Protein AF-A0A7J7JS89-F1 (afdb_monomer_lite)

pLDDT: mean 78.23, std 17.03, range [25.25, 97.0]

Radius of gyration: 42.62 Å; chains: 1; bounding box: 63×102×136 Å

Secondary structure (DSSP, 8-state):
-TTHHHHHHHHHHSHHHHHHHHHHHHHHHHHHHHHH-TTT-HHHHHHHHHHHHHHHHHHHGGGGGGSTTTHHHHHHHHHHHHHHHHHHHHHHHHHHHHHHHHHHHH-TT----HHHHHHHHHHHHHHHTT---GGG--SSHHHHHHHHHHIIIIIIIHHHHHHHHHHHHHHHHHHHHHHHHHHHHHHHHHHHTS-S-TTHHHHHHHHHHH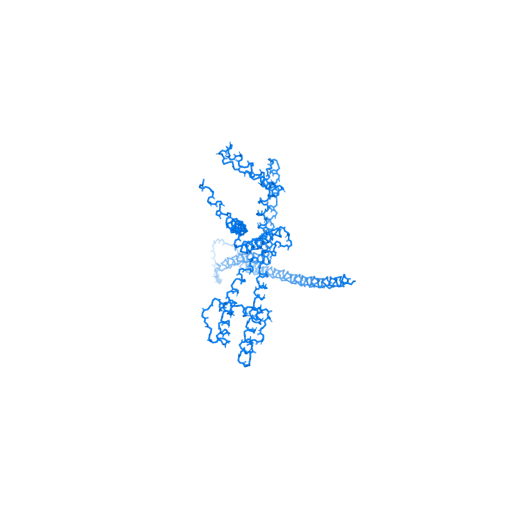HHHHH--S------TTSPPPPHHHHHHHHHHHHHHHHHHHHHHHHHHHHSHHHHHHHHHHHHHHHHHHHHHHHHHHHTS---------------------THHHHHHHHHHHHHHHHHHHHHHHHHHHHHHHHHHHHHHHHHHHHHHHHHHHHHHHHHHHHHHHH--

InterPro domains:
  IPR050927 Transient receptor potential cation channel M [PTHR13800] (7-322)
  IPR056336 Calcium channel YVC1-like, C-terminal transmembrane domain [PF23317] (10-177)

Structure (mmCIF, N/CA/C/O backbone):
data_AF-A0A7J7JS89-F1
#
_entry.id   AF-A0A7J7JS89-F1
#
loop_
_atom_site.group_PDB
_atom_site.id
_atom_site.type_symbol
_atom_site.label_atom_id
_atom_site.label_alt_id
_atom_site.label_comp_id
_atom_site.label_asym_id
_atom_site.label_entity_id
_atom_site.label_seq_id
_atom_site.pdbx_PDB_ins_code
_atom_site.Cartn_x
_atom_site.Cartn_y
_atom_site.Cartn_z
_atom_site.occupancy
_atom_site.B_iso_or_equiv
_atom_site.auth_seq_id
_atom_site.auth_comp_id
_atom_site.auth_asym_id
_atom_site.auth_atom_id
_atom_site.pdbx_PDB_model_num
ATOM 1 N N . MET A 1 1 ? 12.826 29.014 15.409 1.00 50.41 1 MET A N 1
ATOM 2 C CA . MET A 1 1 ? 13.464 27.956 14.585 1.00 50.41 1 MET A CA 1
ATOM 3 C C . MET A 1 1 ? 13.633 26.604 15.300 1.00 50.41 1 MET A C 1
ATOM 5 O O . MET A 1 1 ? 13.311 25.598 14.686 1.00 50.41 1 MET A O 1
ATOM 9 N N . ARG A 1 2 ? 14.044 26.532 16.582 1.00 52.84 2 ARG A N 1
ATOM 10 C CA . ARG A 1 2 ? 14.291 25.249 17.296 1.00 52.84 2 ARG A CA 1
ATOM 11 C C . ARG A 1 2 ? 13.072 24.320 17.502 1.00 52.84 2 ARG A C 1
ATOM 13 O O . ARG A 1 2 ? 13.260 23.129 17.685 1.00 52.84 2 ARG A O 1
ATOM 20 N N . LEU A 1 3 ? 11.838 24.828 17.410 1.00 60.22 3 LEU A N 1
ATOM 21 C CA . LEU A 1 3 ? 10.602 24.031 17.540 1.00 60.22 3 LEU A CA 1
ATOM 22 C C . LEU A 1 3 ? 10.056 23.483 16.207 1.00 60.22 3 LEU A C 1
ATOM 24 O O . LEU A 1 3 ? 9.160 22.642 16.220 1.00 60.22 3 LEU A O 1
ATOM 28 N N . LEU A 1 4 ? 10.562 23.951 15.056 1.00 68.56 4 LEU A N 1
ATOM 29 C CA . LEU A 1 4 ? 10.078 23.491 13.746 1.00 68.56 4 LEU A CA 1
ATOM 30 C C . LEU A 1 4 ? 10.710 22.165 13.321 1.00 68.56 4 LEU A C 1
ATOM 32 O O . LEU A 1 4 ? 10.023 21.351 12.719 1.00 68.56 4 LEU A O 1
ATOM 36 N N . GLY A 1 5 ? 11.976 21.922 13.672 1.00 76.62 5 GLY A N 1
ATOM 37 C CA . GLY A 1 5 ? 12.680 20.673 13.362 1.00 76.62 5 GLY A CA 1
ATOM 38 C C . GLY A 1 5 ? 11.900 19.406 13.749 1.00 76.62 5 GLY A C 1
ATOM 39 O O . GLY A 1 5 ? 11.610 18.600 12.865 1.00 76.62 5 GLY A O 1
ATOM 40 N N . PRO A 1 6 ? 11.478 19.237 15.019 1.00 82.31 6 PRO A N 1
ATOM 41 C CA . PRO A 1 6 ? 10.714 18.054 15.421 1.00 82.31 6 PRO A CA 1
ATOM 42 C C . PRO A 1 6 ? 9.339 17.969 14.740 1.00 82.31 6 PRO A C 1
ATOM 44 O O . PRO A 1 6 ? 8.897 16.877 14.396 1.00 82.31 6 PRO A O 1
ATOM 47 N N . LYS A 1 7 ? 8.679 19.104 14.468 1.00 81.56 7 LYS A N 1
ATOM 48 C CA . LYS A 1 7 ? 7.391 19.126 13.750 1.00 81.56 7 LYS A CA 1
ATOM 49 C C . LYS A 1 7 ? 7.533 18.697 12.286 1.00 81.56 7 LYS A C 1
ATOM 51 O O . LYS A 1 7 ? 6.724 17.908 11.811 1.00 81.56 7 LYS A O 1
ATOM 56 N N . ILE A 1 8 ? 8.569 19.173 11.593 1.00 81.50 8 ILE A N 1
ATOM 57 C CA . ILE A 1 8 ? 8.871 18.799 10.203 1.00 81.50 8 ILE A CA 1
ATOM 58 C C . ILE A 1 8 ? 9.277 17.326 10.125 1.00 81.50 8 ILE A C 1
ATOM 60 O O . ILE A 1 8 ? 8.815 16.616 9.238 1.00 81.50 8 ILE A O 1
ATOM 64 N N . SER A 1 9 ? 10.086 16.849 11.074 1.00 84.38 9 SER A N 1
ATOM 65 C CA . SER A 1 9 ? 10.460 15.432 11.163 1.00 84.38 9 SER A CA 1
ATOM 66 C C . SER A 1 9 ? 9.229 14.533 11.323 1.00 84.3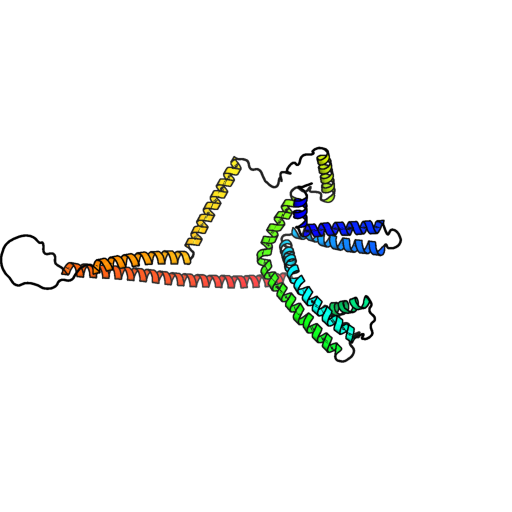8 9 SER A C 1
ATOM 68 O O . SER A 1 9 ? 9.064 13.564 10.582 1.00 84.38 9 SER A O 1
ATOM 70 N N . ASN A 1 10 ? 8.305 14.904 12.217 1.00 84.25 10 ASN A N 1
ATOM 71 C CA . ASN A 1 10 ? 7.048 14.178 12.391 1.00 84.25 10 ASN A CA 1
ATOM 72 C C . ASN A 1 10 ? 6.179 14.224 11.126 1.00 84.25 10 ASN A C 1
ATOM 74 O O . ASN A 1 10 ? 5.625 13.200 10.737 1.00 84.25 10 ASN A O 1
ATOM 78 N N . TRP A 1 11 ? 6.101 15.376 10.453 1.00 83.50 11 TRP A N 1
ATOM 79 C CA . TRP A 1 11 ? 5.361 15.517 9.197 1.00 83.50 11 TRP A CA 1
ATOM 80 C C . TRP A 1 11 ? 5.935 14.630 8.082 1.00 83.50 11 TRP A C 1
ATOM 82 O O . TRP A 1 11 ? 5.181 13.935 7.404 1.00 83.50 11 TRP A O 1
ATOM 92 N N . LEU A 1 12 ? 7.265 14.581 7.942 1.00 83.38 12 LEU A N 1
ATOM 93 C CA . LEU A 1 12 ? 7.963 13.746 6.957 1.00 83.38 12 LEU A CA 1
ATOM 94 C C . LEU A 1 12 ? 7.880 12.247 7.255 1.00 83.38 12 LEU A C 1
ATOM 96 O O . LEU A 1 12 ? 8.216 11.439 6.391 1.00 83.38 12 LEU A O 1
ATOM 100 N N . ARG A 1 13 ? 7.469 11.845 8.461 1.00 84.25 13 ARG A N 1
ATOM 101 C CA . ARG A 1 13 ? 7.319 10.429 8.812 1.00 84.25 13 ARG A CA 1
ATOM 102 C C . ARG A 1 13 ? 6.106 9.797 8.128 1.00 84.25 13 ARG A C 1
ATOM 104 O O . ARG A 1 13 ? 6.144 8.605 7.825 1.00 84.25 13 ARG A O 1
ATOM 111 N N . GLU A 1 14 ? 5.078 10.592 7.847 1.00 84.25 14 GLU A N 1
ATOM 112 C CA . GLU A 1 14 ? 3.857 10.130 7.195 1.00 84.25 14 GLU A CA 1
ATOM 113 C C . GLU A 1 14 ? 4.112 9.778 5.724 1.00 84.25 14 GLU A C 1
ATOM 115 O O . GLU A 1 14 ? 4.776 10.516 4.992 1.00 84.25 14 GLU A O 1
ATOM 120 N N . THR A 1 15 ? 3.593 8.634 5.270 1.00 83.25 15 THR A N 1
ATOM 121 C CA . THR A 1 15 ? 3.925 8.117 3.925 1.00 83.25 15 THR A CA 1
ATOM 122 C C . THR A 1 15 ? 3.335 9.011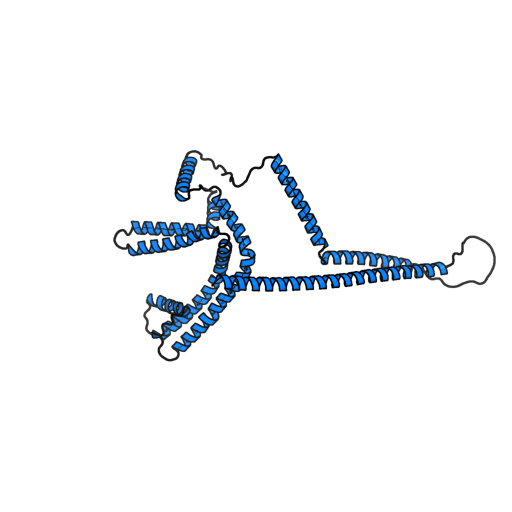 2.836 1.00 83.25 15 THR A C 1
ATOM 124 O O . THR A 1 15 ? 4.002 9.320 1.851 1.00 83.25 15 THR A O 1
ATOM 127 N N . TRP A 1 16 ? 2.109 9.488 3.049 1.00 84.75 16 TRP A N 1
ATOM 128 C CA . TRP A 1 16 ? 1.402 10.352 2.108 1.00 84.75 16 TRP A CA 1
ATOM 129 C C . TRP A 1 16 ? 2.046 11.732 1.959 1.00 84.75 16 TRP A C 1
ATOM 131 O O . TRP A 1 16 ? 2.121 12.247 0.848 1.00 84.75 16 TRP A O 1
ATOM 141 N N . ASN A 1 17 ? 2.616 12.275 3.037 1.00 87.81 17 ASN A N 1
ATOM 142 C CA . ASN A 1 17 ? 3.324 13.556 3.001 1.00 87.81 17 ASN A CA 1
ATOM 143 C C . ASN A 1 17 ? 4.614 13.485 2.169 1.00 87.81 17 ASN A C 1
ATOM 145 O O . ASN A 1 17 ? 4.995 14.458 1.518 1.00 87.81 17 ASN A O 1
ATOM 149 N N . LYS A 1 18 ? 5.279 12.322 2.137 1.00 89.06 18 LYS A N 1
ATOM 150 C CA . LYS A 1 18 ? 6.428 12.097 1.244 1.00 89.06 18 LYS A CA 1
ATOM 151 C C . LYS A 1 18 ? 6.004 12.097 -0.225 1.00 89.06 18 LYS A C 1
ATOM 153 O O . LYS A 1 18 ? 6.702 12.684 -1.048 1.00 89.06 18 LYS A O 1
ATOM 158 N N . VAL A 1 19 ? 4.868 11.471 -0.545 1.00 88.62 19 VAL A N 1
ATOM 159 C CA . VAL A 1 19 ? 4.297 11.468 -1.906 1.00 88.62 19 VAL A CA 1
ATOM 160 C C . VAL A 1 19 ? 3.892 12.883 -2.324 1.00 88.62 19 VAL A C 1
ATOM 162 O O . VAL A 1 19 ? 4.169 13.282 -3.452 1.00 88.62 19 VAL A O 1
ATOM 165 N N . ASP A 1 20 ? 3.335 13.676 -1.406 1.00 89.88 20 ASP A N 1
ATOM 166 C CA . ASP A 1 20 ? 3.023 15.089 -1.651 1.00 89.88 20 ASP A CA 1
ATOM 167 C C . ASP A 1 20 ? 4.260 15.905 -1.969 1.00 89.88 20 ASP A C 1
ATOM 169 O O . ASP A 1 20 ? 4.301 16.606 -2.981 1.00 89.88 20 ASP A O 1
ATOM 173 N N . LEU A 1 21 ? 5.290 15.786 -1.130 1.00 90.50 21 LEU A N 1
ATOM 174 C CA . LEU A 1 21 ? 6.550 16.479 -1.342 1.00 90.50 21 LEU A CA 1
ATOM 175 C C . LEU A 1 21 ? 7.155 16.105 -2.701 1.00 90.50 21 LEU A C 1
ATOM 177 O O . LEU A 1 21 ? 7.570 16.988 -3.449 1.00 90.50 21 LEU A O 1
ATOM 181 N N . LEU A 1 22 ? 7.144 14.814 -3.045 1.00 90.00 22 LEU A N 1
ATOM 182 C CA . LEU A 1 22 ? 7.594 14.333 -4.348 1.00 90.00 22 LEU A CA 1
ATOM 183 C C . LEU A 1 22 ? 6.766 14.937 -5.492 1.00 90.00 22 LEU A C 1
ATOM 185 O O . LEU A 1 22 ? 7.347 15.393 -6.475 1.00 90.00 22 LEU A O 1
ATOM 189 N N . SER A 1 23 ? 5.437 14.995 -5.358 1.00 91.56 23 SER A N 1
ATOM 190 C CA . SER A 1 23 ? 4.551 15.561 -6.384 1.00 91.56 23 SER A CA 1
ATOM 191 C C . SER A 1 23 ? 4.865 17.030 -6.676 1.00 91.56 23 SER A C 1
ATOM 193 O O . SER A 1 23 ? 4.995 17.412 -7.841 1.00 91.56 23 SER A O 1
ATOM 195 N N . TYR A 1 24 ? 5.093 17.833 -5.630 1.00 91.62 24 TYR A N 1
ATOM 196 C CA . TYR A 1 24 ? 5.455 19.240 -5.778 1.00 91.62 24 TYR A CA 1
ATOM 197 C C . TYR A 1 24 ? 6.860 19.413 -6.358 1.00 91.62 24 TYR A C 1
ATOM 199 O O . TYR A 1 24 ? 7.044 20.256 -7.233 1.00 91.62 24 TYR A O 1
ATOM 207 N N . ILE A 1 25 ? 7.839 18.608 -5.929 1.00 92.00 25 ILE A N 1
ATOM 208 C CA . ILE A 1 25 ? 9.210 18.665 -6.464 1.00 92.00 25 ILE A CA 1
ATOM 209 C C . ILE A 1 25 ? 9.219 18.342 -7.961 1.00 92.00 25 ILE A C 1
ATOM 211 O O . ILE A 1 25 ? 9.798 19.098 -8.739 1.00 92.00 25 ILE A O 1
ATOM 215 N N . VAL A 1 26 ? 8.555 17.259 -8.379 1.00 91.56 26 VAL A N 1
ATOM 216 C CA . VAL A 1 26 ? 8.495 16.854 -9.794 1.00 91.56 26 VAL A CA 1
ATOM 217 C C . VAL A 1 26 ? 7.752 17.898 -10.629 1.00 91.56 26 VAL A C 1
ATOM 219 O O . VAL A 1 26 ? 8.193 18.219 -11.731 1.00 91.56 26 VAL A O 1
ATOM 222 N N . PHE A 1 27 ? 6.670 18.480 -10.103 1.00 92.94 27 PHE A N 1
ATOM 223 C CA . PHE A 1 27 ? 5.932 19.538 -10.794 1.00 92.94 27 PHE A CA 1
ATOM 224 C C . PHE A 1 27 ? 6.761 20.818 -10.962 1.00 92.94 27 PHE A C 1
ATOM 226 O O . PHE A 1 27 ? 6.840 21.361 -12.063 1.00 92.94 27 PHE A O 1
ATOM 233 N N . ILE A 1 28 ? 7.425 21.284 -9.899 1.00 92.44 28 ILE A N 1
ATOM 234 C CA . ILE A 1 28 ? 8.298 22.465 -9.964 1.00 92.44 28 ILE A CA 1
ATOM 235 C C . ILE A 1 28 ? 9.450 22.208 -10.933 1.00 92.44 28 ILE A C 1
ATOM 237 O O . ILE A 1 28 ? 9.745 23.068 -11.757 1.00 92.44 28 ILE A O 1
ATOM 241 N N . LEU A 1 29 ? 10.062 21.022 -10.887 1.00 91.25 29 LEU A N 1
ATOM 242 C CA . LEU A 1 29 ? 11.114 20.641 -11.824 1.00 91.25 29 LEU A CA 1
ATOM 243 C C . LEU A 1 29 ? 10.611 20.685 -13.274 1.00 91.25 29 LEU A C 1
ATOM 245 O O . LEU A 1 29 ? 11.299 21.240 -14.125 1.00 91.25 29 LEU A O 1
ATOM 249 N N . ALA A 1 30 ? 9.406 20.177 -13.550 1.00 90.81 30 ALA A N 1
ATOM 250 C CA . ALA A 1 30 ? 8.797 20.236 -14.880 1.00 90.81 30 ALA A CA 1
ATOM 251 C C . ALA A 1 30 ? 8.574 21.684 -15.353 1.00 90.81 30 ALA A C 1
ATOM 253 O O . ALA A 1 30 ? 8.884 22.019 -16.499 1.00 90.81 30 ALA A O 1
ATOM 254 N N . VAL A 1 31 ? 8.100 22.565 -14.465 1.00 90.81 31 VAL A N 1
ATOM 255 C CA . VAL A 1 31 ? 7.901 23.994 -14.761 1.00 90.81 31 VAL A CA 1
ATOM 256 C C . VAL A 1 31 ? 9.234 24.708 -14.989 1.00 90.81 31 VAL A C 1
ATOM 258 O O . VAL A 1 31 ? 9.371 25.441 -15.966 1.00 90.81 31 VAL A O 1
ATOM 261 N N . VAL A 1 32 ? 10.241 24.476 -14.145 1.00 90.50 32 VAL A N 1
ATOM 262 C CA . VAL A 1 32 ? 11.582 25.061 -14.307 1.00 90.50 32 VAL A CA 1
ATOM 263 C C . VAL A 1 32 ? 12.214 24.587 -15.612 1.00 90.50 32 VAL A C 1
ATOM 265 O O . VAL A 1 32 ? 12.719 25.407 -16.375 1.00 90.50 32 VAL A O 1
ATOM 268 N N . LEU A 1 33 ? 12.124 23.292 -15.923 1.00 87.81 33 LEU A N 1
ATOM 269 C CA . LEU A 1 33 ? 12.630 22.738 -17.178 1.00 87.81 33 LEU A CA 1
ATOM 270 C C . LEU A 1 33 ? 11.912 23.360 -18.384 1.00 87.81 33 LEU A C 1
ATOM 272 O O . LEU A 1 33 ? 12.549 23.688 -19.383 1.00 87.81 33 LEU A O 1
ATOM 276 N N . ARG A 1 34 ? 10.602 23.608 -18.273 1.00 87.44 34 ARG A N 1
ATOM 277 C CA . ARG A 1 34 ? 9.835 24.309 -19.308 1.00 87.44 34 ARG A CA 1
ATOM 278 C C . ARG A 1 34 ? 10.295 25.753 -19.510 1.00 87.44 34 ARG A C 1
ATOM 280 O O . ARG A 1 34 ? 10.324 26.198 -20.655 1.00 87.44 34 ARG A O 1
ATOM 287 N N . LEU A 1 35 ? 10.636 26.463 -18.434 1.00 86.00 35 LEU A N 1
ATOM 288 C CA . LEU A 1 35 ? 11.099 27.853 -18.489 1.00 86.00 35 LEU A CA 1
ATOM 289 C C . LEU A 1 35 ? 12.538 27.975 -19.015 1.00 86.00 35 LEU A C 1
ATOM 291 O O . LEU A 1 35 ? 12.839 28.927 -19.727 1.00 86.00 35 LEU A O 1
ATOM 295 N N . VAL A 1 36 ? 13.418 27.019 -18.695 1.00 86.44 36 VAL A N 1
ATOM 296 C CA . VAL A 1 36 ? 14.837 27.059 -19.094 1.00 86.44 36 VAL A CA 1
ATOM 297 C C . VAL A 1 36 ? 15.054 26.554 -20.529 1.00 86.44 36 VAL A C 1
ATOM 299 O O . VAL A 1 36 ? 15.873 27.116 -21.250 1.00 86.44 36 VAL A O 1
ATOM 302 N N . LEU A 1 37 ? 14.328 25.524 -20.986 1.00 80.12 37 LEU A N 1
ATOM 303 C CA . LEU A 1 37 ? 14.563 24.865 -22.288 1.00 80.12 37 LEU A CA 1
ATOM 304 C C . LEU A 1 37 ? 13.656 25.413 -23.413 1.00 80.12 37 LEU A C 1
ATOM 306 O O . LEU A 1 37 ? 13.174 24.647 -24.246 1.00 80.12 37 LEU A O 1
ATOM 310 N N . CYS A 1 38 ? 13.404 26.727 -23.431 1.00 66.50 38 CYS A N 1
ATOM 311 C CA . CYS A 1 38 ? 12.319 27.373 -24.188 1.00 66.50 38 CYS A CA 1
ATOM 312 C C . CYS A 1 38 ? 12.234 27.007 -25.692 1.00 66.50 38 CYS A C 1
ATOM 314 O O . CYS A 1 38 ? 11.125 26.982 -26.222 1.00 66.50 38 CYS A O 1
ATOM 316 N N . GLU A 1 39 ? 13.338 26.642 -26.364 1.00 69.38 39 GLU A N 1
ATOM 317 C CA . GLU A 1 39 ? 13.326 26.412 -27.823 1.00 69.38 39 GLU A CA 1
ATOM 318 C C . GLU A 1 39 ? 13.879 25.063 -28.327 1.00 69.38 39 GLU A C 1
ATOM 320 O O . GLU A 1 39 ? 13.402 24.580 -29.349 1.00 69.38 39 GLU A O 1
ATOM 325 N N . THR A 1 40 ? 14.825 24.397 -27.651 1.00 69.06 40 THR A N 1
ATOM 326 C CA . THR A 1 40 ? 15.551 23.254 -28.261 1.00 69.06 40 THR A CA 1
ATOM 327 C C . THR A 1 40 ? 15.183 21.865 -27.735 1.00 69.06 40 THR A C 1
ATOM 329 O O . THR A 1 40 ? 15.535 20.877 -28.366 1.00 69.06 40 THR A O 1
ATOM 332 N N . ASN A 1 41 ? 14.463 21.748 -26.612 1.00 73.75 41 ASN A N 1
ATOM 333 C CA . ASN A 1 41 ? 14.256 20.463 -25.918 1.00 73.75 41 ASN A CA 1
ATOM 334 C C . ASN A 1 41 ? 12.873 20.356 -25.244 1.00 73.75 41 ASN A C 1
ATOM 336 O O . ASN A 1 41 ? 12.738 19.927 -24.094 1.00 73.75 41 ASN A O 1
ATOM 340 N N . PHE A 1 42 ? 11.818 20.757 -25.958 1.00 81.81 42 PHE A N 1
ATOM 341 C CA . PHE A 1 42 ? 10.447 20.732 -25.434 1.00 81.81 42 PHE A CA 1
ATOM 342 C C . PHE A 1 42 ? 9.941 19.316 -25.092 1.00 81.81 42 PHE A C 1
ATOM 344 O O . PHE A 1 42 ? 9.118 19.157 -24.188 1.00 81.81 42 PHE A O 1
ATOM 351 N N . GLU A 1 43 ? 10.450 18.279 -25.762 1.00 86.00 43 GLU A N 1
ATOM 352 C CA . GLU A 1 43 ? 10.023 16.891 -25.542 1.00 86.00 43 GLU A CA 1
ATOM 353 C C . GLU A 1 43 ? 10.288 16.418 -24.113 1.00 86.00 43 GLU A C 1
ATOM 355 O O . GLU A 1 43 ? 9.409 15.825 -23.486 1.00 86.00 43 GLU A O 1
ATOM 360 N N . TRP A 1 44 ? 11.454 16.758 -23.563 1.00 85.94 44 TRP A N 1
ATOM 361 C CA . TRP A 1 44 ? 11.815 16.419 -22.191 1.00 85.94 44 TRP A CA 1
ATOM 362 C C . TRP A 1 44 ? 10.896 17.112 -21.185 1.00 85.94 44 TRP A C 1
ATOM 364 O O . TRP A 1 44 ? 10.374 16.459 -20.286 1.00 85.94 44 TRP A O 1
ATOM 374 N N . ALA A 1 45 ? 10.603 18.403 -21.371 1.00 87.69 45 ALA A N 1
ATOM 375 C CA . ALA A 1 45 ? 9.651 19.118 -20.518 1.00 87.69 45 ALA A CA 1
ATOM 376 C C . ALA A 1 45 ? 8.255 18.473 -20.551 1.00 87.69 45 ALA A C 1
ATOM 378 O O . ALA A 1 45 ? 7.638 18.286 -19.501 1.00 87.69 45 ALA A O 1
ATOM 379 N N . ARG A 1 46 ? 7.778 18.061 -21.735 1.00 89.75 46 ARG A N 1
ATOM 380 C CA . ARG A 1 46 ? 6.508 17.332 -21.880 1.00 89.75 46 ARG A CA 1
ATOM 381 C C . ARG A 1 46 ? 6.525 15.997 -21.130 1.00 89.75 46 ARG A C 1
ATOM 383 O O . ARG A 1 46 ? 5.565 15.704 -20.423 1.00 89.75 46 ARG A O 1
ATOM 390 N N . LEU A 1 47 ? 7.608 15.223 -21.227 1.00 91.12 47 LEU A N 1
ATOM 391 C CA . LEU A 1 47 ? 7.757 13.962 -20.489 1.00 91.12 47 LEU A CA 1
ATOM 392 C C . LEU A 1 47 ? 7.704 14.181 -18.971 1.00 91.12 47 LEU A C 1
ATOM 394 O O . LEU A 1 47 ? 6.992 13.458 -18.276 1.00 91.12 47 LEU A O 1
ATOM 398 N N . PHE A 1 48 ? 8.377 15.210 -18.451 1.00 90.69 48 PHE A N 1
ATOM 399 C CA . PHE A 1 48 ? 8.315 15.548 -17.025 1.00 90.69 48 PHE A CA 1
ATOM 400 C C . PHE A 1 48 ? 6.909 15.970 -16.572 1.00 90.69 48 PHE A C 1
ATOM 402 O O . PHE A 1 48 ? 6.496 15.601 -15.472 1.00 90.69 48 PHE A O 1
ATOM 409 N N . PHE A 1 49 ? 6.133 16.663 -17.413 1.00 92.56 49 PHE A N 1
ATOM 410 C CA . PHE A 1 49 ? 4.717 16.921 -17.123 1.00 92.56 49 PHE A CA 1
ATOM 411 C C . PHE A 1 49 ? 3.877 15.638 -17.105 1.00 92.56 49 PHE A C 1
ATOM 413 O O . PHE A 1 49 ? 3.025 15.493 -16.229 1.00 92.56 49 PHE A O 1
ATOM 420 N N . CYS A 1 50 ? 4.135 14.681 -18.003 1.00 93.69 50 CYS A N 1
ATOM 421 C CA . CYS A 1 50 ? 3.476 13.372 -17.966 1.00 93.69 50 CYS A CA 1
ATOM 422 C C . CYS A 1 50 ? 3.803 12.612 -16.671 1.00 93.69 50 CYS A C 1
ATOM 424 O O . CYS A 1 50 ? 2.895 12.102 -16.017 1.00 93.69 50 CYS A O 1
ATOM 426 N N . PHE A 1 51 ? 5.070 12.594 -16.244 1.00 91.38 51 PHE A N 1
ATOM 427 C CA . PHE A 1 51 ? 5.449 12.005 -14.955 1.00 91.38 51 PHE A CA 1
ATOM 428 C C . PHE A 1 51 ? 4.796 12.729 -13.775 1.00 91.38 51 PHE A C 1
ATOM 430 O O . PHE A 1 51 ? 4.291 12.081 -12.859 1.00 91.38 51 PHE A O 1
ATOM 437 N N . SER A 1 52 ? 4.745 14.061 -13.812 1.00 93.75 52 SER A N 1
ATOM 438 C CA . SER A 1 52 ? 4.056 14.853 -12.794 1.00 93.75 52 SER A CA 1
ATOM 439 C C . SER A 1 52 ? 2.573 14.479 -12.699 1.00 93.75 52 SER A C 1
ATOM 441 O O . SER A 1 52 ? 2.074 14.275 -11.592 1.00 93.75 52 SER A O 1
ATOM 443 N N . LEU A 1 53 ? 1.891 14.300 -13.835 1.00 93.25 53 LEU A N 1
ATOM 444 C CA . LEU A 1 53 ? 0.494 13.866 -13.874 1.00 93.25 53 LEU A CA 1
ATOM 445 C C . LEU A 1 53 ? 0.300 12.490 -13.223 1.00 93.25 53 LEU A C 1
ATOM 447 O O . LEU A 1 53 ? -0.633 12.326 -12.440 1.00 93.25 53 LEU A O 1
ATOM 451 N N . ILE A 1 54 ? 1.188 11.524 -13.483 1.00 93.62 54 ILE A N 1
ATOM 452 C CA . ILE A 1 54 ? 1.127 10.194 -12.850 1.00 93.62 54 ILE A CA 1
ATOM 453 C C . ILE A 1 54 ? 1.199 10.322 -11.323 1.00 93.62 54 ILE A C 1
ATOM 455 O O . ILE A 1 54 ? 0.376 9.739 -10.615 1.00 93.62 54 ILE A O 1
ATOM 459 N N . VAL A 1 55 ? 2.134 11.123 -10.801 1.00 91.06 55 VAL A N 1
ATOM 460 C CA . VAL A 1 55 ? 2.260 11.330 -9.348 1.00 91.06 55 VAL A CA 1
ATOM 461 C C . VAL A 1 55 ? 1.021 12.036 -8.778 1.00 91.06 55 VAL A C 1
ATOM 463 O O . VAL A 1 55 ? 0.548 11.658 -7.706 1.00 91.06 55 VAL A O 1
ATOM 466 N N . PHE A 1 56 ? 0.436 13.002 -9.496 1.00 90.94 56 PHE A N 1
ATOM 467 C CA . PHE A 1 56 ? -0.821 13.640 -9.084 1.00 90.94 56 PHE A CA 1
ATOM 468 C C . PHE A 1 56 ? -2.015 12.678 -9.084 1.00 90.94 56 PHE A C 1
ATOM 470 O O . PHE A 1 56 ? -2.853 12.765 -8.187 1.00 90.94 56 PHE A O 1
ATOM 477 N N . ILE A 1 57 ? -2.086 11.732 -10.025 1.00 91.44 57 ILE A N 1
ATOM 478 C CA . ILE A 1 57 ? -3.118 10.682 -10.033 1.00 91.44 57 ILE A CA 1
ATOM 479 C C . ILE A 1 57 ? -2.939 9.745 -8.832 1.00 91.44 57 ILE A C 1
ATOM 481 O O . ILE A 1 57 ? -3.910 9.426 -8.145 1.00 91.44 57 ILE A O 1
ATOM 485 N N . ILE A 1 58 ? -1.701 9.352 -8.513 1.00 88.62 58 ILE A N 1
ATOM 486 C CA . ILE A 1 58 ? -1.423 8.578 -7.294 1.00 88.62 58 ILE A CA 1
ATOM 487 C C . ILE A 1 58 ? -1.847 9.378 -6.060 1.00 88.62 58 ILE A C 1
ATOM 489 O O . ILE A 1 58 ? -2.466 8.821 -5.155 1.00 88.62 58 ILE A O 1
ATOM 493 N N . ARG A 1 59 ? -1.595 10.691 -6.023 1.00 87.25 59 ARG A N 1
ATOM 494 C CA . ARG A 1 59 ? -2.072 11.536 -4.925 1.00 87.25 59 ARG A CA 1
ATOM 495 C C . ARG A 1 59 ? -3.601 11.586 -4.851 1.00 87.25 59 ARG A C 1
ATOM 497 O O . ARG A 1 59 ? -4.157 11.494 -3.759 1.00 87.25 59 ARG A O 1
ATOM 504 N N . PHE A 1 60 ? -4.287 11.673 -5.985 1.00 87.00 60 PHE A N 1
ATOM 505 C CA . PHE A 1 60 ? -5.749 11.664 -6.034 1.00 87.00 60 PHE A CA 1
ATOM 506 C C . PHE A 1 60 ? -6.356 10.416 -5.363 1.00 87.00 60 PHE A C 1
ATOM 508 O O . PHE A 1 60 ? -7.407 10.517 -4.729 1.00 87.00 60 PHE A O 1
ATOM 515 N N . SER A 1 61 ? -5.657 9.271 -5.386 1.00 84.31 61 SER A N 1
ATOM 516 C CA . SER A 1 61 ? -6.105 8.042 -4.708 1.00 84.31 61 SER A CA 1
ATOM 517 C C . SER A 1 61 ? -6.328 8.193 -3.196 1.00 84.31 61 SER A C 1
ATOM 519 O O . SER A 1 61 ? -7.106 7.434 -2.619 1.00 84.31 61 SER A O 1
ATOM 521 N N . GLN A 1 62 ? -5.725 9.194 -2.543 1.00 85.00 62 GLN A N 1
ATOM 522 C CA . GLN A 1 62 ? -5.935 9.443 -1.116 1.00 85.00 62 GLN A CA 1
ATOM 523 C C . GLN A 1 62 ? -7.394 9.811 -0.799 1.00 85.00 62 GLN A C 1
ATOM 525 O O . GLN A 1 62 ? -7.865 9.535 0.300 1.00 85.00 62 GLN A O 1
ATOM 530 N N . ILE A 1 63 ? -8.151 10.372 -1.748 1.00 86.38 63 ILE A N 1
ATOM 531 C CA . ILE A 1 63 ? -9.579 10.670 -1.537 1.00 86.38 63 ILE A CA 1
ATOM 532 C C . ILE A 1 63 ? -10.371 9.371 -1.325 1.00 86.38 63 ILE A C 1
ATOM 534 O O . ILE A 1 63 ? -11.274 9.321 -0.491 1.00 86.38 63 ILE A O 1
ATOM 538 N N . PHE A 1 64 ? -9.981 8.285 -2.000 1.00 87.81 64 PHE A N 1
ATOM 539 C CA . PHE A 1 64 ? -10.605 6.974 -1.819 1.00 87.81 64 PHE A CA 1
ATOM 540 C C . PHE A 1 64 ? -10.378 6.389 -0.422 1.00 87.81 64 PHE A C 1
ATOM 542 O O . PHE A 1 64 ? -11.147 5.533 0.002 1.00 87.81 64 PHE A O 1
ATOM 549 N N . PHE A 1 65 ? -9.389 6.878 0.332 1.00 88.75 65 PHE A N 1
ATOM 550 C CA . PHE A 1 65 ? -9.161 6.462 1.717 1.00 88.75 65 PHE A CA 1
ATOM 551 C C . PHE A 1 65 ? -10.313 6.843 2.661 1.00 88.75 65 PHE A C 1
ATOM 553 O O . PHE A 1 65 ? -10.518 6.183 3.680 1.00 88.75 65 PHE A O 1
ATOM 560 N N . VAL A 1 66 ? -11.066 7.897 2.327 1.00 87.94 66 VAL A N 1
ATOM 561 C CA . VAL A 1 66 ? -12.217 8.378 3.111 1.00 87.94 66 VAL A CA 1
ATOM 562 C C . VAL A 1 66 ? -13.452 7.498 2.894 1.00 87.94 66 VAL A C 1
ATOM 564 O O . VAL A 1 66 ? -14.333 7.449 3.748 1.00 87.94 66 VAL A O 1
ATOM 567 N N . VAL A 1 67 ? -13.519 6.775 1.774 1.00 90.25 67 VAL A N 1
ATOM 568 C CA . VAL A 1 67 ? -14.644 5.891 1.459 1.00 90.25 67 VAL A CA 1
ATOM 569 C C . VAL A 1 67 ? -14.532 4.611 2.287 1.00 90.25 67 VAL A C 1
ATOM 571 O O . VAL A 1 67 ? -13.560 3.870 2.155 1.00 90.25 67 VAL A O 1
ATOM 574 N N . GLU A 1 68 ? -15.556 4.319 3.088 1.00 88.19 68 GLU A N 1
ATOM 575 C CA . GLU A 1 68 ? -15.587 3.193 4.037 1.00 88.19 68 GLU A CA 1
ATOM 576 C C . GLU A 1 68 ? -15.262 1.835 3.391 1.00 88.19 68 GLU A C 1
ATOM 578 O O . GLU A 1 68 ? -14.473 1.065 3.926 1.00 88.19 68 GLU A O 1
ATOM 583 N N . ASN A 1 69 ? -15.761 1.582 2.177 1.00 89.00 69 ASN A N 1
ATOM 584 C CA . ASN A 1 69 ? -15.527 0.321 1.460 1.00 89.00 69 ASN A CA 1
ATOM 585 C C . ASN A 1 69 ? -14.125 0.199 0.829 1.00 89.00 69 ASN A C 1
ATOM 587 O O . ASN A 1 69 ? -13.692 -0.906 0.485 1.00 89.00 69 ASN A O 1
ATOM 591 N N . LEU A 1 70 ? -13.431 1.321 0.604 1.00 90.31 70 LEU A N 1
ATOM 592 C CA . LEU A 1 70 ? -12.131 1.362 -0.083 1.00 90.31 70 LEU A CA 1
ATOM 593 C C . LEU A 1 70 ? -10.967 1.571 0.889 1.00 90.31 70 LEU A C 1
ATOM 595 O O . LEU A 1 70 ? -9.870 1.069 0.643 1.00 90.31 70 LEU A O 1
ATOM 599 N N . GLY A 1 71 ? -11.201 2.255 2.007 1.00 90.25 71 GLY A N 1
ATOM 600 C CA . GLY A 1 71 ? -10.199 2.554 3.023 1.00 90.25 71 GLY A CA 1
ATOM 601 C C . GLY A 1 71 ? -9.447 1.323 3.546 1.00 90.25 71 GLY A C 1
ATOM 602 O O . GLY A 1 71 ? -8.219 1.277 3.412 1.00 90.25 71 GLY A O 1
ATOM 603 N N . PRO A 1 72 ? -10.142 0.292 4.070 1.00 92.69 72 PRO A N 1
ATOM 604 C CA . PRO A 1 72 ? -9.503 -0.943 4.523 1.00 92.69 72 PRO A CA 1
ATOM 605 C C . PRO A 1 72 ? -8.707 -1.631 3.408 1.00 92.69 72 PRO A C 1
ATOM 607 O O . PRO A 1 72 ? -7.565 -2.029 3.629 1.00 92.69 72 PRO A O 1
ATOM 610 N N . LYS A 1 73 ? -9.236 -1.669 2.177 1.00 91.62 73 LYS A N 1
ATOM 611 C CA . LYS A 1 73 ? -8.560 -2.277 1.016 1.00 91.62 73 LYS A CA 1
ATOM 612 C C . LYS A 1 73 ? -7.250 -1.569 0.664 1.00 91.62 73 LYS A C 1
ATOM 614 O O . LYS A 1 73 ? -6.257 -2.230 0.375 1.00 91.62 73 LYS A O 1
ATOM 619 N N . ILE A 1 74 ? -7.204 -0.237 0.742 1.00 90.75 74 ILE A N 1
ATOM 620 C CA . ILE A 1 74 ? -5.969 0.537 0.524 1.00 90.75 74 ILE A CA 1
ATOM 621 C C . ILE A 1 74 ? -4.911 0.185 1.581 1.00 90.75 74 ILE A C 1
ATOM 623 O O . ILE A 1 74 ? -3.727 0.070 1.258 1.00 90.75 74 ILE A O 1
ATOM 627 N N . ILE A 1 75 ? -5.317 -0.037 2.835 1.00 89.25 75 ILE A N 1
ATOM 628 C CA . ILE A 1 75 ? -4.400 -0.480 3.898 1.00 89.25 75 ILE A CA 1
ATOM 629 C C . ILE A 1 75 ? -3.905 -1.902 3.654 1.00 89.25 75 ILE A C 1
ATOM 631 O O . ILE A 1 75 ? -2.723 -2.175 3.872 1.00 89.25 75 ILE A O 1
ATOM 635 N N . MET A 1 76 ? -4.771 -2.787 3.159 1.00 90.56 76 MET A N 1
ATOM 636 C CA . MET A 1 76 ? -4.369 -4.135 2.760 1.00 90.56 76 MET A CA 1
ATOM 637 C C . MET A 1 76 ? -3.306 -4.084 1.661 1.00 90.56 76 MET A C 1
ATOM 639 O O . MET A 1 76 ? -2.229 -4.646 1.846 1.00 90.56 76 MET A O 1
ATOM 643 N N . ILE A 1 77 ? -3.547 -3.323 0.587 1.00 90.69 77 ILE A N 1
ATOM 644 C CA . ILE A 1 77 ? -2.588 -3.139 -0.515 1.00 90.69 77 ILE A CA 1
ATOM 645 C C . 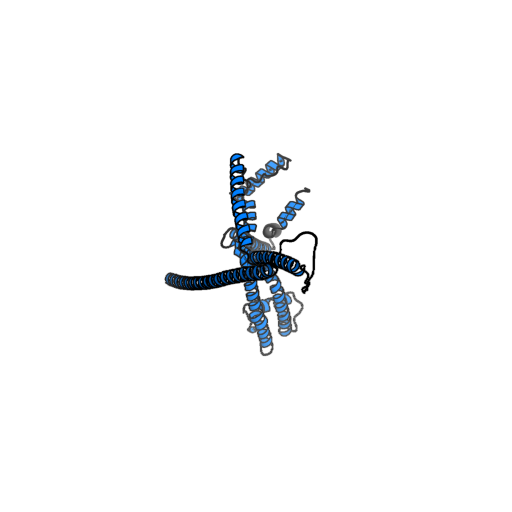ILE A 1 77 ? -1.259 -2.579 0.007 1.00 90.69 77 ILE A C 1
ATOM 647 O O . ILE A 1 77 ? -0.198 -3.095 -0.335 1.00 90.69 77 ILE A O 1
ATOM 651 N N . LYS A 1 78 ? -1.292 -1.562 0.880 1.00 87.62 78 LYS A N 1
ATOM 652 C CA . LYS A 1 78 ? -0.075 -0.980 1.470 1.00 87.62 78 LYS A CA 1
ATOM 653 C C . LYS A 1 78 ? 0.778 -2.029 2.187 1.00 87.62 78 LYS A C 1
ATOM 655 O O . LYS A 1 78 ? 1.997 -2.024 2.032 1.00 87.62 78 LYS A O 1
ATOM 660 N N . ASN A 1 79 ? 0.153 -2.904 2.969 1.00 87.44 79 ASN A N 1
ATOM 661 C CA . ASN A 1 79 ? 0.872 -3.946 3.699 1.00 87.44 79 ASN A CA 1
ATOM 662 C C . ASN A 1 79 ? 1.369 -5.054 2.759 1.00 87.44 79 ASN A C 1
ATOM 664 O O . ASN A 1 79 ? 2.494 -5.518 2.914 1.00 87.44 79 ASN A O 1
ATOM 668 N N . MET A 1 80 ? 0.582 -5.414 1.741 1.00 90.25 80 MET A N 1
ATOM 669 C CA . MET A 1 80 ? 0.971 -6.393 0.720 1.00 90.25 80 MET A CA 1
ATOM 670 C C . MET A 1 80 ? 2.143 -5.935 -0.149 1.00 90.25 80 MET A C 1
ATOM 672 O O . MET A 1 80 ? 2.924 -6.772 -0.593 1.00 90.25 80 MET A O 1
ATOM 676 N N . ILE A 1 81 ? 2.302 -4.626 -0.383 1.00 90.06 81 ILE A N 1
ATOM 677 C CA . ILE A 1 81 ? 3.429 -4.093 -1.163 1.00 90.06 81 ILE A CA 1
ATOM 678 C C . ILE A 1 81 ? 4.770 -4.467 -0.522 1.00 90.06 81 ILE A C 1
ATOM 680 O O . ILE A 1 81 ? 5.724 -4.732 -1.245 1.00 90.06 81 ILE A O 1
ATOM 684 N N . VAL A 1 82 ? 4.861 -4.534 0.811 1.00 88.31 82 VAL A N 1
ATOM 685 C CA . VAL A 1 82 ? 6.105 -4.937 1.488 1.00 88.31 82 VAL A CA 1
ATOM 686 C C . VAL A 1 82 ? 6.477 -6.374 1.123 1.00 88.31 82 VAL A C 1
ATOM 688 O O . VAL A 1 82 ? 7.621 -6.629 0.755 1.00 88.31 82 VAL A O 1
ATOM 691 N N . ASP A 1 83 ? 5.502 -7.281 1.139 1.00 89.44 83 ASP A N 1
ATOM 692 C CA . ASP A 1 83 ? 5.703 -8.681 0.758 1.00 89.44 83 ASP A CA 1
ATOM 693 C C . ASP A 1 83 ? 5.999 -8.815 -0.750 1.00 89.44 83 ASP A C 1
ATOM 695 O O . ASP A 1 83 ? 6.895 -9.561 -1.152 1.00 89.44 83 ASP A O 1
ATOM 699 N N . LEU A 1 84 ? 5.325 -8.015 -1.587 1.00 92.06 84 LEU A N 1
ATOM 700 C CA . LEU A 1 84 ? 5.588 -7.935 -3.027 1.00 92.06 84 LEU A CA 1
ATOM 701 C C . LEU A 1 84 ? 7.028 -7.498 -3.325 1.00 92.06 84 LEU A C 1
ATOM 703 O O . LEU A 1 84 ? 7.643 -8.041 -4.238 1.00 92.06 84 LEU A O 1
ATOM 707 N N . MET A 1 85 ? 7.594 -6.552 -2.571 1.00 91.25 85 MET A N 1
ATOM 708 C CA . MET A 1 85 ? 8.968 -6.091 -2.808 1.00 91.25 85 MET A CA 1
ATOM 709 C C . MET A 1 85 ? 9.992 -7.220 -2.638 1.00 91.25 85 MET A C 1
ATOM 711 O O . MET A 1 85 ? 10.916 -7.317 -3.444 1.00 91.25 85 MET A O 1
ATOM 715 N N . PHE A 1 86 ? 9.818 -8.103 -1.649 1.00 89.81 86 PHE A N 1
ATOM 716 C CA . PHE A 1 86 ? 10.690 -9.273 -1.485 1.00 89.81 86 PHE A CA 1
ATOM 717 C C . PHE A 1 86 ? 10.554 -10.254 -2.652 1.00 89.81 86 PHE A C 1
ATOM 719 O O . PHE A 1 86 ? 11.558 -10.752 -3.163 1.00 89.81 86 PHE A O 1
ATOM 726 N N . PHE A 1 87 ? 9.327 -10.485 -3.122 1.00 91.69 87 PHE A N 1
ATOM 727 C CA . PHE A 1 87 ? 9.088 -11.318 -4.297 1.00 91.69 87 PHE A CA 1
ATOM 728 C C . PHE A 1 87 ? 9.715 -10.730 -5.569 1.00 91.69 87 PHE A C 1
ATOM 730 O O . PHE A 1 87 ? 10.353 -11.454 -6.333 1.00 91.69 87 PHE A O 1
ATOM 737 N N . LEU A 1 88 ? 9.592 -9.415 -5.782 1.00 92.69 88 LEU A N 1
ATOM 738 C CA . LEU A 1 88 ? 10.161 -8.732 -6.945 1.00 92.69 88 LEU A CA 1
ATOM 739 C C . LEU A 1 88 ? 11.684 -8.873 -7.021 1.00 92.69 88 LEU A C 1
ATOM 741 O O . LEU A 1 88 ? 12.218 -8.933 -8.123 1.00 92.69 88 LEU A O 1
ATOM 745 N N . VAL A 1 89 ? 12.386 -8.977 -5.888 1.00 94.38 89 VAL A N 1
ATOM 746 C CA . VAL A 1 89 ? 13.835 -9.244 -5.876 1.00 94.38 89 VAL A CA 1
ATOM 747 C C . VAL A 1 89 ? 14.145 -10.639 -6.424 1.00 94.38 89 VAL A C 1
ATOM 749 O O . VAL A 1 89 ? 15.040 -10.783 -7.257 1.00 94.38 89 VAL A O 1
ATOM 752 N N . ILE A 1 90 ? 13.388 -11.659 -6.007 1.00 92.50 90 ILE A N 1
ATOM 753 C CA . ILE A 1 90 ? 13.545 -13.034 -6.509 1.00 92.50 90 ILE A CA 1
ATOM 754 C C . ILE A 1 90 ? 13.207 -13.088 -8.002 1.00 92.50 90 ILE A C 1
ATOM 756 O O . ILE A 1 90 ? 13.959 -13.660 -8.793 1.00 92.50 90 ILE A O 1
ATOM 760 N N . LEU A 1 91 ? 12.109 -12.445 -8.405 1.00 93.00 91 LEU A N 1
ATOM 761 C CA . LEU A 1 91 ? 11.704 -12.363 -9.804 1.00 93.00 91 LEU A CA 1
ATOM 762 C C . LEU A 1 91 ? 12.764 -11.654 -10.660 1.00 93.00 91 LEU A C 1
ATOM 764 O O . LEU A 1 91 ? 13.129 -12.159 -11.719 1.00 93.00 91 LEU A O 1
ATOM 768 N N . ALA A 1 92 ? 13.296 -10.520 -10.196 1.00 93.62 92 ALA A N 1
ATOM 769 C CA . ALA A 1 92 ? 14.344 -9.782 -10.894 1.00 93.62 92 ALA A CA 1
ATOM 770 C C . ALA A 1 92 ? 15.613 -10.627 -11.067 1.00 93.62 92 ALA A C 1
ATOM 772 O O . ALA A 1 92 ? 16.203 -10.623 -12.145 1.00 93.62 92 ALA A O 1
ATOM 773 N N . LEU A 1 93 ? 16.003 -11.400 -10.048 1.00 94.94 93 LEU A N 1
ATOM 774 C CA . LEU A 1 93 ? 17.139 -12.319 -10.133 1.00 94.94 93 LEU A CA 1
ATOM 775 C C . LEU A 1 93 ? 16.925 -13.386 -11.214 1.00 94.94 93 LEU A C 1
ATOM 777 O O . LEU A 1 93 ? 17.838 -13.663 -11.993 1.00 94.94 93 LEU A O 1
ATOM 781 N N . MET A 1 94 ? 15.720 -13.951 -11.304 1.00 93.06 94 MET A N 1
ATOM 782 C CA . MET A 1 94 ? 15.383 -14.960 -12.313 1.00 93.06 94 MET A CA 1
ATOM 783 C C . MET A 1 94 ? 15.331 -14.364 -13.726 1.00 93.06 94 MET A C 1
ATOM 785 O O . MET A 1 94 ? 15.892 -14.952 -14.651 1.00 93.06 94 MET A O 1
ATOM 789 N N . ILE A 1 95 ? 14.738 -13.174 -13.882 1.00 94.06 95 ILE A N 1
ATOM 790 C CA . ILE A 1 95 ? 14.720 -12.416 -15.145 1.00 94.06 95 ILE A CA 1
ATOM 791 C C . ILE A 1 95 ? 16.146 -12.126 -15.615 1.00 94.06 95 ILE A C 1
ATOM 793 O O . ILE A 1 95 ? 16.468 -12.390 -16.768 1.00 94.06 95 ILE A O 1
ATOM 797 N N . LEU A 1 96 ? 17.015 -11.632 -14.729 1.00 94.75 96 LEU A N 1
ATOM 798 C CA . LEU A 1 96 ? 18.403 -11.322 -15.072 1.00 94.75 96 LEU A CA 1
ATOM 799 C C . LEU A 1 96 ? 19.194 -12.580 -15.430 1.00 94.75 96 LEU A C 1
ATOM 801 O O . LEU A 1 96 ? 19.928 -12.578 -16.414 1.00 94.75 96 LEU A O 1
ATOM 805 N N . THR A 1 97 ? 19.027 -13.662 -14.667 1.00 93.44 97 THR A N 1
ATOM 806 C CA . THR A 1 97 ? 19.755 -14.915 -14.910 1.00 93.44 97 THR A CA 1
ATOM 807 C C . THR A 1 97 ? 19.387 -15.499 -16.270 1.00 93.44 97 THR A C 1
ATOM 809 O O . THR A 1 97 ? 20.269 -15.779 -17.080 1.00 93.44 97 THR A O 1
ATOM 812 N N . PHE A 1 98 ? 18.091 -15.630 -16.563 1.00 93.12 98 PHE A N 1
ATOM 813 C CA . PHE A 1 98 ? 17.644 -16.108 -17.868 1.00 93.12 98 PHE A CA 1
ATOM 814 C C . PHE A 1 98 ? 17.999 -15.121 -18.983 1.00 93.12 98 PHE A C 1
ATOM 816 O O . PHE A 1 98 ? 18.475 -15.544 -20.028 1.00 93.12 98 PHE A O 1
ATOM 823 N N . GLY A 1 99 ? 17.827 -13.818 -18.761 1.00 92.94 99 GLY A N 1
ATOM 824 C CA . GLY A 1 99 ? 18.098 -12.785 -19.756 1.00 92.94 99 GLY A CA 1
ATOM 825 C C . GLY A 1 99 ? 19.548 -12.739 -20.216 1.00 92.94 99 GLY A C 1
ATOM 826 O O . GLY A 1 99 ? 19.808 -12.626 -21.413 1.00 92.94 99 GLY A O 1
ATOM 827 N N . VAL A 1 100 ? 20.498 -12.884 -19.286 1.00 92.38 100 VAL A N 1
ATOM 828 C CA . VAL A 1 100 ? 21.928 -12.958 -19.617 1.00 92.38 100 VAL A CA 1
ATOM 829 C C . VAL A 1 100 ? 22.211 -14.217 -20.436 1.00 92.38 100 VAL A C 1
ATOM 831 O O . VAL A 1 100 ? 22.825 -14.121 -21.495 1.00 92.38 100 VAL A O 1
ATOM 834 N N . VAL A 1 101 ? 21.708 -15.380 -20.004 1.00 91.38 101 VAL A N 1
ATOM 835 C CA . VAL A 1 101 ? 21.896 -16.651 -20.729 1.00 91.38 101 VAL A CA 1
ATOM 836 C C . VAL A 1 101 ? 21.268 -16.593 -22.127 1.00 91.38 101 VAL A C 1
ATOM 838 O O . VAL A 1 101 ? 21.903 -16.979 -23.107 1.00 91.38 101 VAL A O 1
ATOM 841 N N . TYR A 1 102 ? 20.049 -16.065 -22.236 1.00 89.44 102 TYR A N 1
ATOM 842 C CA . TYR A 1 102 ? 19.322 -15.898 -23.491 1.00 89.44 102 TYR A CA 1
ATOM 843 C C . TYR A 1 102 ? 20.085 -14.996 -24.467 1.00 89.44 102 TYR A C 1
ATOM 845 O O . TYR A 1 102 ? 20.317 -15.382 -25.614 1.00 89.44 102 TYR A O 1
ATOM 853 N N . GLN A 1 103 ? 20.549 -13.833 -24.001 1.00 89.50 103 GLN A N 1
ATOM 854 C CA . GLN A 1 103 ? 21.310 -12.894 -24.821 1.00 89.50 103 GLN A CA 1
ATOM 855 C C . GLN A 1 103 ? 22.646 -13.491 -25.286 1.00 89.50 103 GLN A C 1
ATOM 857 O O . GLN A 1 103 ? 22.991 -13.353 -26.460 1.00 89.50 103 GLN A O 1
ATOM 862 N N . SER A 1 104 ? 23.374 -14.184 -24.402 1.00 88.94 104 SER A N 1
ATOM 863 C CA . SER A 1 104 ? 24.652 -14.827 -24.738 1.00 88.94 104 SER A CA 1
ATOM 864 C C . SER A 1 104 ? 24.508 -15.952 -25.767 1.00 88.94 104 SER A C 1
ATOM 866 O O . SER A 1 104 ? 25.414 -16.165 -26.569 1.00 88.94 104 SER A O 1
ATOM 868 N N . ILE A 1 105 ? 23.377 -16.665 -25.769 1.00 86.50 105 ILE A N 1
ATOM 869 C CA . ILE A 1 105 ? 23.089 -17.741 -26.730 1.00 86.50 105 ILE A CA 1
ATOM 870 C C . ILE A 1 105 ? 22.622 -17.195 -28.085 1.00 86.50 105 ILE A C 1
ATOM 872 O O . ILE A 1 105 ? 22.949 -17.764 -29.132 1.00 86.50 105 ILE A O 1
ATOM 876 N N . LEU A 1 106 ? 21.795 -16.146 -28.077 1.00 84.19 106 LEU A N 1
ATOM 877 C CA . LEU A 1 106 ? 21.183 -15.612 -29.294 1.00 84.19 106 LEU A CA 1
ATOM 878 C C . LEU A 1 106 ? 22.164 -14.755 -30.097 1.00 84.19 106 LEU A C 1
ATOM 880 O O . LEU A 1 106 ? 22.189 -14.842 -31.325 1.00 84.19 106 LEU A O 1
ATOM 884 N N . HIS A 1 107 ? 22.989 -13.963 -29.408 1.00 83.94 107 HIS A N 1
ATOM 885 C CA . HIS A 1 107 ? 23.921 -13.034 -30.034 1.00 83.94 107 HIS A CA 1
ATOM 886 C C . HIS A 1 107 ? 25.320 -13.136 -29.396 1.00 83.94 107 HIS A C 1
ATOM 888 O O . HIS A 1 107 ? 25.667 -12.327 -28.534 1.00 83.94 107 HIS A O 1
ATOM 894 N N . PRO A 1 108 ? 26.146 -14.112 -29.819 1.00 81.19 108 PRO A N 1
ATOM 895 C CA . PRO A 1 108 ? 27.464 -14.345 -29.224 1.00 81.19 108 PRO A CA 1
ATOM 896 C C . PRO A 1 108 ? 28.474 -13.209 -29.470 1.00 81.19 108 PRO A C 1
ATOM 898 O O . PRO A 1 108 ? 29.386 -13.028 -28.670 1.00 81.19 108 PRO A O 1
ATOM 901 N N . GLU A 1 109 ? 28.313 -12.416 -30.535 1.00 80.31 109 GLU A N 1
ATOM 902 C CA . GLU A 1 109 ? 29.274 -11.371 -30.938 1.00 80.31 109 GLU A CA 1
ATOM 903 C C . GLU A 1 109 ? 28.776 -9.933 -30.689 1.00 80.31 109 GLU A C 1
ATOM 905 O O . GLU A 1 109 ? 29.069 -9.011 -31.451 1.00 80.31 109 GLU A O 1
ATOM 910 N N . THR A 1 110 ? 27.999 -9.693 -29.629 1.00 80.81 110 THR A N 1
ATOM 911 C CA . THR A 1 110 ? 27.537 -8.326 -29.326 1.00 80.81 110 THR A CA 1
ATOM 912 C C . THR A 1 110 ? 28.625 -7.463 -28.703 1.00 80.81 110 THR A C 1
ATOM 914 O O . THR A 1 110 ? 29.264 -7.854 -27.727 1.00 80.81 110 THR A O 1
ATOM 917 N N . THR A 1 111 ? 28.764 -6.236 -29.200 1.00 84.38 111 THR A N 1
ATOM 918 C CA . THR A 1 111 ? 29.582 -5.203 -28.564 1.00 84.38 111 THR A CA 1
ATOM 919 C C . THR A 1 111 ? 28.893 -4.642 -27.318 1.00 84.38 111 THR A C 1
ATOM 921 O O . THR A 1 111 ? 27.667 -4.672 -27.183 1.00 84.38 111 THR A O 1
ATOM 924 N N . LEU A 1 112 ? 29.691 -4.124 -26.380 1.00 80.88 112 LEU A N 1
ATOM 925 C CA . LEU A 1 112 ? 29.178 -3.532 -25.147 1.00 80.88 112 LEU A CA 1
ATOM 926 C C . LEU A 1 112 ? 28.464 -2.209 -25.466 1.00 80.88 112 LEU A C 1
ATOM 928 O O . LEU A 1 112 ? 29.096 -1.170 -25.643 1.00 80.88 112 LEU A O 1
ATOM 932 N N . ALA A 1 113 ? 27.137 -2.263 -25.554 1.00 85.94 113 ALA A N 1
ATOM 933 C CA . ALA A 1 113 ? 26.270 -1.117 -25.795 1.00 85.94 113 ALA A CA 1
ATOM 934 C C . ALA A 1 113 ? 25.168 -1.046 -24.734 1.00 85.94 113 ALA A C 1
ATOM 936 O O . ALA A 1 113 ? 24.709 -2.069 -24.229 1.00 85.94 113 ALA A O 1
ATOM 937 N N . TRP A 1 114 ? 24.669 0.160 -24.450 1.00 82.88 114 TRP A N 1
ATOM 938 C CA . TRP A 1 114 ? 23.523 0.361 -23.551 1.00 82.88 114 TRP A CA 1
ATOM 939 C C . TRP A 1 114 ? 22.273 -0.423 -23.985 1.00 82.88 114 TRP A C 1
ATOM 941 O O . TRP A 1 114 ? 21.469 -0.823 -23.146 1.00 82.88 114 TRP A O 1
ATOM 951 N N . GLY A 1 115 ? 22.148 -0.721 -25.284 1.00 83.00 115 GLY A N 1
ATOM 952 C CA . GLY A 1 115 ? 21.093 -1.582 -25.821 1.00 83.00 115 GLY A CA 1
ATOM 953 C C . GLY A 1 115 ? 21.134 -3.029 -25.313 1.00 83.00 115 GLY A C 1
ATOM 954 O O . GLY A 1 115 ? 20.081 -3.653 -25.233 1.00 83.00 115 GLY A O 1
ATOM 955 N N . LEU A 1 116 ? 22.304 -3.536 -24.901 1.00 85.62 116 LEU A N 1
ATOM 956 C CA . LEU A 1 116 ? 22.464 -4.889 -24.353 1.00 85.62 116 LEU A CA 1
ATOM 957 C C . LEU A 1 116 ? 21.718 -5.050 -23.024 1.00 85.62 116 LEU A C 1
ATOM 959 O O . LEU A 1 116 ? 21.077 -6.064 -22.779 1.00 85.62 116 LEU A O 1
ATOM 963 N N . ILE A 1 117 ? 21.764 -4.026 -22.167 1.00 84.19 117 ILE A N 1
ATOM 964 C CA . ILE A 1 117 ? 21.048 -4.046 -20.883 1.00 84.19 117 ILE A CA 1
ATOM 965 C C . ILE A 1 117 ? 19.538 -4.101 -21.133 1.00 84.19 117 ILE A C 1
ATOM 967 O O . ILE A 1 117 ? 18.825 -4.848 -20.464 1.00 84.19 117 ILE A O 1
ATOM 971 N N . ASN A 1 118 ? 19.057 -3.352 -22.131 1.00 86.06 118 ASN A N 1
ATOM 972 C CA . ASN A 1 118 ? 17.653 -3.390 -22.513 1.00 86.06 118 ASN A CA 1
ATOM 973 C C . ASN A 1 118 ? 17.264 -4.777 -23.038 1.00 86.06 118 ASN A C 1
ATOM 975 O O . ASN A 1 118 ? 16.270 -5.326 -22.587 1.00 86.06 118 ASN A O 1
ATOM 979 N N . SER A 1 119 ? 18.054 -5.391 -23.923 1.00 83.94 119 SER A N 1
ATOM 980 C CA . SER A 1 119 ? 17.710 -6.705 -24.485 1.00 83.94 119 SER A CA 1
ATOM 981 C C . SER A 1 119 ? 17.725 -7.834 -23.447 1.00 83.94 119 SER A C 1
ATOM 983 O O . SER A 1 119 ? 16.879 -8.726 -23.518 1.00 83.94 119 SER A O 1
ATOM 985 N N . VAL A 1 120 ? 18.617 -7.757 -22.454 1.00 91.38 120 VAL A N 1
ATOM 986 C CA . VAL A 1 120 ? 18.717 -8.718 -21.342 1.00 91.38 120 VAL A CA 1
ATOM 987 C C . VAL A 1 120 ? 17.506 -8.654 -20.408 1.00 91.38 120 VAL A C 1
ATOM 989 O O . VAL A 1 120 ? 17.071 -9.689 -19.921 1.00 91.38 120 VAL A O 1
ATOM 992 N N . ILE A 1 121 ? 16.949 -7.471 -20.140 1.00 92.12 121 ILE A N 1
ATOM 993 C CA . ILE A 1 121 ? 15.847 -7.322 -19.170 1.00 92.12 121 ILE A CA 1
ATOM 994 C C . ILE A 1 121 ? 14.481 -7.330 -19.863 1.00 92.12 121 ILE A C 1
ATOM 996 O O . ILE A 1 121 ? 13.550 -7.977 -19.387 1.00 92.12 121 ILE A O 1
ATOM 1000 N N . TYR A 1 122 ? 14.357 -6.619 -20.985 1.00 90.75 122 TYR A N 1
ATOM 1001 C CA . TYR A 1 122 ? 13.088 -6.370 -21.664 1.00 90.75 122 TYR A CA 1
ATOM 1002 C C . TYR A 1 122 ? 12.456 -7.663 -22.182 1.00 90.75 122 TYR A C 1
ATOM 1004 O O . TYR A 1 122 ? 11.335 -7.983 -21.798 1.00 90.75 122 TYR A O 1
ATOM 1012 N N . LYS A 1 123 ? 13.171 -8.441 -23.009 1.00 88.81 123 LYS A N 1
ATOM 1013 C CA . LYS A 1 123 ? 12.585 -9.631 -23.650 1.00 88.81 123 LYS A CA 1
ATOM 1014 C C . LYS A 1 123 ? 12.085 -10.660 -22.619 1.00 88.81 123 LYS A C 1
ATOM 1016 O O . LYS A 1 123 ? 10.911 -11.018 -22.695 1.00 88.81 123 LYS A O 1
ATOM 1021 N N . PRO A 1 124 ? 12.879 -11.072 -21.609 1.00 91.94 124 PRO A N 1
ATOM 1022 C CA . PRO A 1 124 ? 12.393 -12.005 -20.592 1.00 91.94 124 PRO A CA 1
ATOM 1023 C C . PRO A 1 124 ? 11.232 -11.469 -19.754 1.00 91.94 124 PRO A C 1
ATOM 1025 O O . PRO A 1 124 ? 10.324 -12.217 -19.405 1.00 91.94 124 PRO A O 1
ATOM 1028 N N . TYR A 1 125 ? 11.226 -10.169 -19.442 1.00 93.19 125 TYR A N 1
ATOM 1029 C CA . TYR A 1 125 ? 10.133 -9.562 -18.685 1.00 93.19 125 TYR A CA 1
ATOM 1030 C C . TYR A 1 125 ? 8.786 -9.703 -19.411 1.00 93.19 125 TYR A C 1
ATOM 1032 O O . TYR A 1 125 ? 7.802 -10.101 -18.791 1.00 93.19 125 TYR A O 1
ATOM 1040 N N . PHE A 1 126 ? 8.740 -9.432 -20.718 1.00 91.94 126 PHE A N 1
ATOM 1041 C CA . PHE A 1 126 ? 7.520 -9.576 -21.525 1.00 91.94 126 PHE A CA 1
ATOM 1042 C C . PHE A 1 126 ? 7.119 -11.044 -21.747 1.00 91.94 126 PHE A C 1
ATOM 1044 O O . PHE A 1 126 ? 5.926 -11.359 -21.746 1.00 91.94 126 PHE A O 1
ATOM 1051 N N . GLN A 1 127 ? 8.090 -11.961 -21.807 1.00 90.12 127 GLN A N 1
ATOM 1052 C CA . GLN A 1 127 ? 7.828 -13.404 -21.884 1.00 90.12 127 G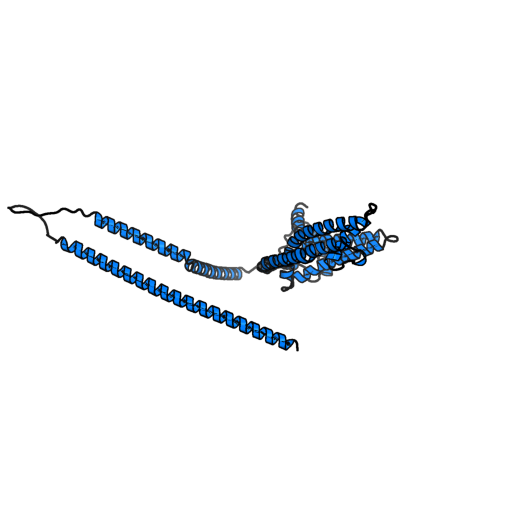LN A CA 1
ATOM 1053 C C . GLN A 1 127 ? 7.033 -13.929 -20.681 1.00 90.12 127 GLN A C 1
ATOM 1055 O O . GLN A 1 127 ? 6.148 -14.766 -20.861 1.00 90.12 127 GLN A O 1
ATOM 1060 N N . MET A 1 128 ? 7.254 -13.388 -19.476 1.00 91.50 128 MET A N 1
ATOM 1061 C CA . MET A 1 128 ? 6.441 -13.725 -18.298 1.00 91.50 128 MET A CA 1
ATOM 1062 C C . MET A 1 128 ? 4.948 -13.412 -18.512 1.00 91.50 128 MET A C 1
ATOM 1064 O O . MET A 1 128 ? 4.087 -14.186 -18.102 1.00 91.50 128 MET A O 1
ATOM 1068 N N . TYR A 1 129 ? 4.625 -12.320 -19.209 1.00 91.19 129 TYR A N 1
ATOM 1069 C CA . TYR A 1 129 ? 3.240 -11.928 -19.506 1.00 91.19 129 TYR A CA 1
ATOM 1070 C C . TYR A 1 129 ? 2.642 -12.637 -20.731 1.00 91.19 129 TYR A C 1
ATOM 1072 O O . TYR A 1 129 ? 1.499 -12.366 -21.092 1.00 91.19 129 TYR A O 1
ATOM 1080 N N . GLY A 1 130 ? 3.383 -13.560 -21.351 1.00 89.19 130 GLY A N 1
ATOM 1081 C CA . GLY A 1 130 ? 2.910 -14.377 -22.470 1.00 89.19 130 GLY A CA 1
ATOM 1082 C C . GLY A 1 130 ? 3.351 -13.898 -23.853 1.00 89.19 130 GLY A C 1
ATOM 1083 O O . GLY A 1 130 ? 3.018 -14.546 -24.844 1.00 89.19 130 GLY A O 1
ATOM 1084 N N . GLU A 1 131 ? 4.131 -12.820 -23.954 1.00 91.31 131 GLU A N 1
ATOM 1085 C CA . GLU A 1 131 ? 4.722 -12.396 -25.225 1.00 91.31 131 GLU A CA 1
ATOM 1086 C C . GLU A 1 131 ? 6.036 -13.150 -25.470 1.00 91.31 131 GLU A C 1
ATOM 1088 O O . GLU A 1 131 ? 7.108 -12.775 -25.002 1.00 91.31 131 GLU A O 1
ATOM 1093 N N . LEU A 1 132 ? 5.937 -14.283 -26.168 1.00 86.88 132 LEU A N 1
ATOM 1094 C CA . LEU A 1 132 ? 7.019 -15.268 -26.247 1.00 86.88 132 LEU A CA 1
ATOM 1095 C C . LEU A 1 132 ? 8.139 -14.933 -27.250 1.00 86.88 132 LEU A C 1
ATOM 1097 O O . LEU A 1 132 ? 9.196 -15.553 -27.177 1.00 86.88 132 LEU A O 1
ATOM 1101 N N . PHE A 1 133 ? 7.937 -13.980 -28.169 1.00 85.88 133 PHE A N 1
ATOM 1102 C CA . PHE A 1 133 ? 8.878 -13.640 -29.255 1.00 85.88 133 PHE A CA 1
ATOM 1103 C C . PHE A 1 133 ? 9.394 -14.870 -30.027 1.00 85.88 133 PHE A C 1
ATOM 1105 O O . PHE A 1 133 ? 10.593 -15.042 -30.227 1.00 85.88 133 PHE A O 1
ATOM 1112 N N . LEU A 1 134 ? 8.475 -15.744 -30.453 1.00 83.56 134 LEU A N 1
ATOM 1113 C CA . LEU A 1 134 ? 8.787 -17.052 -31.051 1.00 83.56 134 LEU A CA 1
ATOM 1114 C C . LEU A 1 134 ? 9.672 -16.982 -32.305 1.00 83.56 134 LEU A C 1
ATOM 1116 O O . LEU A 1 134 ? 10.356 -17.946 -32.623 1.00 83.56 134 LEU A O 1
ATOM 1120 N N . GLU A 1 135 ? 9.685 -15.843 -32.992 1.00 82.12 135 GLU A N 1
ATOM 1121 C CA . GLU A 1 135 ? 10.485 -15.597 -34.196 1.00 82.12 135 GLU A CA 1
ATOM 1122 C C . GLU A 1 135 ? 12.001 -15.672 -33.937 1.00 82.12 135 GLU A C 1
ATOM 1124 O O . GLU A 1 135 ? 12.763 -16.032 -34.832 1.00 82.12 135 GLU A O 1
ATOM 1129 N N . ASP A 1 136 ? 12.444 -15.398 -32.704 1.00 76.75 136 ASP A N 1
ATOM 1130 C CA . ASP A 1 136 ? 13.859 -15.476 -32.312 1.00 76.75 136 ASP A CA 1
ATOM 1131 C C . ASP A 1 136 ? 14.323 -16.923 -32.037 1.00 76.75 136 ASP A C 1
ATOM 1133 O O . ASP A 1 136 ? 15.526 -17.231 -31.994 1.00 76.75 136 ASP A O 1
ATOM 1137 N N . PHE A 1 137 ? 13.372 -17.833 -31.819 1.00 78.69 137 PHE A N 1
ATOM 1138 C CA . PHE A 1 137 ? 13.633 -19.203 -31.405 1.00 78.69 137 PHE A CA 1
ATOM 1139 C C . PHE A 1 137 ? 13.698 -20.125 -32.632 1.00 78.69 137 PHE A C 1
ATOM 1141 O O . PHE A 1 137 ? 12.710 -20.707 -33.060 1.00 78.69 137 PHE A O 1
ATOM 1148 N N . GLY A 1 138 ? 14.904 -20.280 -33.193 1.00 76.50 138 GLY A N 1
ATOM 1149 C CA . GLY A 1 138 ? 15.233 -21.381 -34.116 1.00 76.50 138 GLY A CA 1
ATOM 1150 C C . GLY A 1 138 ? 15.244 -22.751 -33.413 1.00 76.50 138 GLY A C 1
ATOM 1151 O O . GLY A 1 138 ? 14.758 -22.878 -32.297 1.00 76.50 138 GLY A O 1
ATOM 1152 N N . ASP A 1 139 ? 15.835 -23.791 -34.002 1.00 77.62 139 ASP A N 1
ATOM 1153 C CA . ASP A 1 139 ? 15.657 -25.167 -33.501 1.00 77.62 139 ASP A CA 1
ATOM 1154 C C . ASP A 1 139 ? 16.472 -25.550 -32.245 1.00 77.62 139 ASP A C 1
ATOM 1156 O O . ASP A 1 139 ? 17.587 -25.081 -31.996 1.00 77.62 139 ASP A O 1
ATOM 1160 N N . GLY A 1 140 ? 15.925 -26.497 -31.470 1.00 80.81 140 GLY A N 1
ATOM 1161 C CA . GLY A 1 140 ? 16.650 -27.264 -30.452 1.00 80.81 140 GLY A CA 1
ATOM 1162 C C . GLY A 1 140 ? 16.602 -26.691 -29.031 1.00 80.81 140 GLY A C 1
ATOM 1163 O O . GLY A 1 140 ? 15.542 -26.534 -28.429 1.00 80.81 140 GLY A O 1
ATOM 1164 N N . TYR A 1 141 ? 17.777 -26.436 -28.453 1.00 83.56 141 TYR A N 1
ATOM 1165 C CA . TYR A 1 141 ? 17.962 -26.176 -27.016 1.00 83.56 141 TYR A CA 1
ATOM 1166 C C . TYR A 1 141 ? 17.400 -24.826 -26.534 1.00 83.56 141 TYR A C 1
ATOM 1168 O O . TYR A 1 141 ? 17.153 -24.651 -25.341 1.00 83.56 141 TYR A O 1
ATOM 1176 N N . ARG A 1 142 ? 17.156 -23.875 -27.444 1.00 87.12 142 ARG A N 1
ATOM 1177 C CA . ARG A 1 142 ? 16.587 -22.557 -27.114 1.00 87.12 142 ARG A CA 1
ATOM 1178 C C . ARG A 1 142 ? 15.138 -22.666 -26.632 1.00 87.12 142 ARG A C 1
ATOM 1180 O O . ARG A 1 142 ? 14.774 -22.029 -25.647 1.00 87.12 142 ARG A O 1
ATOM 1187 N N . TRP A 1 143 ? 14.350 -23.539 -27.263 1.00 88.25 143 TRP A N 1
ATOM 1188 C CA . TRP A 1 143 ? 12.985 -23.864 -26.838 1.00 88.25 143 TRP A CA 1
ATOM 1189 C C . TRP A 1 143 ? 12.951 -24.517 -25.463 1.00 88.25 143 TRP A C 1
ATOM 1191 O O . TRP A 1 143 ? 12.072 -24.222 -24.659 1.00 88.25 143 TRP A O 1
ATOM 1201 N N . VAL A 1 144 ? 13.934 -25.373 -25.173 1.00 89.75 144 VAL A N 1
ATOM 1202 C CA . VAL A 1 144 ? 14.056 -26.022 -23.863 1.00 89.75 144 VAL A CA 1
ATOM 1203 C C . VAL A 1 144 ? 14.333 -24.982 -22.777 1.00 89.75 144 VAL A C 1
ATOM 1205 O O . VAL A 1 144 ? 13.678 -25.001 -21.739 1.00 89.75 144 VAL A O 1
ATOM 1208 N N . LEU A 1 145 ? 15.245 -24.036 -23.027 1.00 89.75 145 LEU A N 1
ATOM 1209 C CA . LEU A 1 145 ? 15.546 -22.950 -22.090 1.00 89.75 145 LEU A CA 1
ATOM 1210 C C . LEU A 1 145 ? 14.316 -22.064 -21.827 1.00 89.75 145 LEU A C 1
ATOM 1212 O O . LEU A 1 145 ? 14.010 -21.779 -20.669 1.00 89.75 145 LEU A O 1
ATOM 1216 N N . LEU A 1 146 ? 13.593 -21.671 -22.883 1.00 90.31 146 LEU A N 1
ATOM 1217 C CA . LEU A 1 146 ? 12.345 -20.908 -22.771 1.00 90.31 146 LEU A CA 1
ATOM 1218 C C . LEU A 1 146 ? 11.274 -21.693 -22.004 1.00 90.31 146 LEU A C 1
ATOM 1220 O O . LEU A 1 146 ? 10.639 -21.149 -21.108 1.00 90.31 146 LEU A O 1
ATOM 1224 N N . GLY A 1 147 ? 11.102 -22.981 -22.307 1.00 91.75 147 GLY A N 1
ATOM 1225 C CA . GLY A 1 147 ? 10.148 -23.849 -21.617 1.00 91.75 147 GLY A CA 1
ATOM 1226 C C . GLY A 1 147 ? 10.440 -23.966 -20.120 1.00 91.75 147 GLY A C 1
ATOM 1227 O O . GLY A 1 147 ? 9.535 -23.801 -19.304 1.00 91.75 147 GLY A O 1
ATOM 1228 N N . ILE A 1 148 ? 11.707 -24.175 -19.744 1.00 92.69 148 ILE A N 1
ATOM 1229 C CA . ILE A 1 148 ? 12.133 -24.200 -18.335 1.00 92.69 148 ILE A CA 1
ATOM 1230 C C . ILE A 1 148 ? 11.861 -22.848 -17.667 1.00 92.69 148 ILE A C 1
ATOM 1232 O O . ILE A 1 148 ? 11.325 -22.817 -16.559 1.00 92.69 148 ILE A O 1
ATOM 1236 N N . TYR A 1 149 ? 12.185 -21.738 -18.335 1.00 93.62 149 TYR A N 1
ATOM 1237 C CA . TYR A 1 149 ? 11.906 -20.398 -17.823 1.00 93.62 149 TYR A CA 1
ATOM 1238 C C . TYR A 1 149 ? 10.413 -20.184 -17.564 1.00 93.62 149 TYR A C 1
ATOM 1240 O O . TYR A 1 149 ? 10.055 -19.799 -16.456 1.00 93.62 149 TYR A O 1
ATOM 1248 N N . MET A 1 150 ? 9.549 -20.520 -18.526 1.00 92.69 150 MET A N 1
ATOM 1249 C CA . MET A 1 150 ? 8.095 -20.384 -18.393 1.00 92.69 150 MET A CA 1
ATOM 1250 C C . MET A 1 150 ? 7.530 -21.245 -17.258 1.00 92.69 150 MET A C 1
ATOM 1252 O O . MET A 1 150 ? 6.634 -20.805 -16.541 1.00 92.69 150 MET A O 1
ATOM 1256 N N . ILE A 1 151 ? 8.059 -22.454 -17.043 1.00 94.38 151 ILE A N 1
ATOM 1257 C CA . ILE A 1 151 ? 7.666 -23.281 -15.892 1.00 94.38 151 ILE A CA 1
ATOM 1258 C C . ILE A 1 151 ? 8.078 -22.591 -14.584 1.00 94.38 151 ILE A C 1
ATOM 1260 O O . ILE A 1 151 ? 7.272 -22.467 -13.662 1.00 94.38 151 ILE A O 1
ATOM 1264 N N . LEU A 1 152 ? 9.316 -22.105 -14.492 1.00 93.50 152 LEU A N 1
ATOM 1265 C CA . LEU A 1 152 ? 9.815 -21.468 -13.275 1.00 93.50 152 LEU A CA 1
ATOM 1266 C C . LEU A 1 152 ? 9.088 -20.156 -12.956 1.00 93.50 152 LEU A C 1
ATOM 1268 O O . LEU A 1 152 ? 8.723 -19.928 -11.805 1.00 93.50 152 LEU A O 1
ATOM 1272 N N . THR A 1 153 ? 8.852 -19.288 -13.936 1.00 92.75 153 THR A N 1
ATOM 1273 C CA . THR A 1 153 ? 8.198 -17.996 -13.697 1.00 92.75 153 THR A CA 1
ATOM 1274 C C . THR A 1 153 ? 6.684 -18.130 -13.617 1.00 92.75 153 THR A C 1
ATOM 1276 O O . THR A 1 153 ? 6.092 -17.771 -12.597 1.00 92.75 153 THR A O 1
ATOM 1279 N N . ASN A 1 154 ? 6.047 -18.694 -14.640 1.00 90.38 154 ASN A N 1
ATOM 1280 C CA . ASN A 1 154 ? 4.591 -18.645 -14.758 1.00 90.38 154 ASN A CA 1
ATOM 1281 C C . ASN A 1 154 ? 3.889 -19.743 -13.962 1.00 90.38 154 ASN A C 1
ATOM 1283 O O . ASN A 1 154 ? 2.804 -19.505 -13.438 1.00 90.38 154 ASN A O 1
ATOM 1287 N N . VAL A 1 155 ? 4.494 -20.927 -13.832 1.00 91.56 155 VAL A N 1
ATOM 1288 C CA . VAL A 1 155 ? 3.888 -22.026 -13.061 1.00 91.56 155 VAL A CA 1
ATOM 1289 C C . VAL A 1 155 ? 4.336 -22.003 -11.604 1.00 91.56 155 VAL A C 1
ATOM 1291 O O . VAL A 1 155 ? 3.525 -22.263 -10.721 1.00 91.56 155 VAL A O 1
ATOM 1294 N N . LEU A 1 156 ? 5.600 -21.691 -11.317 1.00 92.88 156 LEU A N 1
ATOM 1295 C CA . LEU A 1 156 ? 6.101 -21.699 -9.941 1.00 92.88 156 LEU A CA 1
ATOM 1296 C C . LEU A 1 156 ? 6.001 -20.320 -9.276 1.00 92.88 156 LEU A C 1
ATOM 1298 O O . LEU A 1 156 ? 5.316 -20.194 -8.261 1.00 92.88 156 LEU A O 1
ATOM 1302 N N . LEU A 1 157 ? 6.642 -19.279 -9.821 1.00 92.06 157 LEU A N 1
ATOM 1303 C CA . LEU A 1 157 ? 6.730 -17.983 -9.133 1.00 92.06 157 LEU A CA 1
ATOM 1304 C C . LEU A 1 157 ? 5.396 -17.229 -9.077 1.00 92.06 157 LEU A C 1
ATOM 1306 O O . LEU A 1 157 ? 5.062 -16.716 -8.012 1.00 92.06 157 LEU A O 1
ATOM 1310 N N . LEU A 1 158 ? 4.612 -17.173 -10.160 1.00 90.69 158 LEU A N 1
ATOM 1311 C CA . LEU A 1 158 ? 3.300 -16.508 -10.127 1.00 90.69 158 LEU A CA 1
ATOM 1312 C C . LEU A 1 158 ? 2.329 -17.203 -9.164 1.00 90.69 158 LEU A C 1
ATOM 1314 O O . LEU A 1 158 ? 1.662 -16.528 -8.384 1.00 90.69 158 LEU A O 1
ATOM 1318 N N . ASN A 1 159 ? 2.296 -18.537 -9.147 1.00 92.69 159 ASN A N 1
ATOM 1319 C CA . ASN A 1 159 ? 1.450 -19.282 -8.209 1.00 92.69 159 ASN A CA 1
ATOM 1320 C C . ASN A 1 159 ? 1.900 -19.093 -6.757 1.00 92.69 159 ASN A C 1
ATOM 1322 O O . ASN A 1 159 ? 1.064 -18.958 -5.864 1.00 92.69 159 ASN A O 1
ATOM 1326 N N . LEU A 1 160 ? 3.212 -19.013 -6.518 1.00 91.25 160 LEU A N 1
ATOM 1327 C CA . LEU A 1 160 ? 3.744 -18.674 -5.202 1.00 91.25 160 LEU A CA 1
ATOM 1328 C C . LEU A 1 160 ? 3.375 -17.237 -4.805 1.00 91.25 160 LEU A C 1
ATOM 1330 O O . LEU A 1 160 ? 2.995 -17.015 -3.658 1.00 91.25 160 LEU A O 1
ATOM 1334 N N . LEU A 1 161 ? 3.429 -16.270 -5.729 1.00 92.25 161 LEU A N 1
ATOM 1335 C CA . LEU A 1 161 ? 3.004 -14.891 -5.469 1.00 92.25 161 LEU A CA 1
ATOM 1336 C C . LEU A 1 161 ? 1.526 -14.829 -5.081 1.00 92.25 161 LEU A C 1
ATOM 1338 O O . LEU A 1 161 ? 1.189 -14.175 -4.096 1.00 92.25 161 LEU A O 1
ATOM 1342 N N . ILE A 1 162 ? 0.664 -15.533 -5.820 1.00 93.69 162 ILE A N 1
ATOM 1343 C CA . ILE A 1 162 ? -0.766 -15.630 -5.507 1.00 93.69 162 ILE A CA 1
ATOM 1344 C C . ILE A 1 162 ? -0.949 -16.231 -4.109 1.00 93.69 162 ILE A C 1
ATOM 1346 O O . ILE A 1 162 ? -1.662 -15.650 -3.296 1.00 93.69 162 ILE A O 1
ATOM 1350 N N . ALA A 1 163 ? -0.248 -17.322 -3.785 1.00 94.06 163 ALA A N 1
ATOM 1351 C CA . ALA A 1 163 ? -0.320 -17.947 -2.464 1.00 94.06 163 ALA A CA 1
ATOM 1352 C C . ALA A 1 163 ? 0.148 -17.011 -1.331 1.00 94.06 163 ALA A C 1
ATOM 1354 O O . ALA A 1 163 ? -0.506 -16.927 -0.290 1.00 94.06 163 ALA A O 1
ATOM 1355 N N . MET A 1 164 ? 1.243 -16.266 -1.526 1.00 91.56 164 MET A N 1
ATOM 1356 C CA . MET A 1 164 ? 1.711 -15.275 -0.548 1.00 91.56 164 MET A CA 1
ATOM 1357 C C . MET A 1 164 ? 0.718 -14.124 -0.381 1.00 91.56 164 MET A C 1
ATOM 1359 O O . MET A 1 164 ? 0.470 -13.687 0.744 1.00 91.56 164 MET A O 1
ATOM 1363 N N . PHE A 1 165 ? 0.119 -13.652 -1.477 1.00 92.31 165 PHE A N 1
ATOM 1364 C CA . PHE A 1 165 ? -0.926 -12.637 -1.416 1.00 92.31 165 PHE A CA 1
ATOM 1365 C C . PHE A 1 165 ? -2.170 -13.132 -0.695 1.00 92.31 165 PHE A C 1
ATOM 1367 O O . PHE A 1 165 ? -2.669 -12.388 0.141 1.00 92.31 165 PHE A O 1
ATOM 1374 N N . SER A 1 166 ? -2.625 -14.363 -0.926 1.00 93.12 166 SER A N 1
ATOM 1375 C CA . SER A 1 166 ? -3.740 -14.955 -0.176 1.00 93.12 166 SER A CA 1
ATOM 1376 C C . SER A 1 166 ? -3.438 -15.040 1.322 1.00 93.12 166 SER A C 1
ATOM 1378 O O . SER A 1 166 ? -4.225 -14.562 2.135 1.00 93.12 166 SER A O 1
ATOM 1380 N N . TYR A 1 167 ? -2.257 -15.541 1.697 1.00 91.88 167 TYR A N 1
ATOM 1381 C CA . TYR A 1 167 ? -1.855 -15.631 3.104 1.00 91.88 167 TYR A CA 1
ATOM 1382 C C . TYR A 1 167 ? -1.785 -14.254 3.788 1.00 91.88 167 TYR A C 1
ATOM 1384 O O . TYR A 1 167 ? -2.306 -14.054 4.890 1.00 91.88 167 TYR A O 1
ATOM 1392 N N . THR A 1 168 ? -1.163 -13.266 3.138 1.00 90.38 168 THR A N 1
ATOM 1393 C CA . THR A 1 168 ? -1.098 -11.907 3.687 1.00 90.38 168 THR A CA 1
ATOM 1394 C C . THR A 1 168 ? -2.461 -11.220 3.667 1.00 90.38 168 THR A C 1
ATOM 1396 O O . THR A 1 168 ? -2.744 -10.455 4.591 1.00 90.38 168 THR A O 1
ATOM 1399 N N . PHE A 1 169 ? -3.310 -11.493 2.673 1.00 91.56 169 PHE A N 1
ATOM 1400 C CA . PHE A 1 169 ? -4.677 -10.976 2.600 1.00 91.56 169 PHE A CA 1
ATOM 1401 C C . PHE A 1 169 ? -5.454 -11.370 3.847 1.00 91.56 169 PHE A C 1
ATOM 1403 O O . PHE A 1 169 ? -5.898 -10.476 4.561 1.00 91.56 169 PHE A O 1
ATOM 1410 N N . GLU A 1 170 ? -5.516 -12.661 4.169 1.00 91.19 170 GLU A N 1
ATOM 1411 C CA . GLU A 1 170 ? -6.230 -13.168 5.346 1.00 91.19 170 GLU A CA 1
ATOM 1412 C C . GLU A 1 170 ? -5.677 -12.572 6.648 1.00 91.19 170 GLU A C 1
ATOM 1414 O O . GLU A 1 170 ? -6.420 -12.006 7.453 1.00 91.19 170 GLU A O 1
ATOM 1419 N N . ARG A 1 171 ? -4.347 -12.595 6.818 1.00 89.56 171 ARG A N 1
ATOM 1420 C CA . ARG A 1 171 ? -3.676 -12.062 8.016 1.00 89.56 171 ARG A CA 1
ATOM 1421 C C . ARG A 1 171 ? -3.923 -10.565 8.226 1.00 89.56 171 ARG A C 1
ATOM 1423 O O . ARG A 1 171 ? -4.010 -10.101 9.364 1.00 89.56 171 ARG A O 1
ATOM 1430 N N . VAL A 1 172 ? -3.937 -9.781 7.147 1.00 89.06 172 VAL A N 1
ATOM 1431 C CA . VAL A 1 172 ? -4.099 -8.321 7.225 1.00 89.06 172 VAL A CA 1
ATOM 1432 C C . VAL A 1 172 ? -5.573 -7.934 7.279 1.00 89.06 172 VAL A C 1
ATOM 1434 O O . VAL A 1 172 ? -5.888 -6.943 7.940 1.00 89.06 172 VAL A O 1
ATOM 1437 N N . GLN A 1 173 ? -6.471 -8.694 6.647 1.00 89.56 173 GLN A N 1
ATOM 1438 C CA . GLN A 1 173 ? -7.904 -8.403 6.599 1.00 89.56 173 GLN A CA 1
ATOM 1439 C C . GLN A 1 173 ? -8.486 -8.249 8.004 1.00 89.56 173 GLN A C 1
ATOM 1441 O O . GLN A 1 173 ? -9.108 -7.221 8.273 1.00 89.56 173 GLN A O 1
ATOM 1446 N N . GLU A 1 174 ? -8.174 -9.181 8.912 1.00 87.31 174 GLU A N 1
ATOM 1447 C CA . GLU A 1 174 ? -8.665 -9.204 10.300 1.00 87.31 174 GLU A CA 1
ATOM 1448 C C . GLU A 1 174 ? -8.391 -7.889 11.060 1.00 87.31 174 GLU A C 1
ATOM 1450 O O . GLU A 1 174 ? -9.194 -7.439 11.875 1.00 87.31 174 GLU A O 1
ATOM 1455 N N . LYS A 1 175 ? -7.261 -7.226 10.775 1.00 89.56 175 LYS A N 1
ATOM 1456 C CA . LYS A 1 175 ? -6.822 -6.002 11.476 1.00 89.56 175 LYS A CA 1
ATOM 1457 C C . LYS A 1 175 ? -6.949 -4.734 10.632 1.00 89.56 175 LYS A C 1
ATOM 1459 O O . LYS A 1 175 ? -6.750 -3.630 11.150 1.00 89.56 175 LYS A O 1
ATOM 1464 N N . SER A 1 176 ? -7.262 -4.870 9.345 1.00 91.56 176 SER A N 1
ATOM 1465 C CA . SER A 1 176 ? -7.247 -3.771 8.375 1.00 91.56 176 SER A CA 1
ATOM 1466 C C . SER A 1 176 ? -8.252 -2.674 8.721 1.00 91.56 176 SER A C 1
ATOM 1468 O O . SER A 1 176 ? -7.906 -1.496 8.657 1.00 91.56 176 SER A O 1
ATOM 1470 N N . GLU A 1 177 ? -9.454 -3.040 9.173 1.00 90.81 177 GLU A N 1
ATOM 1471 C CA . GLU A 1 177 ? -10.492 -2.082 9.559 1.00 90.81 177 GLU A CA 1
ATOM 1472 C C . GLU A 1 177 ? -10.100 -1.252 10.779 1.00 90.81 177 GLU A C 1
ATOM 1474 O O . GLU A 1 177 ? -10.331 -0.044 10.815 1.00 90.81 177 GLU A O 1
ATOM 1479 N N . ILE A 1 178 ? -9.485 -1.884 11.782 1.00 91.12 178 ILE A N 1
ATOM 1480 C CA . ILE A 1 178 ? -9.034 -1.200 12.999 1.00 91.12 178 ILE A CA 1
ATOM 1481 C C . ILE A 1 178 ? -7.920 -0.211 12.644 1.00 91.12 178 ILE A C 1
ATOM 1483 O O . ILE A 1 178 ? -7.954 0.950 13.058 1.00 91.12 178 ILE A O 1
ATOM 1487 N N . LEU A 1 179 ? -6.960 -0.648 11.824 1.00 90.56 179 LEU A N 1
ATOM 1488 C CA . LEU A 1 179 ? -5.889 0.210 11.316 1.00 90.56 179 LEU A CA 1
ATOM 1489 C C . LEU A 1 179 ? -6.436 1.353 10.454 1.00 90.56 179 LEU A C 1
ATOM 1491 O O . LEU A 1 179 ? -5.923 2.472 10.520 1.00 90.56 179 LEU A O 1
ATOM 1495 N N . TRP A 1 180 ? -7.483 1.097 9.670 1.00 92.62 180 TRP A N 1
ATOM 1496 C CA . TRP A 1 180 ? -8.163 2.127 8.893 1.00 92.62 180 TRP A CA 1
ATOM 1497 C C . TRP A 1 180 ? -8.826 3.150 9.792 1.00 92.62 180 TRP A C 1
ATOM 1499 O O . TRP A 1 180 ? -8.513 4.325 9.652 1.00 92.62 180 TRP A O 1
ATOM 1509 N N . LYS A 1 181 ? -9.626 2.730 10.773 1.00 91.75 181 LYS A N 1
ATOM 1510 C CA . LYS A 1 181 ? -10.272 3.631 11.741 1.00 91.75 181 LYS A CA 1
ATOM 1511 C C . LYS A 1 181 ? -9.248 4.495 12.489 1.00 91.75 181 LYS A C 1
ATOM 1513 O O . LYS A 1 181 ? -9.469 5.694 12.657 1.00 91.75 181 LYS A O 1
ATOM 1518 N N . TYR A 1 182 ? -8.104 3.921 12.870 1.00 91.38 182 TYR A N 1
ATOM 1519 C CA . TYR A 1 182 ? -7.008 4.663 13.503 1.00 91.38 182 TYR A CA 1
ATOM 1520 C C . TYR A 1 182 ? -6.403 5.734 12.580 1.00 91.38 182 TYR A C 1
ATOM 1522 O O . TYR A 1 182 ? -6.265 6.891 12.971 1.00 91.38 182 TYR A O 1
ATOM 1530 N N . ASN A 1 183 ? -6.071 5.377 11.338 1.00 87.75 183 ASN A N 1
ATOM 1531 C CA . ASN A 1 183 ? -5.508 6.322 10.368 1.00 87.75 183 ASN A CA 1
ATOM 1532 C C . ASN A 1 183 ? -6.548 7.361 9.902 1.00 87.75 183 ASN A C 1
ATOM 1534 O O . ASN A 1 183 ? -6.225 8.533 9.714 1.00 87.75 183 ASN A O 1
ATOM 1538 N N . TYR A 1 184 ? -7.808 6.950 9.770 1.00 90.56 184 TYR A N 1
ATOM 1539 C CA . TYR A 1 184 ? -8.950 7.792 9.429 1.00 90.56 184 TYR A CA 1
ATOM 1540 C C . TYR A 1 184 ? -9.178 8.882 10.474 1.00 90.56 184 TYR A C 1
ATOM 1542 O O . TYR A 1 184 ? -9.403 10.032 10.104 1.00 90.56 184 TYR A O 1
ATOM 1550 N N . TYR A 1 185 ? -9.018 8.573 11.766 1.00 88.94 185 TYR A N 1
ATOM 1551 C CA . TYR A 1 185 ? -9.042 9.589 12.821 1.00 88.94 185 TYR A CA 1
ATOM 1552 C C . TYR A 1 185 ? -8.028 10.714 12.561 1.00 88.94 185 TYR A C 1
ATOM 1554 O O . TYR A 1 185 ? -8.369 11.887 12.703 1.00 88.94 185 TYR A O 1
ATOM 1562 N N . GLY A 1 186 ? -6.808 10.378 12.125 1.00 85.94 186 GLY A N 1
ATOM 1563 C CA . GLY A 1 186 ? -5.792 11.370 11.764 1.00 85.94 186 GLY A CA 1
ATOM 1564 C C . GLY A 1 186 ? -6.232 12.270 10.606 1.00 85.94 186 GLY A C 1
ATOM 1565 O O . GLY A 1 186 ? -6.084 13.489 10.684 1.00 85.94 186 GLY A O 1
ATOM 1566 N N . VAL A 1 187 ? -6.845 11.684 9.574 1.00 85.06 187 VAL A N 1
ATOM 1567 C CA . VAL A 1 187 ? -7.387 12.428 8.425 1.00 85.06 187 VAL A CA 1
ATOM 1568 C C . VAL A 1 187 ? -8.509 13.371 8.860 1.00 85.06 187 VAL A C 1
ATOM 1570 O O . VAL A 1 187 ? -8.500 14.542 8.481 1.00 85.06 187 VAL A O 1
ATOM 1573 N N . VAL A 1 188 ? -9.447 12.895 9.682 1.00 87.31 188 VAL A N 1
ATOM 1574 C CA . VAL A 1 188 ? -10.551 13.712 10.211 1.00 87.31 188 VAL A CA 1
ATOM 1575 C C . VAL A 1 188 ? -10.018 14.853 11.073 1.00 87.31 188 VAL A C 1
ATOM 1577 O O . VAL A 1 188 ? -10.436 15.996 10.897 1.00 87.31 188 VAL A O 1
ATOM 1580 N N . TYR A 1 189 ? -9.070 14.564 11.966 1.00 84.50 189 TYR A N 1
ATOM 1581 C CA . TYR A 1 189 ? -8.440 15.567 12.820 1.00 84.50 189 TYR A CA 1
ATOM 1582 C C . TYR A 1 189 ? -7.739 16.658 11.997 1.00 84.50 189 TYR A C 1
ATOM 1584 O O . TYR A 1 189 ? -7.894 17.842 12.285 1.00 84.50 189 TYR A O 1
ATOM 1592 N N . GLU A 1 190 ? -7.020 16.283 10.935 1.00 80.06 190 GLU A N 1
ATOM 1593 C CA . GLU A 1 190 ? -6.352 17.244 10.050 1.00 80.06 190 GLU A CA 1
ATOM 1594 C C . GLU A 1 190 ? -7.339 18.125 9.268 1.00 80.06 190 GLU A C 1
ATOM 1596 O O . GLU A 1 190 ? -7.061 19.304 9.032 1.00 80.06 190 GLU A O 1
ATOM 1601 N N . HIS A 1 191 ? -8.479 17.571 8.853 1.00 79.50 191 HIS A N 1
ATOM 1602 C CA . HIS A 1 191 ? -9.466 18.286 8.040 1.00 79.50 191 HIS A CA 1
ATOM 1603 C C . HIS A 1 191 ? -10.472 19.098 8.865 1.00 79.50 191 HIS A C 1
ATOM 1605 O O . HIS A 1 191 ? -11.147 19.952 8.296 1.00 79.50 191 HIS A O 1
ATOM 1611 N N . PHE A 1 192 ? -10.552 18.891 10.182 1.00 80.94 192 PHE A N 1
ATOM 1612 C CA . PHE A 1 192 ? -11.543 19.536 11.048 1.00 80.94 192 PHE A CA 1
ATOM 1613 C C . PHE A 1 192 ? -11.454 21.073 11.058 1.00 80.94 192 PHE A C 1
ATOM 1615 O O . PHE A 1 192 ? -12.471 21.751 10.948 1.00 80.94 192 PHE A O 1
ATOM 1622 N N . ASP A 1 193 ? -10.241 21.627 11.148 1.00 70.19 193 ASP A N 1
ATOM 1623 C CA . ASP A 1 193 ? -10.013 23.081 11.205 1.00 70.19 193 ASP A CA 1
ATOM 1624 C C . ASP A 1 193 ? -9.686 23.696 9.824 1.00 70.19 193 ASP A C 1
ATOM 1626 O O . ASP A 1 193 ? -9.365 24.889 9.723 1.00 70.19 193 ASP A O 1
ATOM 1630 N N . ARG A 1 194 ? -9.732 22.905 8.737 1.00 71.81 194 ARG A N 1
ATOM 1631 C CA . ARG A 1 194 ? -9.441 23.408 7.384 1.00 71.81 194 ARG A CA 1
ATOM 1632 C C . ARG A 1 194 ? -10.661 24.129 6.791 1.00 71.81 194 ARG A C 1
ATOM 1634 O O . ARG A 1 194 ? -11.791 23.681 6.960 1.00 71.81 194 ARG A O 1
ATOM 1641 N N . PRO A 1 195 ? -10.457 25.250 6.072 1.00 70.38 195 PRO A N 1
ATOM 1642 C CA . PRO A 1 195 ? -11.555 25.971 5.440 1.00 70.38 195 PRO A CA 1
ATOM 1643 C C . PRO A 1 195 ? -12.236 25.110 4.366 1.00 70.38 195 PRO A C 1
ATOM 1645 O O . PRO A 1 195 ? -11.566 24.421 3.601 1.00 70.38 195 PRO A O 1
ATOM 1648 N N . TYR A 1 196 ? -13.564 25.221 4.265 1.00 64.62 196 TYR A N 1
ATOM 1649 C CA . TYR A 1 196 ? -14.419 24.430 3.365 1.00 64.62 196 TYR A CA 1
ATOM 1650 C C . TYR A 1 196 ? -14.074 24.542 1.869 1.00 64.62 196 TYR A C 1
ATOM 1652 O O . TYR A 1 196 ? -14.483 23.691 1.084 1.00 64.62 196 TYR A O 1
ATOM 1660 N N . ILE A 1 197 ? -13.332 25.578 1.454 1.00 71.69 197 ILE A N 1
ATOM 1661 C CA . ILE A 1 197 ? -12.939 25.782 0.055 1.00 71.69 197 ILE A CA 1
ATOM 1662 C C . ILE A 1 197 ? -11.465 25.377 -0.128 1.00 71.69 197 ILE A C 1
ATOM 1664 O O . ILE A 1 197 ? -10.585 26.084 0.367 1.00 71.69 197 ILE A O 1
ATOM 1668 N N . PRO A 1 198 ? -11.157 24.298 -0.872 1.00 67.75 198 PRO A N 1
ATOM 1669 C CA . PRO A 1 198 ? -9.811 23.724 -0.908 1.00 67.75 198 PRO A CA 1
ATOM 1670 C C . PRO A 1 198 ? -8.749 24.649 -1.526 1.00 67.75 198 PRO A C 1
ATOM 1672 O O . PRO A 1 198 ? -7.669 24.794 -0.961 1.00 67.75 198 PRO A O 1
ATOM 1675 N N . LEU A 1 199 ? -9.034 25.326 -2.645 1.00 66.75 199 LEU A N 1
ATOM 1676 C CA . LEU A 1 199 ? -8.052 26.188 -3.332 1.00 66.75 199 LEU A CA 1
ATOM 1677 C C . LEU A 1 199 ? -8.114 27.656 -2.884 1.00 66.75 199 LEU A C 1
ATOM 1679 O O . LEU A 1 199 ? -7.101 28.249 -2.528 1.00 66.75 199 LEU A O 1
ATOM 1683 N N . LEU A 1 200 ? -9.307 28.254 -2.855 1.00 68.38 200 LEU A N 1
ATOM 1684 C CA . LEU A 1 200 ? -9.455 29.660 -2.453 1.00 68.38 200 LEU A CA 1
ATOM 1685 C C . LEU A 1 200 ? -9.350 29.839 -0.933 1.00 68.38 200 LEU A C 1
ATOM 1687 O O . LEU A 1 200 ? -8.823 30.846 -0.462 1.00 68.38 200 LEU A O 1
ATOM 1691 N N . GLY A 1 201 ? -9.800 28.850 -0.155 1.00 64.19 201 GLY A N 1
ATOM 1692 C CA . GLY A 1 201 ? -9.719 28.883 1.303 1.00 64.19 201 GLY A CA 1
ATOM 1693 C C . GLY A 1 201 ? -8.295 28.697 1.818 1.00 64.19 201 GLY A C 1
ATOM 1694 O O . GLY A 1 201 ? -7.931 29.337 2.799 1.00 64.19 201 GLY A O 1
ATOM 1695 N N . THR A 1 202 ? -7.453 27.905 1.145 1.00 66.81 202 THR A N 1
ATOM 1696 C CA . THR A 1 202 ? -6.034 27.765 1.521 1.00 66.81 202 THR A CA 1
ATOM 1697 C C . THR A 1 202 ? -5.242 29.036 1.236 1.00 66.81 202 THR A C 1
ATOM 1699 O O . THR A 1 202 ? -4.509 29.485 2.116 1.00 66.81 202 THR A O 1
ATOM 1702 N N . LEU A 1 203 ? -5.446 29.685 0.084 1.00 69.00 203 LEU A N 1
ATOM 1703 C CA . LEU A 1 203 ? -4.846 30.994 -0.208 1.00 69.00 203 LEU A CA 1
ATOM 1704 C C . LEU A 1 203 ? -5.298 32.067 0.796 1.00 69.00 203 LEU A C 1
ATOM 1706 O O . LEU A 1 203 ? -4.472 32.819 1.313 1.00 69.00 203 LEU A O 1
ATOM 1710 N N . PHE A 1 204 ? -6.588 32.098 1.139 1.00 67.00 204 PHE A N 1
ATOM 1711 C CA . PHE A 1 204 ? -7.129 33.018 2.143 1.00 67.00 204 PHE A CA 1
ATOM 1712 C C . PHE A 1 204 ? -6.565 32.758 3.551 1.00 67.00 204 PHE A C 1
ATOM 1714 O O . PHE A 1 204 ? -6.185 33.700 4.250 1.00 67.00 204 PHE A O 1
ATOM 1721 N N . GLN A 1 205 ? -6.443 31.490 3.957 1.00 66.88 205 GLN A N 1
ATOM 1722 C CA . GLN A 1 205 ? -5.856 31.103 5.241 1.00 66.88 205 GLN A CA 1
ATOM 1723 C C . GLN A 1 205 ? -4.372 31.479 5.310 1.00 66.88 205 GLN A C 1
ATOM 1725 O O . GLN A 1 205 ? -3.948 32.016 6.330 1.00 66.88 205 GLN A O 1
ATOM 1730 N N . MET A 1 206 ? -3.614 31.249 4.229 1.00 68.81 206 MET A N 1
ATOM 1731 C CA . MET A 1 206 ? -2.200 31.622 4.103 1.00 68.81 206 MET A CA 1
ATOM 1732 C C . MET A 1 206 ? -2.011 33.138 4.195 1.00 68.81 206 MET A C 1
ATOM 1734 O O . MET A 1 206 ? -1.137 33.605 4.916 1.00 68.81 206 MET A O 1
ATOM 1738 N N . LEU A 1 207 ? -2.868 33.927 3.539 1.00 70.75 207 LEU A N 1
ATOM 1739 C CA . LEU A 1 207 ? -2.851 35.390 3.652 1.00 70.75 207 LEU A CA 1
ATOM 1740 C C . LEU A 1 207 ? -3.223 35.866 5.067 1.00 70.75 207 LEU A C 1
ATOM 1742 O O . LEU A 1 207 ? -2.649 36.840 5.559 1.00 70.75 207 LEU A O 1
ATOM 1746 N N . ARG A 1 208 ? -4.153 35.179 5.748 1.00 68.50 208 ARG A N 1
ATOM 1747 C CA . ARG A 1 208 ? -4.544 35.482 7.136 1.00 68.50 208 ARG A CA 1
ATOM 1748 C C . ARG A 1 208 ? -3.427 35.159 8.125 1.00 68.50 208 ARG A C 1
ATOM 1750 O O . ARG A 1 208 ? -3.153 35.976 8.999 1.00 68.50 208 ARG A O 1
ATOM 1757 N N . THR A 1 209 ? -2.768 34.009 7.993 1.00 66.38 209 THR A N 1
ATOM 1758 C CA . THR A 1 209 ? -1.631 33.632 8.846 1.00 66.38 209 THR A CA 1
ATOM 1759 C C . THR A 1 209 ? -0.404 34.486 8.569 1.00 66.38 209 THR A C 1
ATOM 1761 O O . THR A 1 209 ? 0.255 34.865 9.529 1.00 66.38 209 THR A O 1
ATOM 1764 N N . PHE A 1 210 ? -0.135 34.870 7.317 1.00 67.19 210 PHE A N 1
ATOM 1765 C CA . PHE A 1 210 ? 0.956 35.793 6.980 1.00 67.19 210 PHE A CA 1
ATOM 1766 C C . PHE A 1 210 ? 0.726 37.181 7.599 1.00 67.19 210 PHE A C 1
ATOM 1768 O O . PHE A 1 210 ? 1.607 37.712 8.271 1.00 67.19 210 PHE A O 1
ATOM 1775 N N . LYS A 1 211 ? -0.505 37.713 7.505 1.00 67.25 211 LYS A N 1
ATOM 1776 C CA . LYS A 1 211 ? -0.892 38.961 8.189 1.00 67.25 211 LYS A CA 1
ATOM 1777 C C . LYS A 1 211 ? -0.876 38.844 9.717 1.00 67.25 211 LYS A C 1
ATOM 1779 O O . LYS A 1 211 ? -0.526 39.805 10.391 1.00 67.25 211 LYS A O 1
ATOM 1784 N N . CYS A 1 212 ? -1.244 37.695 10.287 1.00 60.16 212 CYS A N 1
ATOM 1785 C CA . CYS A 1 212 ? -1.127 37.450 11.730 1.00 60.16 212 CYS A CA 1
ATOM 1786 C C . CYS A 1 212 ? 0.331 37.315 12.183 1.00 60.16 212 CYS A C 1
ATOM 1788 O O . CYS A 1 212 ? 0.652 37.756 13.280 1.00 60.16 212 CYS A O 1
ATOM 1790 N N . PHE A 1 213 ? 1.207 36.749 11.354 1.00 61.28 213 PHE A N 1
ATOM 1791 C CA . PHE A 1 213 ? 2.631 36.590 11.645 1.00 61.28 213 PHE A CA 1
ATOM 1792 C C . PHE A 1 213 ? 3.364 37.938 11.657 1.00 61.28 213 PHE A C 1
ATOM 1794 O O . PHE A 1 213 ? 4.199 38.166 12.527 1.00 61.28 213 PHE A O 1
ATOM 1801 N N . GLU A 1 214 ? 2.994 38.865 10.767 1.00 60.91 214 GLU A N 1
ATOM 1802 C CA . GLU A 1 214 ? 3.496 40.248 10.801 1.00 60.91 214 GLU A CA 1
ATOM 1803 C C . GLU A 1 214 ? 2.950 41.063 11.986 1.00 60.91 214 GLU A C 1
ATOM 1805 O O . GLU A 1 214 ? 3.609 41.996 12.443 1.00 60.91 214 GLU A O 1
ATOM 1810 N N . ARG A 1 215 ? 1.757 40.731 12.504 1.00 55.06 215 ARG A N 1
ATOM 1811 C CA . ARG A 1 215 ? 1.065 41.541 13.528 1.00 55.06 215 ARG A CA 1
ATOM 1812 C C . ARG A 1 215 ? 1.170 40.998 14.957 1.00 55.06 215 ARG A C 1
ATOM 1814 O O . ARG A 1 215 ? 1.020 41.768 15.901 1.00 55.06 215 ARG A O 1
ATOM 1821 N N . CYS A 1 216 ? 1.451 39.709 15.136 1.00 47.56 216 CYS A N 1
ATOM 1822 C CA . CYS A 1 216 ? 1.604 39.061 16.436 1.00 47.56 216 CYS A CA 1
ATOM 1823 C C . CYS A 1 216 ? 2.806 38.109 16.421 1.00 47.56 216 CYS A C 1
ATOM 1825 O O . CYS A 1 216 ? 2.708 36.958 16.007 1.00 47.56 216 CYS A O 1
ATOM 1827 N N . GLY A 1 217 ? 3.933 38.563 16.975 1.00 53.41 217 GLY A N 1
ATOM 1828 C CA . GLY A 1 217 ? 5.109 37.735 17.264 1.00 53.41 217 GLY A CA 1
ATOM 1829 C C . GLY A 1 217 ? 4.928 36.778 18.450 1.00 53.41 217 GLY A C 1
ATOM 1830 O O . GLY A 1 217 ? 5.878 36.554 19.195 1.00 53.41 217 GLY A O 1
ATOM 1831 N N . ILE A 1 218 ? 3.727 36.235 18.672 1.00 46.03 218 ILE A N 1
ATOM 1832 C CA . ILE A 1 218 ? 3.448 35.340 19.798 1.00 46.03 218 ILE A CA 1
ATOM 1833 C C . ILE A 1 218 ? 2.860 34.036 19.275 1.00 46.03 218 ILE A C 1
ATOM 1835 O O . ILE A 1 218 ? 1.826 33.999 18.612 1.00 46.03 218 ILE A O 1
ATOM 1839 N N . SER A 1 219 ? 3.569 32.964 19.622 1.00 47.66 219 SER A N 1
ATOM 1840 C CA . SER A 1 219 ? 3.165 31.569 19.528 1.00 47.66 219 SER A CA 1
ATOM 1841 C C . SER A 1 219 ? 1.907 31.334 20.368 1.00 47.66 219 SER A C 1
ATOM 1843 O O . SER A 1 219 ? 1.991 30.830 21.484 1.00 47.66 219 SER A O 1
ATOM 1845 N N . GLY A 1 220 ? 0.743 31.720 19.851 1.00 43.28 220 GLY A N 1
ATOM 1846 C CA . GLY A 1 220 ? -0.530 31.243 20.371 1.00 43.28 220 GLY A CA 1
ATOM 1847 C C . GLY A 1 220 ? -0.648 29.757 20.055 1.00 43.28 220 GLY A C 1
ATOM 1848 O O . GLY A 1 220 ? -0.588 29.370 18.886 1.00 43.28 220 GLY A O 1
ATOM 1849 N N . GLU A 1 221 ? -0.780 28.919 21.082 1.00 46.00 221 GLU A N 1
ATOM 1850 C CA . GLU A 1 221 ? -1.328 27.579 20.897 1.00 46.00 221 GLU A CA 1
ATOM 1851 C C . GLU A 1 221 ? -2.646 27.727 20.140 1.00 46.00 221 GLU A C 1
ATOM 1853 O O . GLU A 1 221 ? -3.586 28.369 20.609 1.00 46.00 221 GLU A O 1
ATOM 1858 N N . ILE A 1 222 ? -2.698 27.174 18.929 1.00 50.53 222 ILE A N 1
ATOM 1859 C CA . ILE A 1 222 ? -3.954 26.985 18.219 1.00 50.53 222 ILE A CA 1
ATOM 1860 C C . ILE A 1 222 ? -4.710 25.956 19.059 1.00 50.53 222 ILE A C 1
ATOM 1862 O O . ILE A 1 222 ? -4.466 24.758 18.936 1.00 50.53 222 ILE A O 1
ATOM 1866 N N . SER A 1 223 ? -5.548 26.432 19.982 1.00 47.38 223 SER A N 1
ATOM 1867 C CA . SER A 1 223 ? -6.503 25.593 20.699 1.00 47.38 223 SER A CA 1
ATOM 1868 C C . SER A 1 223 ? -7.349 24.893 19.643 1.00 47.38 223 SER A C 1
ATOM 1870 O O . SER A 1 223 ? -8.122 25.535 18.930 1.00 47.38 223 SER A O 1
ATOM 1872 N N . SER A 1 224 ? -7.126 23.593 19.464 1.00 55.03 224 SER A N 1
ATOM 1873 C CA . SER A 1 224 ? -7.888 22.795 18.516 1.00 55.03 224 SER A CA 1
ATOM 1874 C C . SER A 1 224 ? -9.342 22.775 18.984 1.00 55.03 224 SER A C 1
ATOM 1876 O O . SER A 1 224 ? -9.641 22.212 20.044 1.00 55.03 224 SER A O 1
ATOM 1878 N N . ASN A 1 225 ? -10.257 23.326 18.183 1.00 61.41 225 ASN A N 1
ATOM 1879 C CA . ASN A 1 225 ? -11.704 23.273 18.439 1.00 61.41 225 ASN A CA 1
ATOM 1880 C C . ASN A 1 225 ? -12.255 21.832 18.437 1.00 61.41 225 ASN A C 1
ATOM 1882 O O . ASN A 1 225 ? -13.427 21.610 18.732 1.00 61.41 225 ASN A O 1
ATOM 1886 N N . PHE A 1 226 ? -11.407 20.846 18.123 1.00 68.81 226 PHE A N 1
ATOM 1887 C CA . PHE A 1 226 ? -11.714 19.422 18.169 1.00 68.81 226 PHE A CA 1
ATOM 1888 C C . PHE A 1 226 ? -12.172 18.951 19.561 1.00 68.81 226 PHE A C 1
ATOM 1890 O O . PHE A 1 226 ? -12.970 18.020 19.675 1.00 68.81 226 PHE A O 1
ATOM 1897 N N . ARG A 1 227 ? -11.720 19.610 20.639 1.00 73.12 227 ARG A N 1
ATOM 1898 C CA . ARG A 1 227 ? -12.206 19.330 21.996 1.00 73.12 227 ARG A CA 1
ATOM 1899 C C . ARG A 1 227 ? -13.432 20.191 22.308 1.00 73.12 227 ARG A C 1
ATOM 1901 O O . ARG A 1 227 ? -13.323 21.398 22.526 1.00 73.12 227 ARG A O 1
ATOM 1908 N N . ARG A 1 228 ? -14.599 19.550 22.423 1.00 74.81 228 ARG A N 1
ATOM 1909 C CA . ARG A 1 228 ? -15.785 20.193 23.007 1.00 74.81 228 ARG A CA 1
ATOM 1910 C C . ARG A 1 228 ? -15.534 20.479 24.486 1.00 74.81 228 ARG A C 1
ATOM 1912 O O . ARG A 1 228 ? -15.160 19.583 25.237 1.00 74.81 228 ARG A O 1
ATOM 1919 N N . HIS A 1 229 ? -15.760 21.722 24.890 1.00 76.25 229 HIS A N 1
ATOM 1920 C CA . HIS A 1 229 ? -15.780 22.109 26.295 1.00 76.25 229 HIS A CA 1
ATOM 1921 C C . HIS A 1 229 ? -17.191 21.870 26.833 1.00 76.25 229 HIS A C 1
ATOM 1923 O O . HIS A 1 229 ? -18.160 22.386 26.276 1.00 76.25 229 HIS A O 1
ATOM 1929 N N . LEU A 1 230 ? -17.312 21.042 27.870 1.00 80.12 230 LEU A N 1
ATOM 1930 C CA . LEU A 1 230 ? -18.585 20.772 28.535 1.00 80.12 230 LEU A CA 1
ATOM 1931 C C . LEU A 1 230 ? -18.746 21.717 29.733 1.00 80.12 230 LEU A C 1
ATOM 1933 O O . LEU A 1 230 ? -17.783 21.991 30.445 1.00 80.12 230 LEU A O 1
ATOM 1937 N N . ASN A 1 231 ? -19.973 22.191 29.965 1.00 84.94 231 ASN A N 1
ATOM 1938 C CA . ASN A 1 231 ? -20.328 22.916 31.189 1.00 84.94 231 ASN A CA 1
ATOM 1939 C C . ASN A 1 231 ? -20.182 21.996 32.413 1.00 84.94 231 ASN A C 1
ATOM 1941 O O . ASN A 1 231 ? -20.400 20.792 32.284 1.00 84.94 231 ASN A O 1
ATOM 1945 N N . GLY A 1 232 ? -19.889 22.559 33.593 1.00 86.12 232 GLY A N 1
ATOM 1946 C CA . GLY A 1 232 ? -19.656 21.795 34.832 1.00 86.12 232 GLY A CA 1
ATOM 1947 C C . GLY A 1 232 ? -20.740 20.751 35.134 1.00 86.12 232 GLY A C 1
ATOM 1948 O O . GLY A 1 232 ? -20.434 19.569 35.205 1.00 86.12 232 GLY A O 1
ATOM 1949 N N . ASP A 1 233 ? -22.014 21.157 35.152 1.00 89.38 233 ASP A N 1
ATOM 1950 C CA . ASP A 1 233 ? -23.155 20.254 35.407 1.00 89.38 233 ASP A CA 1
ATOM 1951 C C . ASP A 1 233 ? -23.281 19.109 34.377 1.00 89.38 233 ASP A C 1
ATOM 1953 O O . ASP A 1 233 ? -23.636 17.980 34.712 1.00 89.38 233 ASP A O 1
ATOM 1957 N N . LEU A 1 234 ? -22.955 19.366 33.104 1.00 88.38 234 LEU A N 1
ATOM 1958 C CA . LEU A 1 234 ? -22.984 18.327 32.070 1.00 88.38 234 LEU A CA 1
ATOM 1959 C C . LEU A 1 234 ? -21.778 17.388 32.186 1.00 88.38 234 LEU A C 1
ATOM 1961 O O . LEU A 1 234 ? -21.908 16.190 31.947 1.00 88.38 234 LEU A O 1
ATOM 1965 N N . ASN A 1 235 ? -20.614 17.924 32.548 1.00 90.81 235 ASN A N 1
ATOM 1966 C CA . ASN A 1 235 ? -19.412 17.135 32.773 1.00 90.81 235 ASN A CA 1
ATOM 1967 C C . ASN A 1 235 ? -19.592 16.171 33.955 1.00 90.81 235 ASN A C 1
ATOM 1969 O O . ASN A 1 235 ? -19.180 15.014 33.864 1.00 90.81 235 ASN A O 1
ATOM 1973 N N . ASP A 1 236 ? -20.271 16.612 35.013 1.00 92.00 236 ASP A N 1
ATOM 1974 C CA . ASP A 1 236 ? -20.589 15.774 36.171 1.00 92.00 236 ASP A CA 1
ATOM 1975 C C . ASP A 1 236 ? -21.556 14.646 35.781 1.00 92.00 236 ASP A C 1
ATOM 1977 O O . ASP A 1 236 ? -21.266 13.474 36.022 1.00 92.00 236 ASP A O 1
ATOM 1981 N N . LYS A 1 237 ? -22.622 14.959 35.029 1.00 92.94 237 LYS A N 1
ATOM 1982 C CA . LYS A 1 237 ? -23.550 13.950 34.480 1.00 92.94 237 LYS A CA 1
ATOM 1983 C C . LYS A 1 237 ? -22.860 12.922 33.581 1.00 92.94 237 LYS A C 1
ATOM 1985 O O . LYS A 1 237 ? -23.151 11.730 33.667 1.00 92.94 237 LYS A O 1
ATOM 1990 N N . VAL A 1 238 ? -21.947 13.361 32.711 1.00 92.56 238 VAL A N 1
ATOM 1991 C CA . VAL A 1 238 ? -21.159 12.453 31.859 1.00 92.56 238 VAL A CA 1
ATOM 1992 C C . VAL A 1 238 ? -20.227 11.592 32.709 1.00 92.56 238 VAL A C 1
ATOM 1994 O O . VAL A 1 238 ? -20.086 10.402 32.436 1.00 92.56 238 VAL A O 1
ATOM 1997 N N . THR A 1 239 ? -19.626 12.156 33.755 1.00 92.69 239 THR A N 1
ATOM 1998 C CA . THR A 1 239 ? -18.745 11.417 34.668 1.00 92.69 239 THR A CA 1
ATOM 1999 C C . THR A 1 239 ? -19.512 10.335 35.426 1.00 92.69 239 THR A C 1
ATOM 2001 O O . THR A 1 239 ? -19.042 9.197 35.496 1.00 92.69 239 THR A O 1
ATOM 2004 N N . ASP A 1 240 ? -20.711 10.643 35.922 1.00 94.88 240 ASP A N 1
ATOM 2005 C CA . ASP A 1 240 ? -21.580 9.668 36.588 1.00 94.88 240 ASP A CA 1
ATOM 2006 C C . ASP A 1 240 ? -22.046 8.568 35.628 1.00 94.88 240 ASP A C 1
ATOM 2008 O O . ASP A 1 240 ? -22.020 7.386 35.982 1.00 94.88 240 ASP A O 1
ATOM 2012 N N . PHE A 1 241 ? -22.382 8.925 34.385 1.00 96.12 241 PHE A N 1
ATOM 2013 C CA . PHE A 1 241 ? -22.698 7.951 33.340 1.00 96.12 241 PHE A CA 1
ATOM 2014 C C . PHE A 1 241 ? -21.514 7.016 33.050 1.00 96.12 241 PHE A C 1
ATOM 2016 O O . PHE A 1 241 ? -21.668 5.794 33.081 1.00 96.12 241 PHE A O 1
ATOM 2023 N N . VAL A 1 242 ? -20.316 7.570 32.827 1.00 96.44 242 VAL A N 1
ATOM 2024 C CA . VAL A 1 242 ? -19.096 6.786 32.570 1.00 96.44 242 VAL A CA 1
ATOM 2025 C C . VAL A 1 242 ? -18.772 5.881 33.757 1.00 96.44 242 VAL A C 1
ATOM 2027 O O . VAL A 1 242 ? -18.432 4.714 33.556 1.00 96.44 242 VAL A O 1
ATOM 2030 N N . ARG A 1 243 ? -18.930 6.372 34.992 1.00 96.00 243 ARG A N 1
ATOM 2031 C CA . ARG A 1 243 ? -18.771 5.565 36.208 1.00 96.00 243 ARG A CA 1
ATOM 2032 C C . ARG A 1 243 ? -19.785 4.418 36.249 1.00 96.00 243 ARG A C 1
ATOM 2034 O O . ARG A 1 243 ? -19.393 3.290 36.539 1.00 96.00 243 ARG A O 1
ATOM 2041 N N . GLY A 1 244 ? -21.049 4.672 35.914 1.00 97.00 244 GLY A N 1
ATOM 2042 C CA . GLY A 1 244 ? -22.084 3.640 35.808 1.00 97.00 244 GLY A CA 1
ATOM 2043 C C . GLY A 1 244 ? -21.725 2.552 34.791 1.00 97.00 244 GLY A C 1
ATOM 2044 O O . GLY A 1 244 ? -21.729 1.366 35.124 1.00 97.00 244 GLY A O 1
ATOM 2045 N N . CYS A 1 245 ? -21.319 2.942 33.580 1.00 96.50 245 CYS A N 1
ATOM 2046 C CA . CYS A 1 245 ? -20.853 2.005 32.555 1.00 96.50 245 CYS A CA 1
ATOM 2047 C C . CYS A 1 245 ? -19.621 1.209 33.009 1.00 96.50 245 CYS A C 1
ATOM 2049 O O . CYS A 1 245 ? -19.556 -0.001 32.790 1.00 96.50 245 CYS A O 1
ATOM 2051 N N . MET A 1 246 ? -18.664 1.864 33.672 1.00 96.38 246 MET A N 1
ATOM 2052 C CA . MET A 1 246 ? -17.464 1.215 34.199 1.00 96.38 246 MET A CA 1
ATOM 2053 C C . MET A 1 246 ? -17.813 0.145 35.238 1.00 96.38 246 MET A C 1
ATOM 2055 O O . MET A 1 246 ? -17.245 -0.942 35.187 1.00 96.38 246 MET A O 1
ATOM 2059 N N . LEU A 1 247 ? -18.760 0.417 36.143 1.00 95.50 247 LEU A N 1
ATOM 2060 C CA . LEU A 1 247 ? -19.220 -0.551 37.147 1.00 95.50 247 LEU A CA 1
ATOM 2061 C C . LEU A 1 247 ? -19.909 -1.765 36.513 1.00 95.50 247 LEU A C 1
ATOM 2063 O O . LEU A 1 247 ? -19.662 -2.899 36.924 1.00 95.50 247 LEU A O 1
ATOM 2067 N N . ILE A 1 248 ? -20.742 -1.544 35.493 1.00 95.44 248 ILE A N 1
ATOM 2068 C CA . ILE A 1 248 ? -21.387 -2.635 34.750 1.00 95.44 248 ILE A CA 1
ATOM 2069 C C . ILE A 1 248 ? -20.325 -3.499 34.061 1.00 95.44 248 ILE A C 1
ATOM 2071 O O . ILE A 1 248 ? -20.355 -4.724 34.174 1.00 95.44 248 ILE A O 1
ATOM 2075 N N . TYR A 1 249 ? -19.356 -2.869 33.395 1.00 94.69 249 TYR A N 1
ATOM 2076 C CA . TYR A 1 249 ? -18.280 -3.572 32.704 1.00 94.69 249 TYR A CA 1
ATOM 2077 C C . TYR A 1 249 ? -17.406 -4.392 33.663 1.00 94.69 249 TYR A C 1
ATOM 2079 O O . TYR A 1 249 ? -17.151 -5.569 33.409 1.00 94.69 249 TYR A O 1
ATOM 2087 N N . THR A 1 250 ? -16.971 -3.817 34.789 1.00 94.19 250 THR A N 1
ATOM 2088 C CA . THR A 1 250 ? -16.133 -4.538 35.764 1.00 94.19 250 THR A CA 1
ATOM 2089 C C . THR A 1 250 ? -16.892 -5.668 36.452 1.00 94.19 250 THR A C 1
ATOM 2091 O O . THR A 1 250 ? -16.328 -6.747 36.652 1.00 94.19 250 THR A O 1
ATOM 2094 N N . SER A 1 251 ? -18.176 -5.468 36.760 1.00 92.75 251 SER A N 1
ATOM 2095 C CA . SER A 1 251 ? -19.053 -6.530 37.261 1.00 92.75 251 SER A CA 1
ATOM 2096 C C . SER A 1 251 ? -19.159 -7.682 36.258 1.00 92.75 251 SER A C 1
ATOM 2098 O O . SER A 1 251 ? -18.933 -8.840 36.618 1.00 92.75 251 SER A O 1
ATOM 2100 N N . HIS A 1 252 ? -19.403 -7.370 34.984 1.00 92.62 252 HIS A N 1
ATOM 2101 C CA . HIS A 1 252 ? -19.468 -8.361 33.914 1.00 92.62 252 HIS A CA 1
ATOM 2102 C C . HIS A 1 252 ? -18.144 -9.122 33.746 1.00 92.62 252 HIS A C 1
ATOM 2104 O O . HIS A 1 252 ? -18.137 -10.351 33.710 1.00 92.62 252 HIS A O 1
ATOM 2110 N N . GLN A 1 253 ? -17.008 -8.420 33.741 1.00 90.50 253 GLN A N 1
ATOM 2111 C CA . GLN A 1 253 ? -15.684 -9.042 33.644 1.00 90.50 253 GLN A CA 1
ATOM 2112 C C . GLN A 1 253 ? -15.399 -9.993 34.816 1.00 90.50 253 GLN A C 1
ATOM 2114 O O . GLN A 1 253 ? -14.766 -11.036 34.645 1.00 90.50 253 GLN A O 1
ATOM 2119 N N . THR A 1 254 ? -15.880 -9.644 36.010 1.00 83.19 254 THR A N 1
ATOM 2120 C CA . THR A 1 254 ? -15.736 -10.477 37.209 1.00 83.19 254 THR A CA 1
ATOM 2121 C C . THR A 1 254 ? -16.571 -11.751 37.089 1.00 83.19 254 THR A C 1
ATOM 2123 O O . THR A 1 254 ? -16.086 -12.822 37.447 1.00 83.19 254 THR A O 1
ATOM 2126 N N . ARG A 1 255 ? -17.782 -11.663 36.522 1.00 82.75 255 ARG A N 1
ATOM 2127 C CA . ARG A 1 255 ? -18.628 -12.833 36.231 1.00 82.75 255 ARG A CA 1
ATOM 2128 C C . ARG A 1 255 ? -17.984 -13.762 35.208 1.00 82.75 255 ARG A C 1
ATOM 2130 O O . ARG A 1 255 ? -17.874 -14.948 35.484 1.00 82.75 255 ARG A O 1
ATOM 2137 N N . LEU A 1 256 ? -17.462 -13.227 34.103 1.00 83.56 256 LEU A N 1
ATOM 2138 C CA . LEU A 1 256 ? -16.739 -14.029 33.108 1.00 83.56 256 LEU A CA 1
ATOM 2139 C C . LEU A 1 256 ? -15.514 -14.731 33.715 1.00 83.56 256 LEU A C 1
ATOM 2141 O O . LEU A 1 256 ? -15.278 -15.907 33.456 1.00 83.56 256 LEU A O 1
ATOM 2145 N N . ARG A 1 257 ? -14.761 -14.047 34.589 1.00 76.38 257 ARG A N 1
ATOM 2146 C CA . ARG A 1 257 ? -13.627 -14.653 35.309 1.00 76.38 257 ARG A CA 1
ATOM 2147 C C . ARG A 1 257 ? -14.069 -15.743 36.293 1.00 76.38 257 ARG A C 1
ATOM 2149 O O . ARG A 1 257 ? -13.345 -16.712 36.486 1.00 76.38 257 ARG A O 1
ATOM 2156 N N . GLN A 1 258 ? -15.232 -15.594 36.925 1.00 69.50 258 GLN A N 1
ATOM 2157 C CA . GLN A 1 258 ? -15.814 -16.631 37.782 1.00 69.50 258 GLN A CA 1
ATOM 2158 C C . GLN A 1 258 ? -16.370 -17.811 36.978 1.00 69.50 258 GLN A C 1
ATOM 2160 O O . GLN A 1 258 ? -16.419 -18.921 37.502 1.00 69.50 258 GLN A O 1
ATOM 2165 N N . GLU A 1 259 ? -16.814 -17.581 35.743 1.00 70.88 259 GLU A N 1
ATOM 2166 C CA . GLU A 1 259 ? -17.300 -18.614 34.828 1.00 70.88 259 GLU A CA 1
ATOM 2167 C C . GLU A 1 259 ? -16.170 -19.455 34.232 1.00 70.88 259 GLU A C 1
ATOM 2169 O O . GLU A 1 259 ? -16.408 -20.631 33.948 1.00 70.88 259 GLU A O 1
ATOM 2174 N N . ASP A 1 260 ? -14.960 -18.895 34.133 1.00 78.62 260 ASP A N 1
ATOM 2175 C CA . ASP A 1 260 ? -13.764 -19.600 33.681 1.00 78.62 260 ASP A CA 1
ATOM 2176 C C . ASP A 1 260 ? -13.512 -20.862 34.526 1.00 78.62 260 ASP A C 1
ATOM 2178 O O . ASP A 1 260 ? -13.382 -20.838 35.758 1.00 78.62 260 ASP A O 1
ATOM 2182 N N . ILE A 1 261 ? -13.469 -21.998 33.831 1.00 66.00 261 ILE A N 1
ATOM 2183 C CA . ILE A 1 261 ? -13.387 -23.345 34.400 1.00 66.00 261 ILE A CA 1
ATOM 2184 C C . ILE A 1 261 ? -12.142 -23.464 35.279 1.00 66.00 261 ILE A C 1
ATOM 2186 O O . ILE A 1 261 ? -12.195 -24.076 36.343 1.00 66.00 261 ILE A O 1
ATOM 2190 N N . THR A 1 262 ? -11.054 -22.797 34.898 1.00 68.75 262 THR A N 1
ATOM 2191 C CA . THR A 1 262 ? -9.788 -22.781 35.638 1.00 68.75 262 THR A CA 1
ATOM 2192 C C . THR A 1 262 ? -9.955 -22.216 37.052 1.00 68.75 262 THR A C 1
ATOM 2194 O O . THR A 1 262 ? -9.437 -22.780 38.016 1.00 68.75 262 THR A O 1
ATOM 2197 N N . HIS A 1 263 ? -10.742 -21.145 37.208 1.00 67.81 263 HIS A N 1
ATOM 2198 C CA . HIS A 1 263 ? -11.003 -20.534 38.513 1.00 67.81 263 HIS A CA 1
ATOM 2199 C C . HIS A 1 263 ? -11.969 -21.383 39.352 1.00 67.81 263 HIS A C 1
ATOM 2201 O O . HIS A 1 263 ? -11.778 -21.527 40.561 1.00 67.81 263 HIS A O 1
ATOM 2207 N N . LYS A 1 264 ? -12.983 -22.002 38.729 1.00 75.56 264 LYS A N 1
ATOM 2208 C CA . LYS A 1 264 ? -13.894 -22.932 39.425 1.00 75.56 264 LYS A CA 1
ATOM 2209 C C . LYS A 1 264 ? -13.171 -24.185 39.912 1.00 75.56 264 LYS A C 1
ATOM 2211 O O . LYS A 1 264 ? -13.379 -24.591 41.054 1.00 75.56 264 LYS A O 1
ATOM 2216 N N . VAL A 1 265 ? -12.311 -24.772 39.082 1.00 76.00 265 VAL A N 1
ATOM 2217 C CA . VAL A 1 265 ? -11.503 -25.947 39.432 1.00 76.00 265 VAL A CA 1
ATOM 2218 C C . VAL A 1 265 ? -10.505 -25.594 40.528 1.00 76.00 265 VAL A C 1
ATOM 2220 O O . VAL A 1 265 ? -10.451 -26.309 41.519 1.00 76.00 265 VAL A O 1
ATOM 2223 N N . SER A 1 266 ? -9.802 -24.462 40.425 1.00 77.81 266 SER A N 1
ATOM 2224 C CA . SER A 1 266 ? -8.878 -24.002 41.470 1.00 77.81 266 SER A CA 1
ATOM 2225 C C . SER A 1 266 ? -9.586 -23.758 42.809 1.00 77.81 266 SER A C 1
ATOM 2227 O O . SER A 1 266 ? -9.129 -24.239 43.842 1.00 77.81 266 SER A O 1
ATOM 2229 N N . ASN A 1 267 ? -10.750 -23.103 42.802 1.00 78.50 267 ASN A N 1
ATOM 2230 C CA . ASN A 1 267 ? -11.524 -22.877 44.023 1.00 78.50 267 ASN A CA 1
ATOM 2231 C C . ASN A 1 267 ? -12.089 -24.185 44.608 1.00 78.50 267 ASN A C 1
ATOM 2233 O O . ASN A 1 267 ? -12.206 -24.328 45.820 1.00 78.50 267 ASN A O 1
ATOM 2237 N N . THR A 1 268 ? -12.436 -25.158 43.762 1.00 78.25 268 THR A N 1
ATOM 2238 C CA . THR A 1 268 ? -12.901 -26.477 44.222 1.00 78.25 268 THR A CA 1
ATOM 2239 C C . THR A 1 268 ? -11.745 -27.310 44.775 1.00 78.25 268 THR A C 1
ATOM 2241 O O . THR A 1 268 ? -11.906 -27.930 45.821 1.00 78.25 268 THR A O 1
ATOM 2244 N N . ALA A 1 269 ? -10.574 -27.268 44.134 1.00 77.50 269 ALA A N 1
ATOM 2245 C CA . ALA A 1 269 ? -9.352 -27.916 44.602 1.00 77.50 269 ALA A CA 1
ATOM 2246 C C . ALA A 1 269 ? -8.917 -27.365 45.966 1.00 77.50 269 ALA A C 1
ATOM 2248 O O . ALA A 1 269 ? -8.707 -28.140 46.891 1.00 77.50 269 ALA A O 1
ATOM 2249 N N . HIS A 1 270 ? -8.921 -26.040 46.135 1.00 80.06 270 HIS A N 1
ATOM 2250 C CA . HIS A 1 270 ? -8.600 -25.409 47.416 1.00 80.06 270 HIS A CA 1
ATOM 2251 C C . HIS A 1 270 ? -9.575 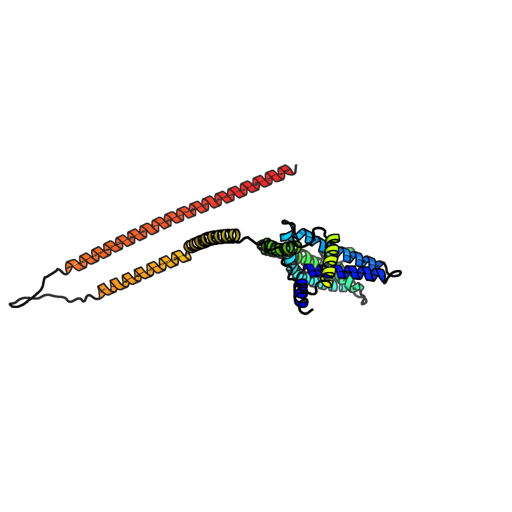-25.816 48.533 1.00 80.06 270 HIS A C 1
ATOM 2253 O O . HIS A 1 270 ? -9.184 -26.068 49.669 1.00 80.06 270 HIS A O 1
ATOM 2259 N N . ARG A 1 271 ? -10.869 -25.943 48.214 1.00 85.12 271 ARG A N 1
ATOM 2260 C CA . ARG A 1 271 ? -11.863 -26.447 49.175 1.00 85.12 271 ARG A CA 1
ATOM 2261 C C . ARG A 1 271 ? -11.658 -27.925 49.508 1.00 85.12 271 ARG A C 1
ATOM 2263 O O . ARG A 1 271 ? -11.972 -28.318 50.624 1.00 85.12 271 ARG A O 1
ATOM 2270 N N . LEU A 1 272 ? -11.157 -28.726 48.568 1.00 78.88 272 LEU A N 1
ATOM 2271 C CA . LEU A 1 272 ? -10.825 -30.131 48.797 1.00 78.88 272 LEU A CA 1
ATOM 2272 C C . LEU A 1 272 ? -9.607 -30.267 49.723 1.00 78.88 272 LEU A C 1
ATOM 2274 O O . LEU A 1 272 ? -9.648 -31.076 50.643 1.00 78.88 272 LEU A O 1
ATOM 2278 N N . GLU A 1 273 ? -8.575 -29.443 49.526 1.00 80.25 273 GLU A N 1
ATOM 2279 C CA . GLU A 1 273 ? -7.383 -29.394 50.388 1.00 80.25 273 GLU A CA 1
ATOM 2280 C C . GLU A 1 273 ? -7.750 -29.101 51.847 1.00 80.25 273 GLU A C 1
ATOM 2282 O O . GLU A 1 273 ? -7.342 -29.842 52.735 1.00 80.25 273 GLU A O 1
ATOM 2287 N N . LEU A 1 274 ? -8.617 -28.110 52.092 1.00 82.00 274 LEU A N 1
ATOM 2288 C CA . LEU A 1 274 ? -9.098 -27.791 53.444 1.00 82.00 274 LEU A CA 1
ATOM 2289 C C . LEU A 1 274 ? -9.857 -28.954 54.102 1.00 82.00 274 LEU A C 1
ATOM 2291 O O . LEU A 1 274 ? -9.814 -29.128 55.317 1.00 82.00 274 LEU A O 1
ATOM 2295 N N . VAL A 1 275 ? -10.585 -29.750 53.315 1.00 81.56 275 VAL A N 1
ATOM 2296 C CA . VAL A 1 275 ? -11.304 -30.926 53.830 1.00 81.56 275 VAL A CA 1
ATOM 2297 C C . VAL A 1 275 ? -10.338 -32.073 54.131 1.00 81.56 275 VAL A C 1
ATOM 2299 O O . VAL A 1 275 ? -10.553 -32.800 55.099 1.00 81.56 275 VAL A O 1
ATOM 2302 N N . ILE A 1 276 ? -9.284 -32.235 53.329 1.00 81.50 276 ILE A N 1
ATOM 2303 C CA . ILE A 1 276 ? -8.233 -33.235 53.558 1.00 81.50 276 ILE A CA 1
ATOM 2304 C C . ILE A 1 276 ? -7.458 -32.903 54.837 1.00 81.50 276 ILE A C 1
ATOM 2306 O O . ILE A 1 276 ? -7.283 -33.787 55.670 1.00 81.50 276 ILE A O 1
ATOM 2310 N N . GLU A 1 277 ? -7.096 -31.636 55.039 1.00 80.25 277 GLU A N 1
ATOM 2311 C CA . GLU A 1 277 ? -6.424 -31.159 56.256 1.00 80.25 277 GLU A CA 1
ATOM 2312 C C . GLU A 1 277 ? -7.274 -31.443 57.508 1.00 80.25 277 GLU A C 1
ATOM 2314 O O . GLU A 1 277 ? -6.815 -32.075 58.456 1.00 80.25 277 GLU A O 1
ATOM 2319 N N . GLN A 1 278 ? -8.572 -31.122 57.463 1.00 78.69 278 GLN A N 1
ATOM 2320 C CA . GLN A 1 278 ? -9.496 -31.432 58.562 1.00 78.69 278 GLN A CA 1
ATOM 2321 C C . GLN A 1 278 ? -9.658 -32.937 58.830 1.00 78.69 278 GLN A C 1
ATOM 2323 O O . GLN A 1 278 ? -9.979 -33.325 59.954 1.00 78.69 278 GLN A O 1
ATOM 2328 N N . LEU A 1 279 ? -9.499 -33.792 57.815 1.00 70.12 279 LEU A N 1
ATOM 2329 C CA . LEU A 1 279 ? -9.540 -35.249 57.972 1.00 70.12 279 LEU A CA 1
ATOM 2330 C C . LEU A 1 279 ? -8.243 -35.794 58.579 1.00 70.12 279 LEU A C 1
ATOM 2332 O O . LEU A 1 279 ? -8.306 -36.744 59.362 1.00 70.12 279 LEU A O 1
ATOM 2336 N N . GLU A 1 280 ? -7.094 -35.213 58.235 1.00 73.50 280 GLU A N 1
ATOM 2337 C CA . GLU A 1 280 ? -5.799 -35.565 58.823 1.00 73.50 280 GLU A CA 1
ATOM 2338 C C . GLU A 1 280 ? -5.736 -35.190 60.303 1.00 73.50 280 GLU A C 1
ATOM 2340 O O . GLU A 1 280 ? -5.371 -36.045 61.113 1.00 73.50 280 GLU A O 1
ATOM 2345 N N . ASP A 1 281 ? -6.209 -33.999 60.673 1.00 77.50 281 ASP A N 1
ATOM 2346 C CA . ASP A 1 281 ? -6.328 -33.578 62.074 1.00 77.50 281 ASP A CA 1
ATOM 2347 C C . ASP A 1 281 ? -7.228 -34.536 62.871 1.00 77.50 281 ASP A C 1
ATOM 2349 O O . ASP A 1 281 ? -6.863 -35.017 63.946 1.00 77.50 281 ASP A O 1
ATOM 2353 N N . LEU A 1 282 ? -8.390 -34.900 62.310 1.00 74.12 282 LEU A N 1
ATOM 2354 C CA . LEU A 1 282 ? -9.322 -35.826 62.960 1.00 74.12 282 LEU A CA 1
ATOM 2355 C C . LEU A 1 282 ? -8.722 -37.232 63.121 1.00 74.12 282 LEU A C 1
ATOM 2357 O O . LEU A 1 282 ? -8.983 -37.917 64.110 1.00 74.12 282 LEU A O 1
ATOM 2361 N N . LYS A 1 283 ? -7.933 -37.680 62.139 1.00 72.56 283 LYS A N 1
ATOM 2362 C CA . LYS A 1 283 ? -7.214 -38.958 62.186 1.00 72.56 283 LYS A CA 1
ATOM 2363 C C . LYS A 1 283 ? -6.129 -38.931 63.260 1.00 72.56 283 LYS A C 1
ATOM 2365 O O . LYS A 1 283 ? -5.949 -39.925 63.966 1.00 72.56 283 LYS A O 1
ATOM 2370 N N . GLU A 1 284 ? -5.409 -37.824 63.387 1.00 70.81 284 GLU A N 1
ATOM 2371 C CA . GLU A 1 284 ? -4.352 -37.680 64.383 1.00 70.81 284 GLU A CA 1
ATOM 2372 C C . GLU A 1 284 ? -4.918 -37.629 65.813 1.00 70.81 284 GLU A C 1
ATOM 2374 O O . GLU A 1 284 ? -4.342 -38.232 66.721 1.00 70.81 284 GLU A O 1
ATOM 2379 N N . ASP A 1 285 ? -6.085 -37.007 66.001 1.00 71.62 285 ASP A N 1
ATOM 2380 C CA . ASP A 1 285 ? -6.822 -37.006 67.271 1.00 71.62 285 ASP A CA 1
ATOM 2381 C C . ASP A 1 285 ? -7.301 -38.409 67.680 1.00 71.62 285 ASP A C 1
ATOM 2383 O O . ASP A 1 285 ? -7.259 -38.762 68.861 1.00 71.62 285 ASP A O 1
ATOM 2387 N N . VAL A 1 286 ? -7.704 -39.243 66.715 1.00 58.56 286 VAL A N 1
ATOM 2388 C CA . VAL A 1 286 ? -8.094 -40.644 66.965 1.00 58.56 286 VAL A CA 1
ATOM 2389 C C . VAL A 1 286 ? -6.881 -41.510 67.325 1.00 58.56 286 VAL A C 1
ATOM 2391 O O . VAL A 1 286 ? -6.969 -42.352 68.216 1.00 58.56 286 VAL A O 1
ATOM 2394 N N . ASN A 1 287 ? -5.729 -41.289 66.686 1.00 57.31 287 ASN A N 1
ATOM 2395 C CA . ASN A 1 287 ? -4.527 -42.105 66.894 1.00 57.31 287 ASN A CA 1
ATOM 2396 C C . ASN A 1 287 ? -3.767 -41.783 68.202 1.00 57.31 287 ASN A C 1
ATOM 2398 O O . ASN A 1 287 ? -2.853 -42.511 68.582 1.00 57.31 287 ASN A O 1
ATOM 2402 N N . LYS A 1 288 ? -4.127 -40.699 68.903 1.00 54.62 288 LYS A N 1
ATOM 2403 C CA . LYS A 1 288 ? -3.533 -40.292 70.193 1.00 54.62 288 LYS A CA 1
ATOM 2404 C C . LYS A 1 288 ? -4.183 -40.955 71.423 1.00 54.62 288 LYS A C 1
ATOM 2406 O O . LYS A 1 288 ? -3.765 -40.651 72.539 1.00 54.62 288 LYS A O 1
ATOM 2411 N N . GLN A 1 289 ? -5.166 -41.852 71.276 1.00 42.59 289 GLN A N 1
ATOM 2412 C CA . GLN A 1 289 ? -5.715 -42.619 72.409 1.00 42.59 289 GLN A CA 1
ATOM 2413 C C . GLN A 1 289 ? -4.929 -43.932 72.623 1.00 42.59 289 GLN A C 1
ATOM 2415 O O . GLN A 1 289 ? -5.004 -44.807 71.764 1.00 42.59 289 GLN A O 1
ATOM 2420 N N . PRO A 1 290 ? -4.176 -44.111 73.732 1.00 42.94 290 PRO A N 1
ATOM 2421 C CA . PRO A 1 290 ? -3.362 -45.309 73.928 1.00 42.94 290 PRO A CA 1
ATOM 2422 C C . PRO A 1 290 ? -4.180 -46.495 74.467 1.00 42.94 290 PRO A C 1
ATOM 2424 O O . PRO A 1 290 ? -4.944 -46.362 75.425 1.00 42.94 290 PRO A O 1
ATOM 2427 N N . GLU A 1 291 ? -3.954 -47.665 73.863 1.00 44.53 291 GLU A N 1
ATOM 2428 C CA . GLU A 1 291 ? -4.339 -48.998 74.341 1.00 44.53 291 GLU A CA 1
ATOM 2429 C C . GLU A 1 291 ? -3.718 -49.300 75.722 1.00 44.53 291 GLU A C 1
ATOM 2431 O O . GLU A 1 291 ? -2.512 -49.147 75.920 1.00 44.53 291 GLU A O 1
ATOM 2436 N N . SER A 1 292 ? -4.518 -49.788 76.678 1.00 32.34 292 SER A N 1
ATOM 2437 C CA . SER A 1 292 ? -4.009 -50.612 77.786 1.00 32.34 292 SER A CA 1
ATOM 2438 C C . SER A 1 292 ? -5.063 -51.643 78.210 1.00 32.34 292 SER A C 1
ATOM 2440 O O . SER A 1 292 ? -6.185 -51.298 78.580 1.00 32.34 292 SER A O 1
ATOM 2442 N N . ASP A 1 293 ? -4.679 -52.913 78.086 1.00 30.69 293 ASP A N 1
ATOM 2443 C CA . ASP A 1 293 ? -5.490 -54.121 78.232 1.00 30.69 293 ASP A CA 1
ATOM 2444 C C . ASP A 1 293 ? -5.449 -54.738 79.650 1.00 30.69 293 ASP A C 1
ATOM 2446 O O . ASP A 1 293 ? -4.400 -54.793 80.293 1.00 30.69 293 ASP A O 1
ATOM 2450 N N . SER A 1 294 ? -6.573 -55.378 80.015 1.00 29.48 294 SER A N 1
ATOM 2451 C CA . SER A 1 294 ? -6.758 -56.576 80.881 1.00 29.48 294 SER A CA 1
ATOM 2452 C C . SER A 1 294 ? -6.950 -56.472 82.430 1.00 29.48 294 SER A C 1
ATOM 2454 O O . SER A 1 294 ? -6.422 -55.563 83.066 1.00 29.48 294 SER A O 1
ATOM 2456 N N . PRO A 1 295 ? -7.759 -57.382 83.057 1.00 33.44 295 PRO A N 1
ATOM 2457 C CA . PRO A 1 295 ? -8.550 -57.128 84.285 1.00 33.44 295 PRO A CA 1
ATOM 2458 C C . PRO A 1 295 ? -8.191 -57.979 85.547 1.00 33.44 295 PRO A C 1
ATOM 2460 O O . PRO A 1 295 ? -7.424 -58.936 85.445 1.00 33.44 295 PRO A O 1
ATOM 2463 N N . PRO A 1 296 ? -8.751 -57.675 86.751 1.00 33.81 296 PRO A N 1
ATOM 2464 C CA . PRO A 1 296 ? -8.251 -58.163 88.048 1.00 33.81 296 PRO A CA 1
ATOM 2465 C C . PRO A 1 296 ? -9.100 -59.268 88.719 1.00 33.81 296 PRO A C 1
ATOM 2467 O O . PRO A 1 296 ? -10.285 -59.424 88.430 1.00 33.81 296 PRO A O 1
ATOM 2470 N N . THR A 1 297 ? -8.526 -59.939 89.732 1.00 25.41 297 THR A N 1
ATOM 2471 C CA . THR A 1 297 ? -9.283 -60.707 90.746 1.00 25.41 297 THR A CA 1
ATOM 2472 C C . THR A 1 297 ? -8.921 -60.240 92.167 1.00 25.41 297 THR A C 1
ATOM 2474 O O . THR A 1 297 ? -7.758 -60.312 92.540 1.00 25.41 297 THR A O 1
ATOM 2477 N N . HIS A 1 298 ? -9.946 -59.738 92.881 1.00 31.03 298 HIS A N 1
ATOM 2478 C CA . HIS A 1 298 ? -10.183 -59.466 94.323 1.00 31.03 298 HIS A CA 1
ATOM 2479 C C . HIS A 1 298 ? -8.987 -59.309 95.307 1.00 31.03 298 HIS A C 1
ATOM 2481 O O . HIS A 1 298 ? -8.087 -60.132 95.341 1.00 31.03 298 HIS A O 1
ATOM 2487 N N . HIS A 1 299 ? -8.934 -58.304 96.202 1.00 28.59 299 HIS A N 1
ATOM 2488 C CA . HIS A 1 299 ? -9.820 -58.096 97.364 1.00 28.59 299 HIS A CA 1
ATOM 2489 C C . HIS A 1 299 ? -9.567 -56.745 98.100 1.00 28.59 299 HIS A C 1
ATOM 2491 O O . HIS A 1 299 ? -8.438 -56.285 98.205 1.00 28.59 299 HIS A O 1
ATOM 2497 N N . THR A 1 300 ? -10.638 -56.226 98.728 1.00 25.61 300 THR A N 1
ATOM 2498 C CA . THR A 1 300 ? -10.726 -55.399 99.965 1.00 25.61 300 THR A CA 1
ATOM 2499 C C . THR A 1 300 ? -10.151 -53.970 100.076 1.00 25.61 300 THR A C 1
ATOM 2501 O O . THR A 1 300 ? -8.962 -53.765 100.252 1.00 25.61 300 THR A O 1
ATOM 2504 N N . SER A 1 301 ? -11.112 -53.051 100.272 1.00 29.97 301 SER A N 1
ATOM 2505 C CA . SER A 1 301 ? -11.162 -51.904 101.202 1.00 29.97 301 SER A CA 1
ATOM 2506 C C . SER A 1 301 ? -10.357 -50.620 100.935 1.00 29.97 301 SER A C 1
ATOM 2508 O O . SER A 1 301 ? -9.146 -50.617 100.763 1.00 29.97 301 SER A O 1
ATOM 2510 N N . THR A 1 302 ? -11.094 -49.516 101.126 1.00 26.50 302 THR A N 1
ATOM 2511 C CA . THR A 1 302 ? -10.724 -48.095 101.289 1.00 26.50 302 THR A CA 1
ATOM 2512 C C . THR A 1 302 ? -10.521 -47.231 100.032 1.00 26.50 302 THR A C 1
ATOM 2514 O O . THR A 1 302 ? -9.650 -47.477 99.215 1.00 26.50 302 THR A O 1
ATOM 2517 N N . GLY A 1 303 ? -11.303 -46.139 99.964 1.00 27.17 303 GLY A N 1
ATOM 2518 C CA . GLY A 1 303 ? -10.919 -44.872 99.326 1.00 27.17 303 GLY A CA 1
ATOM 2519 C C . GLY A 1 303 ? -11.314 -44.633 97.858 1.00 27.17 303 GLY A C 1
ATOM 2520 O O . GLY A 1 303 ? -10.729 -45.209 96.960 1.00 27.17 303 GLY A O 1
ATOM 2521 N N . ASN A 1 304 ? -12.194 -43.639 97.661 1.00 26.80 304 ASN A N 1
ATOM 2522 C CA . ASN A 1 304 ? -12.268 -42.681 96.540 1.00 26.80 304 ASN A CA 1
ATOM 2523 C C . ASN A 1 304 ? -12.546 -43.121 95.077 1.00 26.80 304 ASN A C 1
ATOM 2525 O O . ASN A 1 304 ? -11.846 -43.927 94.491 1.00 26.80 304 ASN A O 1
ATOM 2529 N N . VAL A 1 305 ? -13.496 -42.377 94.476 1.00 34.19 305 VAL A N 1
ATOM 2530 C CA . VAL A 1 305 ? -13.642 -41.968 93.056 1.00 34.19 305 VAL A CA 1
ATOM 2531 C C . VAL A 1 305 ? -13.701 -43.069 91.983 1.00 34.19 305 VAL A C 1
ATOM 2533 O O . VAL A 1 305 ? -12.703 -43.694 91.670 1.00 34.19 305 VAL A O 1
ATOM 2536 N N . SER A 1 306 ? -14.844 -43.181 91.289 1.00 25.25 306 SER A N 1
ATOM 2537 C CA . SER A 1 306 ? -14.966 -42.988 89.824 1.00 25.25 306 SER A CA 1
ATOM 2538 C C . SER A 1 306 ? -16.313 -43.514 89.297 1.00 25.25 306 SER A C 1
ATOM 2540 O O . SER A 1 306 ? -16.775 -44.591 89.668 1.00 25.25 306 SER A O 1
ATOM 2542 N N . LYS A 1 307 ? -16.952 -42.735 88.416 1.00 32.78 307 LYS A N 1
ATOM 2543 C CA . LYS A 1 307 ? -18.120 -43.138 87.622 1.00 32.78 307 LYS A CA 1
ATOM 2544 C C . LYS A 1 307 ? -17.624 -44.016 86.471 1.00 32.78 307 LYS A C 1
ATOM 2546 O O . LYS A 1 307 ? -16.944 -43.519 85.580 1.00 32.78 307 LYS A O 1
ATOM 2551 N N . HIS A 1 308 ? -17.989 -45.294 86.467 1.00 29.86 308 HIS A N 1
ATOM 2552 C CA . HIS A 1 308 ? -17.799 -46.172 85.312 1.00 29.86 308 HIS A CA 1
ATOM 2553 C C . HIS A 1 308 ? -18.746 -45.732 84.180 1.00 29.86 308 HIS A C 1
ATOM 2555 O O . HIS A 1 308 ? -19.960 -45.905 84.278 1.00 29.86 308 HIS A O 1
ATOM 2561 N N . VAL A 1 309 ? -18.196 -45.150 83.113 1.00 37.00 309 VAL A N 1
ATOM 2562 C CA . VAL A 1 309 ? -18.844 -45.044 81.797 1.00 37.00 309 VAL A CA 1
ATOM 2563 C C . VAL A 1 309 ? -18.153 -46.060 80.886 1.00 37.00 309 VAL A C 1
ATOM 2565 O O . VAL A 1 309 ? -16.929 -46.137 80.852 1.00 37.00 309 VAL A O 1
ATOM 2568 N N . ASN A 1 310 ? -18.950 -46.890 80.214 1.00 34.62 310 ASN A N 1
ATOM 2569 C CA . ASN A 1 310 ? -18.515 -48.020 79.390 1.00 34.62 310 ASN A CA 1
ATOM 2570 C C . ASN A 1 310 ? -17.612 -47.592 78.205 1.00 34.62 310 ASN A C 1
ATOM 2572 O O . ASN A 1 310 ? -18.033 -46.730 77.433 1.00 34.62 310 ASN A O 1
ATOM 2576 N N . PRO A 1 311 ? -16.459 -48.249 77.951 1.00 40.56 311 PRO A N 1
ATOM 2577 C CA . PRO A 1 311 ? -15.620 -47.982 76.769 1.00 40.56 311 PRO A CA 1
ATOM 2578 C C . PRO A 1 311 ? -16.247 -48.427 75.430 1.00 40.56 311 PRO A C 1
ATOM 2580 O O . PRO A 1 311 ? -15.918 -47.892 74.377 1.00 40.56 311 PRO A O 1
ATOM 2583 N N . LEU A 1 312 ? -17.214 -49.354 75.456 1.00 37.00 312 LEU A N 1
ATOM 2584 C CA . LEU A 1 312 ? -17.916 -49.870 74.263 1.00 37.00 312 LEU A CA 1
ATOM 2585 C C . LEU A 1 312 ? -18.911 -48.877 73.626 1.00 37.00 312 LEU A C 1
ATOM 2587 O O . LEU A 1 312 ? -19.377 -49.089 72.505 1.00 37.00 312 LEU A O 1
ATOM 2591 N N . MET A 1 313 ? -19.229 -47.776 74.315 1.00 42.34 313 MET A N 1
ATOM 2592 C CA . MET A 1 313 ? -20.128 -46.736 73.798 1.00 42.34 313 MET A CA 1
ATOM 2593 C C . MET A 1 313 ? -19.392 -45.706 72.922 1.00 42.34 313 MET A C 1
ATOM 2595 O O . MET A 1 313 ? -20.022 -45.026 72.118 1.00 42.34 313 MET A O 1
ATOM 2599 N N . GLY A 1 314 ? -18.061 -45.607 73.045 1.00 42.09 314 GLY A N 1
ATOM 2600 C CA . GLY A 1 314 ? -17.229 -44.692 72.259 1.00 42.09 314 GLY A CA 1
ATOM 2601 C C . GLY A 1 314 ? -16.935 -45.212 70.852 1.00 42.09 314 GLY A C 1
ATOM 2602 O O . GLY A 1 314 ? -17.125 -44.477 69.890 1.00 42.09 314 GLY A O 1
ATOM 2603 N N . LEU A 1 315 ? -16.557 -46.490 70.715 1.00 40.47 315 LEU A N 1
ATOM 2604 C CA . LEU A 1 315 ? -16.245 -47.084 69.407 1.00 40.47 315 LEU A CA 1
ATOM 2605 C C . LEU A 1 315 ? -17.486 -47.184 68.506 1.00 40.47 315 LEU A C 1
ATOM 2607 O O . LEU A 1 315 ? -17.446 -46.730 67.370 1.00 40.47 315 LEU A O 1
ATOM 2611 N N . SER A 1 316 ? -18.622 -47.653 69.039 1.00 47.00 316 SER A N 1
ATOM 2612 C CA . SER A 1 316 ? -19.891 -47.721 68.290 1.00 47.00 316 SER A CA 1
ATOM 2613 C C . SER A 1 316 ? -20.456 -46.336 67.940 1.00 47.00 316 SER A C 1
ATOM 2615 O O . SER A 1 316 ? -21.063 -46.150 66.884 1.00 47.00 316 SER A O 1
ATOM 2617 N N . SER A 1 317 ? -20.217 -45.324 68.784 1.00 49.31 317 SER A N 1
ATOM 2618 C CA . SER A 1 317 ? -20.574 -43.929 68.492 1.00 49.31 317 SER A CA 1
ATOM 2619 C C . SER A 1 317 ? -19.670 -43.286 67.436 1.00 49.31 317 SER A C 1
ATOM 2621 O O . SER A 1 317 ? -20.109 -42.354 66.762 1.00 49.31 317 SER A O 1
ATOM 2623 N N . VAL A 1 318 ? -18.412 -43.708 67.321 1.00 52.41 318 VAL A N 1
ATOM 2624 C CA . VAL A 1 318 ? -17.476 -43.192 66.313 1.00 52.41 318 VAL A CA 1
ATOM 2625 C C . VAL A 1 318 ? -17.692 -43.900 64.982 1.00 52.41 318 VAL A C 1
ATOM 2627 O O . VAL A 1 318 ? -17.757 -43.224 63.962 1.00 52.41 318 VAL A O 1
ATOM 2630 N N . GLU A 1 319 ? -17.908 -45.213 64.992 1.00 53.31 319 GLU A N 1
ATOM 2631 C CA . GLU A 1 319 ? -18.221 -46.007 63.801 1.00 53.31 319 GLU A CA 1
ATOM 2632 C C . GLU A 1 319 ? -19.540 -45.548 63.167 1.00 53.31 319 GLU A C 1
ATOM 2634 O O . GLU A 1 319 ? -19.567 -45.203 61.989 1.00 53.31 319 GLU A O 1
ATOM 2639 N N . SER A 1 320 ? -20.587 -45.331 63.972 1.00 57.50 320 SER A N 1
ATOM 2640 C CA . SER A 1 320 ? -21.842 -44.733 63.485 1.00 57.50 320 SER A CA 1
ATOM 2641 C C . SER A 1 320 ? -21.683 -43.297 62.964 1.00 57.50 320 SER A C 1
ATOM 2643 O O . SER A 1 320 ? -22.370 -42.901 62.022 1.00 57.50 320 SER A O 1
ATOM 2645 N N . ARG A 1 321 ? -20.763 -42.493 63.520 1.00 54.62 321 ARG A N 1
ATOM 2646 C CA . ARG A 1 321 ? -20.448 -41.148 62.994 1.00 54.62 321 ARG A CA 1
ATOM 2647 C C . ARG A 1 321 ? -19.627 -41.206 61.707 1.00 54.62 321 ARG A C 1
ATOM 2649 O O . ARG A 1 321 ? -19.804 -40.334 60.854 1.00 54.62 321 ARG A O 1
ATOM 2656 N N . LEU A 1 322 ? -18.760 -42.204 61.559 1.00 52.69 322 LEU A N 1
ATOM 2657 C CA . LEU A 1 322 ? -17.974 -42.443 60.353 1.00 52.69 322 LEU A CA 1
ATOM 2658 C C . LEU A 1 322 ? -18.880 -42.936 59.220 1.00 52.69 322 LEU A C 1
ATOM 2660 O O . LEU A 1 322 ? -18.830 -42.370 58.134 1.00 52.69 322 LEU A O 1
ATOM 2664 N N . GLU A 1 323 ? -19.790 -43.873 59.493 1.00 65.00 323 GLU A N 1
ATOM 2665 C CA . GLU A 1 323 ? -20.815 -44.343 58.549 1.00 65.00 323 GLU A CA 1
ATOM 2666 C C . GLU A 1 323 ? -21.799 -43.228 58.157 1.00 65.00 323 GLU A C 1
ATOM 2668 O O . GLU A 1 323 ? -22.134 -43.062 56.979 1.00 65.00 323 GLU A O 1
ATOM 2673 N N . ALA A 1 324 ? -22.213 -42.384 59.109 1.00 67.75 324 ALA A N 1
ATOM 2674 C CA . ALA A 1 324 ? -23.047 -41.216 58.818 1.00 67.75 324 ALA A CA 1
ATOM 2675 C C . ALA A 1 324 ? -22.330 -40.191 57.919 1.00 67.75 324 ALA A C 1
ATOM 2677 O O . ALA A 1 324 ? -22.956 -39.548 57.075 1.00 67.75 324 ALA A O 1
ATOM 2678 N N . LYS A 1 325 ? -21.008 -40.034 58.064 1.00 55.91 325 LYS A N 1
ATOM 2679 C CA . LYS A 1 325 ? -20.222 -39.163 57.180 1.00 55.91 325 LYS A CA 1
ATOM 2680 C C . LYS A 1 325 ? -19.900 -39.816 55.837 1.00 55.91 325 LYS A C 1
ATOM 2682 O O . LYS A 1 325 ? -19.900 -39.104 54.838 1.00 55.91 325 LYS A O 1
ATOM 2687 N N . LEU A 1 326 ? -19.695 -41.132 55.788 1.00 69.12 326 LEU A N 1
ATOM 2688 C CA . LEU A 1 326 ? -19.478 -41.885 54.551 1.00 69.12 326 LEU A CA 1
ATOM 2689 C C . LEU A 1 326 ? -20.727 -41.833 53.662 1.00 69.12 326 LEU A C 1
ATOM 2691 O O . LEU A 1 326 ? -20.635 -41.486 52.489 1.00 69.12 326 LEU A O 1
ATOM 2695 N N . SER A 1 327 ? -21.905 -42.035 54.254 1.00 68.50 327 SER A N 1
ATOM 2696 C CA . SER A 1 327 ? -23.193 -41.896 53.561 1.00 68.50 327 SER A CA 1
ATOM 2697 C C . SER A 1 327 ? -23.484 -40.455 53.122 1.00 68.50 327 SER A C 1
ATOM 2699 O O . SER A 1 327 ? -24.067 -40.233 52.060 1.00 68.50 327 SER A O 1
ATOM 2701 N N . ALA A 1 328 ? -23.044 -39.444 53.879 1.00 68.50 328 ALA A N 1
ATOM 2702 C CA . ALA A 1 328 ? -23.108 -38.052 53.430 1.00 68.50 328 ALA A CA 1
ATOM 2703 C C . ALA A 1 328 ? -22.180 -37.788 52.226 1.00 68.50 328 ALA A C 1
ATOM 2705 O O . ALA A 1 328 ? -22.554 -37.047 51.315 1.00 68.50 328 ALA A O 1
ATOM 2706 N N . LEU A 1 329 ? -20.999 -38.414 52.196 1.00 62.03 329 LEU A N 1
ATOM 2707 C CA . LEU A 1 329 ? -20.029 -38.319 51.100 1.00 62.03 329 LEU A CA 1
ATOM 2708 C C . LEU A 1 329 ? -20.519 -39.038 49.836 1.00 62.03 329 LEU A C 1
ATOM 2710 O O . LEU A 1 329 ? -20.394 -38.496 48.739 1.00 62.03 329 LEU A O 1
ATOM 2714 N N . GLU A 1 330 ? -21.145 -40.205 49.980 1.00 72.00 330 GLU A N 1
ATOM 2715 C CA . GLU A 1 330 ? -21.793 -40.921 48.876 1.00 72.00 330 GLU A CA 1
ATOM 2716 C C . GLU A 1 330 ? -22.973 -40.134 48.302 1.00 72.00 330 GLU A C 1
ATOM 2718 O O . GLU A 1 330 ? -23.088 -40.003 47.084 1.00 72.00 330 GLU A O 1
ATOM 2723 N N . ASN A 1 331 ? -23.798 -39.523 49.159 1.00 76.75 331 ASN A N 1
ATOM 2724 C CA . ASN A 1 331 ? -24.874 -38.637 48.712 1.00 76.75 331 ASN A CA 1
ATOM 2725 C C . ASN A 1 331 ? -24.338 -37.406 47.971 1.00 76.75 331 ASN A C 1
ATOM 2727 O O . ASN A 1 331 ? -24.918 -36.987 46.968 1.00 76.75 331 ASN A O 1
ATOM 2731 N N . LEU A 1 332 ? -23.227 -36.826 48.435 1.00 71.44 332 LEU A N 1
ATOM 2732 C CA . LEU A 1 332 ? -22.593 -35.698 47.758 1.00 71.44 332 LEU A CA 1
ATOM 2733 C C . LEU A 1 332 ? -22.033 -36.114 46.391 1.00 71.44 332 LEU A C 1
ATOM 2735 O O . LEU A 1 332 ? -22.235 -35.394 45.414 1.00 71.44 332 LEU A O 1
ATOM 2739 N N . LYS A 1 333 ? -21.383 -37.282 46.314 1.00 74.50 333 LYS A N 1
ATOM 2740 C CA . LYS A 1 333 ? -20.874 -37.864 45.066 1.00 74.50 333 LYS A CA 1
ATOM 2741 C C . LYS A 1 333 ? -22.007 -38.110 44.068 1.00 74.50 333 LYS A C 1
ATOM 2743 O O . LYS A 1 333 ? -21.922 -37.640 42.942 1.00 74.50 333 LYS A O 1
ATOM 2748 N N . PHE A 1 334 ? -23.102 -38.729 44.505 1.00 81.38 334 PHE A N 1
ATOM 2749 C CA . PHE A 1 334 ? -24.276 -38.973 43.664 1.00 81.38 334 PHE A CA 1
ATOM 2750 C C . PHE A 1 334 ? -24.900 -37.674 43.126 1.00 81.38 334 PHE A C 1
ATOM 2752 O O . PHE A 1 334 ? -25.294 -37.598 41.962 1.00 81.38 334 PHE A O 1
ATOM 2759 N N . ASN A 1 335 ? -24.958 -36.624 43.952 1.00 73.00 335 ASN A N 1
ATOM 2760 C CA . ASN A 1 335 ? -25.456 -35.303 43.549 1.00 73.00 335 ASN A CA 1
ATOM 2761 C C . ASN A 1 335 ? -24.503 -34.601 42.559 1.00 73.00 335 ASN A C 1
ATOM 2763 O O . ASN A 1 335 ? -24.931 -33.809 41.720 1.00 73.00 335 ASN A O 1
ATOM 2767 N N . LEU A 1 336 ? -23.201 -34.885 42.651 1.00 67.75 336 LEU A N 1
ATOM 2768 C CA . LEU A 1 336 ? -22.205 -34.407 41.695 1.00 67.75 336 LEU A CA 1
ATOM 2769 C C . LEU A 1 336 ? -22.340 -35.127 40.348 1.00 67.75 336 LEU A C 1
ATOM 2771 O O . LEU A 1 336 ? -22.376 -34.457 39.318 1.00 67.75 336 LEU A O 1
ATOM 2775 N N . ASP A 1 337 ? -22.488 -36.453 40.370 1.00 74.25 337 ASP A N 1
ATOM 2776 C CA . ASP A 1 337 ? -22.641 -37.287 39.173 1.00 74.25 337 ASP A CA 1
ATOM 2777 C C . ASP A 1 337 ? -23.922 -36.913 38.406 1.00 74.25 337 ASP A C 1
ATOM 2779 O O . ASP A 1 337 ? -23.869 -36.627 37.212 1.00 74.25 337 ASP A O 1
ATOM 2783 N N . THR A 1 338 ? -25.055 -36.736 39.100 1.00 82.19 338 THR A N 1
ATOM 2784 C CA . THR A 1 338 ? -26.310 -36.274 38.465 1.00 82.19 338 THR A CA 1
ATOM 2785 C C . THR A 1 338 ? -26.200 -34.881 37.842 1.00 82.19 338 THR A C 1
ATOM 2787 O O . THR A 1 338 ? -26.828 -34.604 36.817 1.00 82.19 338 THR A O 1
ATOM 2790 N N . LYS A 1 339 ? -25.401 -33.979 38.426 1.00 74.88 339 LYS A N 1
ATOM 2791 C CA . LYS A 1 339 ? -25.134 -32.666 37.817 1.00 74.88 339 LYS A CA 1
ATOM 2792 C C . LYS A 1 339 ? -24.217 -32.764 36.602 1.00 74.88 339 LYS A C 1
ATOM 2794 O O . LYS A 1 339 ? -24.379 -31.966 35.678 1.00 74.88 339 LYS A O 1
ATOM 2799 N N . PHE A 1 340 ? -23.286 -33.713 36.594 1.00 71.44 340 PHE A N 1
ATOM 2800 C CA . PHE A 1 340 ? -22.424 -33.985 35.448 1.00 71.44 340 PHE A CA 1
ATOM 2801 C C . PHE A 1 340 ? -23.239 -34.538 34.270 1.00 71.44 340 PHE A C 1
ATOM 2803 O O . PHE A 1 340 ? -23.143 -34.005 33.165 1.00 71.44 340 PHE A O 1
ATOM 2810 N N . ASP A 1 341 ? -24.149 -35.477 34.533 1.00 79.31 341 ASP A N 1
ATOM 2811 C CA . ASP A 1 341 ? -25.069 -36.019 33.525 1.00 79.31 341 ASP A CA 1
ATOM 2812 C C . ASP A 1 341 ? -25.992 -34.934 32.940 1.00 79.31 341 ASP A C 1
ATOM 2814 O O . ASP A 1 341 ? -26.200 -34.852 31.726 1.00 79.31 341 ASP A O 1
ATOM 2818 N N . ALA A 1 342 ? -26.517 -34.040 33.788 1.00 80.69 342 ALA A N 1
ATOM 2819 C CA . ALA A 1 342 ? -27.323 -32.906 33.332 1.00 80.69 342 ALA A CA 1
ATOM 2820 C C . ALA A 1 342 ? -26.517 -31.933 32.447 1.00 80.69 342 ALA A C 1
ATOM 2822 O O . ALA A 1 342 ? -27.050 -31.377 31.482 1.00 80.69 342 ALA A O 1
ATOM 2823 N N . MET A 1 343 ? -25.232 -31.738 32.755 1.00 68.31 343 MET A N 1
ATOM 2824 C CA . MET A 1 343 ? -24.319 -30.897 31.979 1.00 68.31 343 MET A CA 1
ATOM 2825 C C . MET A 1 343 ? -24.001 -31.512 30.610 1.00 68.31 343 MET A C 1
ATOM 2827 O O . MET A 1 343 ? -24.016 -30.792 29.608 1.00 68.31 343 MET A O 1
ATOM 2831 N N . ASP A 1 344 ? -23.785 -32.825 30.536 1.00 74.56 344 ASP A N 1
ATOM 2832 C CA . ASP A 1 344 ? -23.599 -33.530 29.263 1.00 74.56 344 ASP A CA 1
ATOM 2833 C C . ASP A 1 344 ? -24.875 -33.502 28.405 1.00 74.56 344 ASP A C 1
ATOM 2835 O O . ASP A 1 344 ? -24.808 -33.285 27.188 1.00 74.56 344 ASP A O 1
ATOM 2839 N N . GLY A 1 345 ? -26.050 -33.585 29.037 1.00 84.62 345 GLY A N 1
ATOM 2840 C CA . GLY A 1 345 ? -27.340 -33.352 28.384 1.00 84.62 345 GLY A CA 1
ATOM 2841 C C . GLY A 1 345 ? -27.438 -31.956 27.756 1.00 84.62 345 GLY A C 1
ATOM 2842 O O . GLY A 1 345 ? -27.741 -31.830 26.567 1.00 84.62 345 GLY A O 1
ATOM 2843 N N . LEU A 1 346 ? -27.100 -30.907 28.510 1.00 82.19 346 LEU A N 1
ATOM 2844 C CA . LEU A 1 346 ? -27.062 -29.518 28.023 1.00 82.19 346 LEU A CA 1
ATOM 2845 C C . LEU A 1 346 ? -26.057 -29.322 26.880 1.00 82.19 346 LEU A C 1
ATOM 2847 O O . LEU A 1 346 ? -26.363 -28.655 25.890 1.00 82.19 346 LEU A O 1
ATOM 2851 N N . LYS A 1 347 ? -24.880 -29.948 26.966 1.00 75.25 347 LYS A N 1
ATOM 2852 C CA . LYS A 1 347 ? -23.867 -29.920 25.902 1.00 75.25 347 LYS A CA 1
ATOM 2853 C C . LYS A 1 347 ? -24.374 -30.583 24.619 1.00 75.25 347 LYS A C 1
ATOM 2855 O O . LYS A 1 347 ? -24.120 -30.082 23.522 1.00 75.25 347 LYS A O 1
ATOM 2860 N N . SER A 1 348 ? -25.127 -31.676 24.740 1.00 78.75 348 SER A N 1
ATOM 2861 C CA . SER A 1 348 ? -25.749 -32.337 23.587 1.00 78.75 348 SER A CA 1
ATOM 2862 C C . SER A 1 348 ? -26.812 -31.454 22.916 1.00 78.75 348 SER A C 1
ATOM 2864 O O . SER A 1 348 ? -26.828 -31.358 21.687 1.00 78.75 348 SER A O 1
ATOM 2866 N N . GLN A 1 349 ? -27.625 -30.737 23.705 1.00 82.12 349 GLN A N 1
ATOM 2867 C CA . GLN A 1 349 ? -28.624 -29.791 23.198 1.00 82.12 349 GLN A CA 1
ATOM 2868 C C . GLN A 1 349 ? -27.971 -28.600 22.491 1.00 82.12 349 GLN A C 1
ATOM 2870 O O . GLN A 1 349 ? -28.390 -28.234 21.393 1.00 82.12 349 GLN A O 1
ATOM 2875 N N . LEU A 1 350 ? -26.897 -28.044 23.060 1.00 81.75 350 LEU A N 1
ATOM 2876 C CA . LEU A 1 350 ? -26.151 -26.949 22.437 1.00 81.75 350 LEU A CA 1
ATOM 2877 C C . LEU A 1 350 ? -25.550 -27.368 21.084 1.00 81.75 350 LEU A C 1
ATOM 2879 O O . LEU A 1 350 ? -25.660 -26.640 20.101 1.00 81.75 350 LEU A O 1
ATOM 2883 N N . ASN A 1 351 ? -24.995 -28.581 20.999 1.00 81.62 351 ASN A N 1
ATOM 2884 C CA . ASN A 1 351 ? -24.479 -29.138 19.743 1.00 81.62 351 ASN A CA 1
ATOM 2885 C C . ASN A 1 351 ? -25.579 -29.437 18.709 1.00 81.62 351 ASN A C 1
ATOM 2887 O O . ASN A 1 351 ? -25.302 -29.513 17.509 1.00 81.62 351 ASN A O 1
ATOM 2891 N N . GLN A 1 352 ? -26.818 -29.662 19.148 1.00 87.25 352 GLN A N 1
ATOM 2892 C CA . GLN A 1 352 ? -27.960 -29.832 18.254 1.00 87.25 352 GLN A CA 1
ATOM 2893 C C . GLN A 1 352 ? -28.433 -28.484 17.695 1.00 87.25 352 GLN A C 1
ATOM 2895 O O . GLN A 1 352 ? -28.700 -28.394 16.497 1.00 87.25 352 GLN A O 1
ATOM 2900 N N . GLU A 1 353 ? -28.493 -27.444 18.528 1.00 84.44 353 GLU A N 1
ATOM 2901 C CA . GLU A 1 353 ? -28.843 -26.087 18.090 1.00 84.44 353 GLU A CA 1
ATOM 2902 C C . GLU A 1 353 ? -27.772 -25.478 17.177 1.00 84.44 353 GLU A C 1
ATOM 2904 O O . GLU A 1 353 ? -28.118 -24.900 16.149 1.00 84.44 353 GLU A O 1
ATOM 2909 N N . SER A 1 354 ? -26.482 -25.708 17.449 1.00 81.62 354 SER A N 1
ATOM 2910 C CA . SER A 1 354 ? -25.400 -25.304 16.535 1.00 81.62 354 SER A CA 1
ATOM 2911 C C . SER A 1 354 ? -25.595 -25.893 15.133 1.00 81.62 354 SER A C 1
ATOM 2913 O O . SER A 1 354 ? -25.574 -25.167 14.148 1.00 81.62 354 SER A O 1
ATOM 2915 N N . ARG A 1 355 ? -25.910 -27.193 15.032 1.00 82.75 355 ARG A N 1
ATOM 2916 C CA . ARG A 1 355 ? -26.169 -27.846 13.736 1.00 82.75 355 ARG A CA 1
ATOM 2917 C C . ARG A 1 355 ? -27.423 -27.327 13.028 1.00 82.75 355 ARG A C 1
ATOM 2919 O O . ARG A 1 355 ? -27.501 -27.372 11.801 1.00 82.75 355 ARG A O 1
ATOM 2926 N N . ARG A 1 356 ? -28.428 -26.863 13.780 1.00 86.31 356 ARG A N 1
ATOM 2927 C CA . ARG A 1 356 ? -29.620 -26.220 13.203 1.00 86.31 356 ARG A CA 1
ATOM 2928 C C . ARG A 1 356 ? -29.290 -24.854 12.619 1.00 86.31 356 ARG A C 1
ATOM 2930 O O . ARG A 1 356 ? -29.810 -24.547 11.548 1.00 86.31 356 ARG A O 1
ATOM 2937 N N . LEU A 1 357 ? -28.445 -24.077 13.297 1.00 81.94 357 LEU A N 1
ATOM 2938 C CA . LEU A 1 357 ? -27.964 -22.787 12.804 1.00 81.94 357 LEU A CA 1
ATOM 2939 C C . LEU A 1 357 ? -27.162 -22.961 11.510 1.00 81.94 357 LEU A C 1
ATOM 2941 O O . LEU A 1 357 ? -27.514 -22.317 10.524 1.00 81.94 357 LEU A O 1
ATOM 2945 N N . ASP A 1 358 ? -26.232 -23.919 11.464 1.00 84.88 358 ASP A N 1
ATOM 2946 C CA . ASP A 1 358 ? -25.454 -24.222 10.251 1.00 84.88 358 ASP A CA 1
ATOM 2947 C C . ASP A 1 358 ? -26.375 -24.593 9.071 1.00 84.88 358 ASP A C 1
ATOM 2949 O O . ASP A 1 358 ? -26.232 -24.093 7.958 1.00 84.88 358 ASP A O 1
ATOM 2953 N N . SER A 1 359 ? -27.400 -25.425 9.312 1.00 85.69 359 SER A N 1
ATOM 2954 C CA . SER A 1 359 ? -28.375 -25.783 8.271 1.00 85.69 359 SER A CA 1
ATOM 2955 C C . SER A 1 359 ? -29.231 -24.599 7.807 1.00 85.69 359 SER A C 1
ATOM 2957 O O . SER A 1 359 ? -29.707 -24.614 6.666 1.00 85.69 359 SER A O 1
ATOM 2959 N N . LEU A 1 360 ? -29.507 -23.627 8.681 1.00 84.44 360 LEU A N 1
ATOM 2960 C CA . LEU A 1 360 ? -30.243 -22.418 8.317 1.00 84.44 360 LEU A CA 1
ATOM 2961 C C . LEU A 1 360 ? -29.374 -21.502 7.455 1.00 84.44 360 LEU A C 1
ATOM 2963 O O . LEU A 1 360 ? -29.873 -20.978 6.461 1.00 84.44 360 LEU A O 1
ATOM 2967 N N . GLU A 1 361 ? -28.097 -21.367 7.801 1.00 85.75 361 GLU A N 1
ATOM 2968 C CA . GLU A 1 361 ? -27.112 -20.597 7.043 1.00 85.75 361 GLU A CA 1
ATOM 2969 C C . GLU A 1 361 ? -27.002 -21.118 5.605 1.00 85.75 361 GLU A C 1
ATOM 2971 O O . GLU A 1 361 ? -27.241 -20.360 4.666 1.00 85.75 361 GLU A O 1
ATOM 2976 N N . THR A 1 362 ? -26.854 -22.436 5.415 1.00 87.00 362 THR A N 1
ATOM 2977 C CA . THR A 1 362 ? -26.796 -23.032 4.063 1.00 87.00 362 THR A CA 1
ATOM 2978 C C . THR A 1 362 ? -28.077 -22.789 3.252 1.00 87.00 362 THR A C 1
ATOM 2980 O O . THR A 1 362 ? -28.044 -22.579 2.036 1.00 87.00 362 THR A O 1
ATOM 2983 N N . LYS A 1 363 ? -29.249 -22.808 3.906 1.00 88.50 363 LYS A N 1
ATOM 2984 C CA . LYS A 1 363 ? -30.533 -22.520 3.239 1.00 88.50 363 LYS A CA 1
ATOM 2985 C C . LYS A 1 363 ? -30.643 -21.054 2.831 1.00 88.50 363 LYS A C 1
ATOM 2987 O O . LYS A 1 363 ? -31.171 -20.776 1.756 1.00 88.50 363 LYS A O 1
ATOM 2992 N N . VAL A 1 364 ? -30.169 -20.134 3.670 1.00 86.44 364 VAL A N 1
ATOM 2993 C CA . VAL A 1 364 ? -30.138 -18.700 3.359 1.00 86.44 364 VAL A CA 1
ATOM 2994 C C . VAL A 1 364 ? -29.199 -18.437 2.186 1.00 86.44 364 VAL A C 1
ATOM 2996 O O . VAL A 1 364 ? -29.615 -17.753 1.254 1.00 86.44 364 VAL A O 1
ATOM 2999 N N . GLU A 1 365 ? -28.008 -19.039 2.173 1.00 85.06 365 GLU A N 1
ATOM 3000 C CA . GLU A 1 365 ? -27.063 -18.947 1.051 1.00 85.06 365 GLU A CA 1
ATOM 3001 C C . GLU A 1 365 ? -27.681 -19.447 -0.261 1.00 85.06 365 GLU A C 1
ATOM 3003 O O . GLU A 1 365 ? -27.649 -18.743 -1.268 1.00 85.06 365 GLU A O 1
ATOM 3008 N N . THR A 1 366 ? -28.360 -20.599 -0.231 1.00 88.88 366 THR A N 1
ATOM 3009 C CA . THR A 1 366 ? -29.039 -21.156 -1.416 1.00 88.88 366 THR A CA 1
ATOM 3010 C C . THR A 1 366 ? -30.140 -20.222 -1.941 1.00 88.88 366 THR A C 1
ATOM 3012 O O . THR A 1 366 ? -30.308 -20.049 -3.148 1.00 88.88 366 THR A O 1
ATOM 3015 N N . ILE A 1 367 ? -30.917 -19.598 -1.047 1.00 86.56 367 ILE A N 1
ATOM 3016 C CA . ILE A 1 367 ? -31.959 -18.635 -1.438 1.00 86.56 367 ILE A CA 1
ATOM 3017 C C . ILE A 1 367 ? -31.328 -17.365 -2.020 1.00 86.56 367 ILE A C 1
ATOM 3019 O O . ILE A 1 367 ? -31.849 -16.824 -2.997 1.00 86.56 367 ILE A O 1
ATOM 3023 N N . LEU A 1 368 ? -30.213 -16.901 -1.454 1.00 82.06 368 LEU A N 1
ATOM 3024 C CA . LEU A 1 368 ? -29.462 -15.751 -1.956 1.00 82.06 368 LEU A CA 1
ATOM 3025 C C . LEU A 1 368 ? -28.929 -16.004 -3.370 1.00 82.06 368 LEU A C 1
ATOM 3027 O O . LEU A 1 368 ? -29.114 -15.149 -4.236 1.00 82.06 368 LEU A O 1
ATOM 3031 N N . GLU A 1 369 ? -28.374 -17.187 -3.641 1.00 82.31 369 GLU A N 1
ATOM 3032 C CA . GLU A 1 369 ? -27.953 -17.579 -4.993 1.00 82.31 369 GLU A CA 1
ATOM 3033 C C . GLU A 1 369 ? -29.128 -17.622 -5.981 1.00 82.31 369 GLU A C 1
ATOM 3035 O O . GLU A 1 369 ? -29.023 -17.122 -7.103 1.00 82.31 369 GLU A O 1
ATOM 3040 N N . LEU A 1 370 ? -30.281 -18.160 -5.567 1.00 83.12 370 LEU A N 1
ATOM 3041 C CA . LEU A 1 370 ? -31.481 -18.200 -6.410 1.00 83.12 370 LEU A CA 1
ATOM 3042 C C . LEU A 1 370 ? -32.043 -16.803 -6.706 1.00 83.12 370 LEU A C 1
ATOM 3044 O O . LEU A 1 370 ? -32.545 -16.569 -7.809 1.00 83.12 370 LEU A O 1
ATOM 3048 N N . LEU A 1 371 ? -31.975 -15.878 -5.745 1.00 77.12 371 LEU A N 1
ATOM 3049 C CA . LEU A 1 371 ? -32.399 -14.491 -5.940 1.00 77.12 371 LEU A CA 1
ATOM 3050 C C . LEU A 1 371 ? -31.436 -13.733 -6.857 1.00 77.12 371 LEU A C 1
ATOM 3052 O O . LEU A 1 371 ? -31.908 -13.044 -7.761 1.00 77.12 371 LEU A O 1
ATOM 3056 N N . LEU A 1 372 ? -30.123 -13.914 -6.685 1.00 74.62 372 LEU A N 1
ATOM 3057 C CA . LEU A 1 372 ? -29.103 -13.300 -7.541 1.00 74.62 372 LEU A CA 1
ATOM 3058 C C . LEU A 1 372 ? -29.221 -13.774 -8.998 1.00 74.62 372 LEU A C 1
ATOM 3060 O O . LEU A 1 372 ? -29.246 -12.950 -9.913 1.00 74.62 372 LEU A O 1
ATOM 3064 N N . ASN A 1 373 ? -29.421 -15.075 -9.218 1.00 74.69 373 ASN A N 1
ATOM 3065 C CA . ASN A 1 373 ? -29.603 -15.645 -10.559 1.00 74.69 373 ASN A CA 1
ATOM 3066 C C . ASN A 1 373 ? -30.922 -15.190 -11.226 1.00 74.69 373 ASN A C 1
ATOM 3068 O O . ASN A 1 373 ? -31.043 -15.146 -12.449 1.00 74.69 373 ASN A O 1
ATOM 3072 N N . LYS A 1 374 ? -31.936 -14.814 -10.434 1.00 74.25 374 LYS A N 1
ATOM 3073 C CA . LYS A 1 374 ? -33.207 -14.288 -10.956 1.00 74.25 374 LYS A CA 1
ATOM 3074 C C . LYS A 1 374 ? -33.141 -12.801 -11.319 1.00 74.25 374 LYS A C 1
ATOM 3076 O O . LYS A 1 374 ? -33.959 -12.363 -12.117 1.00 74.25 374 LYS A O 1
ATOM 3081 N N . THR A 1 375 ? -32.200 -12.043 -10.757 1.00 62.25 375 THR A N 1
ATOM 3082 C CA . THR A 1 375 ? -31.970 -10.625 -11.095 1.00 62.25 375 THR A CA 1
ATOM 3083 C C . THR A 1 375 ? -31.065 -10.406 -12.313 1.00 62.25 375 THR A C 1
ATOM 3085 O O . THR A 1 375 ? -31.002 -9.286 -12.810 1.00 62.25 375 THR A O 1
ATOM 3088 N N . GLU A 1 376 ? -30.391 -11.449 -12.811 1.00 54.75 376 GLU A N 1
ATOM 3089 C CA . GLU A 1 376 ? -29.551 -11.408 -14.025 1.00 54.75 376 GLU A CA 1
ATOM 3090 C C . GLU A 1 376 ? -30.292 -11.768 -15.332 1.00 54.75 376 GLU A C 1
ATOM 3092 O O . GLU A 1 376 ? -29.702 -11.705 -16.412 1.00 54.75 376 GLU A O 1
ATOM 3097 N N . LYS A 1 377 ? -31.586 -12.109 -15.262 1.00 44.31 377 LYS A N 1
ATOM 3098 C CA . LYS A 1 377 ? -32.492 -12.244 -16.418 1.00 44.31 377 LYS A CA 1
ATOM 3099 C C . LYS A 1 377 ? -33.504 -11.113 -16.430 1.00 44.31 377 LYS A C 1
ATOM 3101 O O . LYS A 1 377 ? -33.838 -10.664 -17.549 1.00 44.31 377 LYS A O 1
#

Foldseek 3Di:
DVVVVVVVVVQCVDPLSVLVVVLVVLVVVLVVCCVPVVPDPVVVSVVSVVVSVVSVVVNVCVVLCLPLVRVLVVLLVVVLVVVVVVLVVVVQVLLQVLLVVLCCVLPVDDDDDPVSVCSSRPQSVVVLVPPNPCVSDDDDDSVVSSVVSNCCRNVPSVVVSVVSSVVSSVVSSVCSSVVSVVVVVVVCQVCVPQDPDDPVSVVVVVVVVVVCVVVDVDDDDPPRPPDDDDDPVVVVVVVVVVVVVVVVVVVVVVVVVCVPVVNVVVVVVVVVVVVVVVVVVVVVVVVPDDDDDDDDDDDDDDDDDDDDDDPVVVVVVVVVVVVVVVVVVVVVVVVVVVVVVVVVVVVVVVVVVVVVVVVVVVVVVVVVVVVVVVVVD

Sequence (377 aa):
MRLLGPKISNWLRETWNKVDLLSYIVFILAVVLRLVLCETNFEWARLFFCFSLIVFIIRFSQIFFVVENLGPKIIMIKNMIVDLMFFLVILALMILTFGVVYQSILHPETTLAWGLINSVIYKPYFQMYGELFLEDFGDGYRWVLLGIYMILTNVLLLNLLIAMFSYTFERVQEKSEILWKYNYYGVVYEHFDRPYIPLLGTLFQMLRTFKCFERCGISGEISSNFRRHLNGDLNDKVTDFVRGCMLIYTSHQTRLRQEDITHKVSNTAHRLELVIEQLEDLKEDVNKQPESDSPPTHHTSTGNVSKHVNPLMGLSSVESRLEAKLSALENLKFNLDTKFDAMDGLKSQLNQESRRLDSLETKVETILELLLNKTEK

Organism: Bugula neritina (NCBI:txid10212)